Protein AF-A0A941UPC2-F1 (afdb_monomer_lite)

Radius of gyration: 38.54 Å; chains: 1; bounding box: 95×53×110 Å

Foldseek 3Di:
DEAQALPQFVQDCPLVCCLQPPLPLLVVLVLVVCVVVVNQEYEYEHEPVRVNSVVSNVVNLVVCVVVQCAAACRVVPRGHHHYDYHYAHNFSLCSFQQLVQCVVQVHHSDHDFDPVDLQDQQRHHPRDRDDYDYSVVSSVRVCCVVVHVVVQCVFADVVATHWAWAAEAAQFQDGGIDIHTFFDFLLCVGCVVRVHGHPPAAWAWKFAAGLLFATGGPVRRRFTRDQVRRVVLLGGHHNRYIHTDGPLDQLLVSLLVSLVVLQVSDPCPFCLQNVLSVVLNVLSVCLLQLNAEPCSLVSLVVSLVSQLVRDRGPSSNRSSSSSNSCCVPVVVQSCCSRPQVDHPSLPGLGADKWFQLVQDPPPCQLCVQDPQNQWDDDPRDITGNRVSDPSPCSSQVRGPSSRTDGDGPPPVVCCVVQVDDPVVVVVVVVLQQAFQLVLCVVDPADQAADEQAAFLLVQVVSCVVVVHQKHFHAYPVRFGDAMDGPVLVVVCVVVVPDRRDGNNVSGDPDDAEAERSHGLVNVLVCCVVVVHFWHQYDDPRHTPHIDGPVSSCVSCVVVVVSSVVSVD

Sequence (568 aa):
VIANGDEGDPGAFMDRSIMEGDPFSLLEGMLICAYAIQARYGIIYVRHEYPLAVKHLRTAIRLAEDMGLLGRNILGKGFDFSVLIREGAGAFVCGEATALVASIEGNRGFPHARPPRVSEAGGGPWGYPANLNNIETYACVPPIIEKGADWFLGIGTHGSPGTKVFSLAGKVKNTGLVEVPMGITLREIIFDIGGGILGNKKFKAVQTGGPSGGCIPEQYLDLPVDFDSLLKVGSIMGSGGMVVMDEDTCMVDIAKFFLSFTQAESCGKCPPCRIGTYQMLQILEKITSGKGEDGDIEELERLGHLVIAGSLCGLGKSAPNPILTTIRYFRDEYEEHVKEHYCRARVCNLGTFVINQDECILCGLCKQACAFGAVKETRSHYFIEQDICTKCKACYSACPVHAVKIIKKTYERLEEELRLPSEKLEIIERRRRMTLMDILESRPYEVVSISKDHTVADAVNMMREKNVSGLFIVDENNKLASIFTERDIVRCVYNSIPTTEKLENLMMRELITFDPSTGVSTAISIASRKKIRHLPVVEGKTIIGMVTFRDLVSYLLPEICYMADTMY

Structure (mmCIF, N/CA/C/O backbone):
data_AF-A0A941UPC2-F1
#
_entry.id   AF-A0A941UPC2-F1
#
loop_
_atom_site.group_PDB
_atom_site.id
_atom_site.type_symbol
_atom_site.label_atom_id
_atom_site.label_alt_id
_atom_site.label_comp_id
_atom_site.label_asym_id
_atom_site.label_entity_id
_atom_site.label_seq_id
_atom_site.pdbx_PDB_ins_code
_atom_site.Cartn_x
_atom_site.Cartn_y
_atom_site.Cartn_z
_atom_site.occupancy
_atom_site.B_iso_or_equiv
_atom_site.auth_seq_id
_atom_site.auth_comp_id
_atom_site.auth_asym_id
_atom_site.auth_atom_id
_atom_site.pdbx_PDB_model_num
ATOM 1 N N . VAL A 1 1 ? 21.841 -0.552 -24.210 1.00 97.31 1 VAL A N 1
ATOM 2 C CA . VAL A 1 1 ? 20.419 -0.275 -23.891 1.00 97.31 1 VAL A CA 1
ATOM 3 C C . VAL A 1 1 ? 19.949 -1.316 -22.895 1.00 97.31 1 VAL A C 1
ATOM 5 O O . VAL A 1 1 ? 20.288 -2.479 -23.065 1.00 97.31 1 VAL A O 1
ATOM 8 N N . ILE A 1 2 ? 19.249 -0.920 -21.839 1.00 98.00 2 ILE A N 1
ATOM 9 C CA . ILE A 1 2 ? 18.720 -1.823 -20.815 1.00 98.00 2 ILE A CA 1
ATOM 10 C C . ILE A 1 2 ? 17.222 -1.567 -20.693 1.00 98.00 2 ILE A C 1
ATOM 12 O O . ILE A 1 2 ? 16.811 -0.417 -20.522 1.00 98.00 2 ILE A O 1
ATOM 16 N N . ALA A 1 3 ? 16.439 -2.637 -20.771 1.00 97.69 3 ALA A N 1
ATOM 17 C CA . ALA A 1 3 ? 15.021 -2.653 -20.463 1.00 97.69 3 ALA A CA 1
ATOM 18 C C . ALA A 1 3 ? 14.800 -3.341 -19.116 1.00 97.69 3 ALA A C 1
ATOM 20 O O . ALA A 1 3 ? 15.170 -4.502 -18.931 1.00 97.69 3 ALA A O 1
ATOM 21 N N . ASN A 1 4 ? 14.253 -2.584 -18.169 1.00 95.75 4 ASN A N 1
ATOM 22 C CA . ASN A 1 4 ? 13.943 -3.050 -16.828 1.00 95.75 4 ASN A CA 1
ATOM 23 C C . ASN A 1 4 ? 12.518 -3.611 -16.786 1.00 95.75 4 ASN A C 1
ATOM 25 O O . ASN A 1 4 ? 11.573 -2.832 -16.697 1.00 95.75 4 ASN A O 1
ATOM 29 N N . GLY A 1 5 ? 12.394 -4.937 -16.849 1.00 93.38 5 GLY A N 1
ATOM 30 C CA . GLY A 1 5 ? 11.154 -5.687 -16.633 1.00 93.38 5 GLY A CA 1
ATOM 31 C C . GLY A 1 5 ? 11.088 -6.361 -15.259 1.00 93.38 5 GLY A C 1
ATOM 32 O O . GLY A 1 5 ? 10.385 -7.362 -15.104 1.00 93.38 5 GLY A O 1
ATOM 33 N N . ASP A 1 6 ? 11.844 -5.866 -14.271 1.00 90.88 6 ASP A N 1
ATOM 34 C CA . ASP A 1 6 ? 11.742 -6.297 -12.872 1.00 90.88 6 ASP A CA 1
ATOM 35 C C . ASP A 1 6 ? 10.602 -5.559 -12.162 1.00 90.88 6 ASP A C 1
ATOM 37 O O . ASP A 1 6 ? 10.796 -4.647 -11.358 1.00 90.88 6 ASP A O 1
ATOM 41 N N . GLU A 1 7 ? 9.379 -5.936 -12.517 1.00 86.75 7 GLU A N 1
ATOM 42 C CA . GLU A 1 7 ? 8.156 -5.407 -11.922 1.00 86.75 7 GLU A CA 1
ATOM 43 C C . GLU A 1 7 ? 7.796 -6.237 -10.685 1.00 86.75 7 GLU A C 1
ATOM 45 O O . GLU A 1 7 ? 7.151 -7.282 -10.794 1.00 86.75 7 GLU A O 1
ATOM 50 N N . GLY A 1 8 ? 8.262 -5.811 -9.508 1.00 76.00 8 GLY A N 1
ATOM 51 C CA . GLY A 1 8 ? 8.012 -6.509 -8.240 1.00 76.00 8 GLY A CA 1
ATOM 52 C C . GLY A 1 8 ? 6.960 -5.864 -7.330 1.00 76.00 8 GLY A C 1
ATOM 53 O O . GLY A 1 8 ? 6.727 -6.377 -6.238 1.00 76.00 8 GLY A O 1
ATOM 54 N N . ASP A 1 9 ? 6.315 -4.772 -7.752 1.00 76.06 9 ASP A N 1
ATOM 55 C CA . ASP A 1 9 ? 5.281 -4.111 -6.951 1.00 76.06 9 ASP A CA 1
ATOM 56 C C . ASP A 1 9 ? 4.052 -5.021 -6.759 1.00 76.06 9 ASP A C 1
ATOM 58 O O . ASP A 1 9 ? 3.521 -5.562 -7.735 1.00 76.06 9 ASP A O 1
ATOM 62 N N . PRO A 1 10 ? 3.530 -5.170 -5.526 1.00 69.12 10 PRO A N 1
ATOM 63 C CA . PRO A 1 10 ? 2.304 -5.915 -5.287 1.00 69.12 10 PRO A CA 1
ATOM 64 C C . PRO A 1 10 ? 1.139 -5.347 -6.102 1.00 69.12 10 PRO A C 1
ATOM 66 O O . PRO A 1 10 ? 0.746 -4.193 -5.938 1.00 69.12 10 PRO A O 1
ATOM 69 N N . GLY A 1 11 ? 0.569 -6.180 -6.971 1.00 69.12 11 GLY A N 1
ATOM 70 C CA . GLY A 1 11 ? -0.574 -5.811 -7.801 1.00 69.12 11 GLY A CA 1
ATOM 71 C C . GLY A 1 11 ? -0.228 -5.088 -9.104 1.00 69.12 11 GLY A C 1
ATOM 72 O O . GLY A 1 11 ? -1.157 -4.824 -9.856 1.00 69.12 11 GLY A O 1
ATOM 73 N N . ALA A 1 12 ? 1.041 -4.812 -9.423 1.00 80.69 12 ALA A N 1
ATOM 74 C CA . ALA A 1 12 ? 1.443 -4.320 -10.746 1.00 80.69 12 ALA A CA 1
ATOM 75 C C . ALA A 1 12 ? 1.812 -5.492 -11.675 1.00 80.69 12 ALA A C 1
ATOM 77 O O . ALA A 1 12 ? 2.516 -6.415 -11.267 1.00 80.69 12 ALA A O 1
ATOM 78 N N . PHE A 1 13 ? 1.283 -5.487 -12.900 1.00 86.19 13 PHE A N 1
ATOM 79 C CA . PHE A 1 13 ? 1.568 -6.501 -13.929 1.00 86.19 13 PHE A CA 1
ATOM 80 C C . PHE A 1 13 ? 1.493 -5.920 -15.357 1.00 86.19 13 PHE A C 1
ATOM 82 O O . PHE A 1 13 ? 1.137 -6.607 -16.321 1.00 86.19 13 PHE A O 1
ATOM 89 N N . MET A 1 14 ? 1.776 -4.627 -15.500 1.00 89.75 14 MET A N 1
ATOM 90 C CA . MET A 1 14 ? 1.700 -3.907 -16.773 1.00 89.75 14 MET A CA 1
ATOM 91 C C . MET A 1 14 ? 2.889 -4.224 -17.677 1.00 89.75 14 MET A C 1
ATOM 93 O O . MET A 1 14 ? 2.693 -4.566 -18.844 1.00 89.75 14 MET A O 1
ATOM 97 N N . ASP A 1 15 ? 4.101 -4.236 -17.121 1.00 92.19 15 ASP A N 1
ATOM 98 C CA . ASP A 1 15 ? 5.307 -4.600 -17.868 1.00 92.19 15 ASP A CA 1
ATOM 99 C C . ASP A 1 15 ? 5.240 -6.063 -18.289 1.00 92.19 15 ASP A C 1
ATOM 101 O O . ASP A 1 15 ? 5.568 -6.422 -19.425 1.00 92.19 15 ASP A O 1
ATOM 105 N N . ARG A 1 16 ? 4.733 -6.914 -17.388 1.00 92.69 16 ARG A N 1
ATOM 106 C CA . ARG A 1 16 ? 4.425 -8.310 -17.695 1.00 92.69 16 ARG A CA 1
ATOM 107 C C . ARG A 1 16 ? 3.508 -8.433 -18.911 1.00 92.69 16 ARG A C 1
ATOM 109 O O . ARG A 1 16 ? 3.778 -9.251 -19.787 1.00 92.69 16 ARG A O 1
ATOM 116 N N . SER A 1 17 ? 2.448 -7.632 -18.967 1.00 92.94 17 SER A N 1
ATOM 117 C CA . SER A 1 17 ? 1.453 -7.704 -20.041 1.00 92.94 17 SER A CA 1
ATOM 118 C C . SER A 1 17 ? 2.037 -7.310 -21.395 1.00 92.94 17 SER A C 1
ATOM 120 O O . SER A 1 17 ? 1.714 -7.949 -22.392 1.00 92.94 17 SER A O 1
ATOM 122 N N . ILE A 1 18 ? 2.958 -6.342 -21.435 1.00 95.12 18 ILE A N 1
ATOM 123 C CA . ILE A 1 18 ? 3.692 -5.995 -22.660 1.00 95.12 18 ILE A CA 1
ATOM 124 C C . ILE A 1 18 ? 4.623 -7.143 -23.063 1.00 95.12 18 ILE A C 1
ATOM 126 O O . ILE A 1 18 ? 4.574 -7.605 -24.197 1.00 95.12 18 ILE A O 1
ATOM 130 N N . MET A 1 19 ? 5.435 -7.666 -22.139 1.00 96.31 19 MET A N 1
ATOM 131 C CA . MET A 1 19 ? 6.382 -8.742 -22.463 1.00 96.31 19 MET A CA 1
ATOM 132 C C . MET A 1 19 ? 5.694 -10.052 -22.888 1.00 96.31 19 MET A C 1
ATOM 134 O O . MET A 1 19 ? 6.241 -10.800 -23.700 1.00 96.31 19 MET A O 1
ATOM 138 N N . GLU A 1 20 ? 4.515 -10.354 -22.336 1.00 95.81 20 GLU A N 1
ATOM 139 C CA . GLU A 1 20 ? 3.723 -11.534 -22.695 1.00 95.81 20 GLU A CA 1
ATOM 140 C C . GLU A 1 20 ? 2.851 -11.308 -23.939 1.00 95.81 20 GLU A C 1
ATOM 142 O O . GLU A 1 20 ? 2.724 -12.220 -24.755 1.00 95.81 20 GLU A O 1
ATOM 147 N N . GLY A 1 21 ? 2.241 -10.132 -24.092 1.00 95.19 21 GLY A N 1
ATOM 148 C CA . GLY A 1 21 ? 1.269 -9.847 -25.149 1.00 95.19 21 GLY A CA 1
ATOM 149 C C . GLY A 1 21 ? 1.883 -9.291 -26.432 1.00 95.19 21 GLY A C 1
ATOM 150 O O . GLY A 1 21 ? 1.558 -9.771 -27.516 1.00 95.19 21 GLY A O 1
ATOM 151 N N . ASP A 1 22 ? 2.783 -8.315 -26.310 1.00 95.56 22 ASP A N 1
ATOM 152 C CA . ASP A 1 22 ? 3.416 -7.624 -27.437 1.00 95.56 22 ASP A CA 1
ATOM 153 C C . ASP A 1 22 ? 4.914 -7.346 -27.184 1.00 95.56 22 ASP A C 1
ATOM 155 O O . ASP A 1 22 ? 5.347 -6.208 -26.965 1.00 95.56 22 ASP A O 1
ATOM 159 N N . PRO A 1 23 ? 5.754 -8.395 -27.224 1.00 96.75 23 PRO A N 1
ATOM 160 C CA . PRO A 1 23 ? 7.196 -8.244 -27.065 1.00 96.75 23 PRO A CA 1
ATOM 161 C C . PRO A 1 23 ? 7.858 -7.484 -28.227 1.00 96.75 23 PRO A C 1
ATOM 163 O O . PRO A 1 23 ? 8.995 -7.035 -28.076 1.00 96.75 23 PRO A O 1
ATOM 166 N N . PHE A 1 24 ? 7.200 -7.343 -29.385 1.00 97.12 24 PHE A N 1
ATOM 167 C CA . PHE A 1 24 ? 7.788 -6.675 -30.548 1.00 97.12 24 PHE A CA 1
ATOM 168 C C . PHE A 1 24 ? 7.834 -5.159 -30.369 1.00 97.12 24 PHE A C 1
ATOM 170 O O . PHE A 1 24 ? 8.880 -4.577 -30.653 1.00 97.12 24 PHE A O 1
ATOM 177 N N . SER A 1 25 ? 6.789 -4.548 -29.800 1.00 96.31 25 SER A N 1
ATOM 178 C CA . SER A 1 25 ? 6.800 -3.117 -29.453 1.00 96.31 25 SER A CA 1
ATOM 179 C C . SER A 1 25 ? 7.966 -2.752 -28.526 1.00 96.31 25 SER A C 1
ATOM 181 O O . SER A 1 25 ? 8.638 -1.737 -28.719 1.00 96.31 25 SER A O 1
ATOM 183 N N . LEU A 1 26 ? 8.286 -3.621 -27.558 1.00 97.69 26 LEU A N 1
ATOM 184 C CA . LEU A 1 26 ? 9.470 -3.459 -26.709 1.00 97.69 26 LEU A CA 1
ATOM 185 C C . LEU A 1 26 ? 10.775 -3.533 -27.520 1.00 97.69 26 LEU A C 1
ATOM 187 O O . LEU A 1 26 ? 11.642 -2.669 -27.375 1.00 97.69 26 LEU A O 1
ATOM 191 N N . LEU A 1 27 ? 10.941 -4.567 -28.353 1.00 97.81 27 LEU A N 1
ATOM 192 C CA . LEU A 1 27 ? 12.165 -4.761 -29.139 1.00 97.81 27 LEU A CA 1
ATOM 193 C C . LEU A 1 27 ? 12.400 -3.618 -30.131 1.00 97.81 27 LEU A C 1
ATOM 195 O O . LEU A 1 27 ? 13.533 -3.154 -30.264 1.00 97.81 27 LEU A O 1
ATOM 199 N N . GLU A 1 28 ? 11.344 -3.137 -30.784 1.00 97.50 28 GLU A N 1
ATOM 200 C CA . GLU A 1 28 ? 11.400 -1.995 -31.692 1.00 97.50 28 GLU A CA 1
ATOM 201 C C . GLU A 1 28 ? 11.799 -0.714 -30.950 1.00 97.50 28 GLU A C 1
ATOM 203 O O . GLU A 1 28 ? 12.736 -0.027 -31.364 1.00 97.50 28 GLU A O 1
ATOM 208 N N . GLY A 1 29 ? 11.183 -0.433 -29.797 1.00 97.94 29 GLY A N 1
ATOM 209 C CA . GLY A 1 29 ? 11.550 0.713 -28.963 1.00 97.94 29 GLY A CA 1
ATOM 210 C C . GLY A 1 29 ? 13.009 0.670 -28.498 1.00 97.94 29 GLY A C 1
ATOM 211 O O . GLY A 1 29 ? 13.726 1.676 -28.557 1.00 97.94 29 GLY A O 1
ATOM 212 N N . MET A 1 30 ? 13.494 -0.510 -28.096 1.00 98.31 30 MET A N 1
ATOM 213 C CA . MET A 1 30 ? 14.904 -0.713 -27.749 1.00 98.31 30 MET A CA 1
ATOM 214 C C . MET A 1 30 ? 15.833 -0.509 -28.950 1.00 98.31 30 MET A C 1
ATOM 216 O O . MET A 1 30 ? 16.899 0.088 -28.784 1.00 98.31 30 MET A O 1
ATOM 220 N N . LEU A 1 31 ? 15.450 -0.980 -30.141 1.00 97.31 31 LEU A N 1
ATOM 221 C CA . LEU A 1 31 ? 16.221 -0.825 -31.375 1.00 97.31 31 LEU A CA 1
ATOM 222 C C . LEU A 1 31 ? 16.326 0.648 -31.793 1.00 97.31 31 LEU A C 1
ATOM 224 O O . LEU A 1 31 ? 17.421 1.118 -32.105 1.00 97.31 31 LEU A O 1
ATOM 228 N N . ILE A 1 32 ? 15.220 1.396 -31.736 1.00 96.88 32 ILE A N 1
ATOM 229 C CA . ILE A 1 32 ? 15.190 2.841 -32.010 1.00 96.88 32 ILE A CA 1
ATOM 230 C C . ILE A 1 32 ? 16.117 3.582 -31.039 1.00 96.88 32 ILE A C 1
ATOM 232 O O . ILE A 1 32 ? 16.950 4.387 -31.461 1.00 96.88 32 ILE A O 1
ATOM 236 N N . CYS A 1 33 ? 16.027 3.275 -29.740 1.00 97.38 33 CYS A N 1
ATOM 237 C CA . CYS A 1 33 ? 16.923 3.844 -28.734 1.00 97.38 33 CYS A CA 1
ATOM 238 C C . CYS A 1 33 ? 18.390 3.506 -29.033 1.00 97.38 33 CYS A C 1
ATOM 240 O O . CYS A 1 33 ? 19.251 4.387 -28.999 1.00 97.38 33 CYS A O 1
ATOM 242 N N . ALA A 1 34 ? 18.676 2.244 -29.366 1.00 97.12 34 ALA A N 1
ATOM 243 C CA . ALA A 1 34 ? 20.020 1.782 -29.679 1.00 97.12 34 ALA A CA 1
ATOM 244 C C . ALA A 1 34 ? 20.613 2.521 -30.877 1.00 97.12 34 ALA A C 1
ATOM 246 O O . ALA A 1 34 ? 21.767 2.944 -30.816 1.00 97.12 34 ALA A O 1
ATOM 247 N N . TYR A 1 35 ? 19.817 2.733 -31.923 1.00 96.19 35 TYR A N 1
ATOM 248 C CA . TYR A 1 35 ? 20.216 3.518 -33.081 1.00 96.19 35 TYR A CA 1
ATOM 249 C C . TYR A 1 35 ? 20.495 4.980 -32.703 1.00 96.19 35 TYR A C 1
ATOM 251 O O . TYR A 1 35 ? 21.539 5.522 -33.066 1.00 96.19 35 TYR A O 1
ATOM 259 N N . ALA A 1 36 ? 19.629 5.607 -31.902 1.00 96.19 36 ALA A N 1
ATOM 260 C CA . ALA A 1 36 ? 19.799 6.999 -31.482 1.00 96.19 36 ALA A CA 1
ATOM 261 C C . ALA A 1 36 ? 21.094 7.234 -30.681 1.00 96.19 36 ALA A C 1
ATOM 263 O O . ALA A 1 36 ? 21.772 8.239 -30.887 1.00 96.19 36 ALA A O 1
ATOM 264 N N . ILE A 1 37 ? 21.466 6.300 -29.798 1.00 95.50 37 ILE A N 1
ATOM 265 C CA . ILE A 1 37 ? 22.660 6.425 -28.941 1.00 95.50 37 ILE A CA 1
ATOM 266 C C . ILE A 1 37 ? 23.874 5.631 -29.450 1.00 95.50 37 ILE A C 1
ATOM 268 O O . ILE A 1 37 ? 24.886 5.555 -28.755 1.00 95.50 37 ILE A O 1
ATOM 272 N N . GLN A 1 38 ? 23.775 5.021 -30.636 1.00 94.12 38 GLN A N 1
ATOM 273 C CA . GLN A 1 38 ? 24.816 4.180 -31.246 1.00 94.12 38 GLN A CA 1
ATOM 274 C C . GLN A 1 38 ? 25.249 2.986 -30.368 1.00 94.12 38 GLN A C 1
ATOM 276 O O . GLN A 1 38 ? 26.411 2.570 -30.361 1.00 94.12 38 GLN A O 1
ATOM 281 N N . ALA A 1 39 ? 24.310 2.413 -29.614 1.00 95.38 39 ALA A N 1
ATOM 282 C CA . ALA A 1 39 ? 24.555 1.232 -28.794 1.00 95.38 39 ALA A CA 1
ATOM 283 C C . ALA A 1 39 ? 24.460 -0.055 -29.621 1.00 95.38 39 ALA A C 1
ATOM 285 O O . ALA A 1 39 ? 23.554 -0.224 -30.426 1.00 95.38 39 ALA A O 1
ATOM 286 N N . ARG A 1 40 ? 25.361 -1.005 -29.345 1.00 95.38 40 ARG A N 1
ATOM 287 C CA . ARG A 1 40 ? 25.411 -2.313 -30.029 1.00 95.38 40 ARG A CA 1
ATOM 288 C C . ARG A 1 40 ? 24.768 -3.461 -29.251 1.00 95.38 40 ARG A C 1
ATOM 290 O O . ARG A 1 40 ? 24.497 -4.517 -29.813 1.00 95.38 40 ARG A O 1
ATOM 297 N N . TYR A 1 41 ? 24.534 -3.260 -27.955 1.00 96.38 41 TYR A N 1
ATOM 298 C CA . TYR A 1 41 ? 24.055 -4.303 -27.050 1.00 96.38 41 TYR A CA 1
ATOM 299 C C . TYR A 1 41 ? 22.820 -3.848 -26.272 1.00 96.38 41 TYR A C 1
ATOM 301 O O . TYR A 1 41 ? 22.771 -2.737 -25.721 1.00 96.38 41 TYR A O 1
ATOM 309 N N . GLY A 1 42 ? 21.830 -4.731 -26.231 1.00 97.50 42 GLY A N 1
ATOM 310 C CA . GLY A 1 42 ? 20.591 -4.632 -25.477 1.00 97.50 42 GLY A CA 1
ATOM 311 C C . GLY A 1 42 ? 20.532 -5.700 -24.388 1.00 97.50 42 GLY A C 1
ATOM 312 O O . GLY A 1 42 ? 20.915 -6.845 -24.624 1.00 97.50 42 GLY A O 1
ATOM 313 N N . ILE A 1 43 ? 20.039 -5.348 -23.203 1.00 98.00 43 ILE A N 1
ATOM 314 C CA . ILE A 1 43 ? 19.733 -6.310 -22.140 1.00 98.00 43 ILE A CA 1
ATOM 315 C C . ILE A 1 43 ? 18.289 -6.098 -21.702 1.00 98.00 43 ILE A C 1
ATOM 317 O O . ILE A 1 43 ? 17.925 -4.984 -21.336 1.00 98.00 43 ILE A O 1
ATOM 321 N N . ILE A 1 44 ? 17.485 -7.156 -21.721 1.00 97.94 44 ILE A N 1
ATOM 322 C CA . ILE A 1 44 ? 16.164 -7.180 -21.091 1.00 97.94 44 ILE A CA 1
ATOM 323 C C . ILE A 1 44 ? 16.323 -7.929 -19.776 1.00 97.94 44 ILE A C 1
ATOM 325 O O . ILE A 1 44 ? 16.625 -9.124 -19.773 1.00 97.94 44 ILE A O 1
ATOM 329 N N . TYR A 1 45 ? 16.181 -7.217 -18.665 1.00 96.81 45 TYR A N 1
ATOM 330 C CA . TYR A 1 45 ? 16.223 -7.814 -17.339 1.00 96.81 45 TYR A CA 1
ATOM 331 C C . TYR A 1 45 ? 14.797 -8.174 -16.923 1.00 96.81 45 TYR A C 1
ATOM 333 O O . TYR A 1 45 ? 13.946 -7.294 -16.836 1.00 96.81 45 TYR A O 1
ATOM 341 N N . VAL A 1 46 ? 14.529 -9.461 -16.722 1.00 94.69 46 VAL A N 1
ATOM 342 C CA . VAL A 1 46 ? 13.192 -10.002 -16.444 1.00 94.69 46 VAL A CA 1
ATOM 343 C C . VAL A 1 46 ? 13.235 -10.745 -15.123 1.00 94.69 46 VAL A C 1
ATOM 345 O O . VAL A 1 46 ? 14.155 -11.519 -14.869 1.00 94.69 46 VAL A O 1
ATOM 348 N N . ARG A 1 47 ? 12.232 -10.552 -14.277 1.00 89.88 47 ARG A N 1
ATOM 349 C CA . ARG A 1 47 ? 12.119 -11.314 -13.033 1.00 89.88 47 ARG A CA 1
ATOM 350 C C . ARG A 1 47 ? 11.862 -12.805 -13.272 1.00 89.88 47 ARG A C 1
ATOM 352 O O . ARG A 1 47 ? 11.203 -13.188 -14.238 1.00 89.88 47 ARG A O 1
ATOM 359 N N . HIS A 1 48 ? 12.358 -13.651 -12.369 1.00 87.94 48 HIS A N 1
ATOM 360 C CA . HIS A 1 48 ? 12.262 -15.110 -12.504 1.00 87.94 48 HIS A CA 1
ATOM 361 C C . HIS A 1 48 ? 10.815 -15.619 -12.505 1.00 87.94 48 HIS A C 1
ATOM 363 O O . HIS A 1 48 ? 10.502 -16.629 -13.132 1.00 87.94 48 HIS A O 1
ATOM 369 N N . GLU A 1 49 ? 9.911 -14.906 -11.833 1.00 88.94 49 GLU A N 1
ATOM 370 C CA . GLU A 1 49 ? 8.509 -15.300 -11.693 1.00 88.94 49 GLU A CA 1
ATOM 371 C C . GLU A 1 49 ? 7.697 -15.168 -12.992 1.00 88.94 49 GLU A C 1
ATOM 373 O O . GLU A 1 49 ? 6.530 -15.561 -13.009 1.00 88.94 49 GLU A O 1
ATOM 378 N N . TYR A 1 50 ? 8.281 -14.654 -14.087 1.00 91.88 50 TYR A N 1
ATOM 379 C CA . TYR A 1 50 ? 7.619 -14.473 -15.388 1.00 91.88 50 TYR A CA 1
ATOM 380 C C . TYR A 1 50 ? 8.155 -15.428 -16.478 1.00 91.88 50 TYR A C 1
ATOM 382 O O . TYR A 1 50 ? 8.669 -14.983 -17.511 1.00 91.88 50 TYR A O 1
ATOM 390 N N . PRO A 1 51 ? 8.006 -16.762 -16.330 1.00 93.19 51 PRO A N 1
ATOM 391 C CA . PRO A 1 51 ? 8.541 -17.723 -17.298 1.00 93.19 51 PRO A CA 1
ATOM 392 C C . PRO A 1 51 ? 7.879 -17.610 -18.680 1.00 93.19 51 PRO A C 1
ATOM 394 O O . PRO A 1 51 ? 8.515 -17.888 -19.700 1.00 93.19 51 PRO A O 1
ATOM 397 N N . LEU A 1 52 ? 6.609 -17.188 -18.735 1.00 95.62 52 LEU A N 1
ATOM 398 C CA . LEU A 1 52 ? 5.891 -16.988 -19.994 1.00 95.62 52 LEU A CA 1
ATOM 399 C C . LEU A 1 52 ? 6.440 -15.783 -20.767 1.00 95.62 52 LEU A C 1
ATOM 401 O O . LEU A 1 52 ? 6.737 -15.921 -21.954 1.00 95.62 52 LEU A O 1
ATOM 405 N N . ALA A 1 53 ? 6.667 -14.656 -20.085 1.00 95.69 53 ALA A N 1
ATOM 406 C CA . ALA A 1 53 ? 7.311 -13.477 -20.663 1.00 95.69 53 ALA A CA 1
ATOM 407 C C . ALA A 1 53 ? 8.680 -13.832 -21.259 1.00 95.69 53 ALA A C 1
ATOM 409 O O . ALA A 1 53 ? 8.949 -13.540 -22.421 1.00 95.69 53 ALA A O 1
ATOM 410 N N . VAL A 1 54 ? 9.522 -14.560 -20.514 1.00 96.44 54 VAL A N 1
ATOM 411 C CA . VAL A 1 54 ? 10.835 -15.013 -21.006 1.00 96.44 54 VAL A CA 1
ATOM 412 C C . VAL A 1 54 ? 10.696 -15.882 -22.260 1.00 96.44 54 VAL A C 1
ATOM 414 O O . VAL A 1 54 ? 11.443 -15.704 -23.225 1.00 96.44 54 VAL A O 1
ATOM 417 N N . LYS A 1 55 ? 9.735 -16.814 -22.288 1.00 97.06 55 LYS A N 1
ATOM 418 C CA . LYS A 1 55 ? 9.474 -17.661 -23.462 1.00 97.06 55 LYS A CA 1
ATOM 419 C C . LYS A 1 55 ? 9.068 -16.831 -24.686 1.00 97.06 55 LYS A C 1
ATOM 421 O O . LYS A 1 55 ? 9.568 -17.087 -25.785 1.00 97.06 55 LYS A O 1
ATOM 426 N N . HIS A 1 56 ? 8.174 -15.862 -24.510 1.00 97.56 56 HIS A N 1
ATOM 427 C CA . HIS A 1 56 ? 7.689 -15.008 -25.595 1.00 97.56 56 HIS A CA 1
ATOM 428 C C . HIS A 1 56 ? 8.787 -14.071 -26.098 1.00 97.56 56 HIS A C 1
ATOM 430 O O . HIS A 1 56 ? 9.036 -14.040 -27.301 1.00 97.56 56 HIS A O 1
ATOM 436 N N . LEU A 1 57 ? 9.542 -13.435 -25.200 1.00 97.62 57 LEU A N 1
ATOM 437 C CA . LEU A 1 57 ? 10.694 -12.603 -25.548 1.00 97.62 57 LEU A CA 1
ATOM 438 C C . LEU A 1 57 ? 11.769 -13.391 -26.307 1.00 97.62 57 LEU A C 1
ATOM 440 O O . LEU A 1 57 ? 12.235 -12.932 -27.345 1.00 97.62 57 LEU A O 1
ATOM 444 N N . ARG A 1 58 ? 12.129 -14.605 -25.860 1.00 97.44 58 ARG A N 1
ATOM 445 C CA . ARG A 1 58 ? 13.073 -15.474 -26.597 1.00 97.44 58 ARG A CA 1
ATOM 446 C C . ARG A 1 58 ? 12.577 -15.781 -28.008 1.00 97.44 58 ARG A C 1
ATOM 448 O O . ARG A 1 58 ? 13.363 -15.793 -28.951 1.00 97.44 58 ARG A O 1
ATOM 455 N N . THR A 1 59 ? 11.277 -16.033 -28.147 1.00 97.62 59 THR A N 1
ATOM 456 C CA . THR A 1 59 ? 10.658 -16.313 -29.446 1.00 97.62 59 THR A CA 1
ATOM 457 C C . THR A 1 59 ? 10.690 -15.076 -30.344 1.00 97.62 59 THR A C 1
ATOM 459 O O . THR A 1 59 ? 11.080 -15.193 -31.501 1.00 97.62 59 THR A O 1
ATOM 462 N N . ALA A 1 60 ? 10.341 -13.905 -29.809 1.00 97.81 60 ALA A N 1
ATOM 463 C CA . ALA A 1 60 ? 10.330 -12.639 -30.535 1.00 97.81 60 ALA A CA 1
ATOM 464 C C . ALA A 1 60 ? 11.735 -12.206 -30.977 1.00 97.81 60 ALA A C 1
ATOM 466 O O . ALA A 1 60 ? 11.909 -11.836 -32.134 1.00 97.81 60 ALA A O 1
ATOM 467 N N . ILE A 1 61 ? 12.745 -12.333 -30.104 1.00 97.88 61 ILE A N 1
ATOM 468 C CA . ILE A 1 61 ? 14.148 -12.046 -30.446 1.00 97.88 61 ILE A CA 1
ATOM 469 C C . ILE A 1 61 ? 14.595 -12.933 -31.608 1.00 97.88 61 ILE A C 1
ATOM 471 O O . ILE A 1 61 ? 15.072 -12.408 -32.608 1.00 97.88 61 ILE A O 1
ATOM 475 N N . ARG A 1 62 ? 14.370 -14.251 -31.523 1.00 97.62 62 ARG A N 1
ATOM 476 C CA . ARG A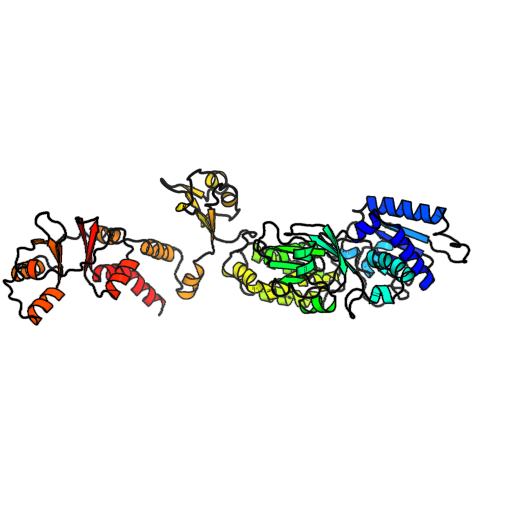 1 62 ? 14.736 -15.182 -32.600 1.00 97.62 62 ARG A CA 1
ATOM 477 C C . ARG A 1 62 ? 14.054 -14.824 -33.922 1.00 97.62 62 ARG A C 1
ATOM 479 O O . ARG A 1 62 ? 14.709 -14.790 -34.951 1.00 97.62 62 ARG A O 1
ATOM 486 N N . LEU A 1 63 ? 12.749 -14.540 -33.900 1.00 97.12 63 LEU A N 1
ATOM 487 C CA . LEU A 1 63 ? 12.017 -14.158 -35.113 1.00 97.12 63 LEU A CA 1
ATOM 488 C C . LEU A 1 63 ? 12.544 -12.845 -35.709 1.00 97.12 63 LEU A C 1
ATOM 490 O O . LEU A 1 63 ? 12.699 -12.742 -36.922 1.00 97.12 63 LEU A O 1
ATOM 494 N N . ALA A 1 64 ? 12.855 -11.855 -34.873 1.00 96.25 64 ALA A N 1
ATOM 495 C CA . ALA A 1 64 ? 13.435 -10.598 -35.329 1.00 96.25 64 ALA A CA 1
ATOM 496 C C . ALA A 1 64 ? 14.857 -10.782 -35.894 1.00 96.25 64 ALA A C 1
ATOM 498 O O . ALA A 1 64 ? 15.211 -10.119 -36.868 1.00 96.25 64 ALA A O 1
ATOM 499 N N . GLU A 1 65 ? 15.658 -11.695 -35.338 1.00 95.25 65 GLU A N 1
ATOM 500 C CA . GLU A 1 65 ? 16.955 -12.097 -35.901 1.00 95.25 65 GLU A CA 1
ATOM 501 C C . GLU A 1 65 ? 16.792 -12.804 -37.257 1.00 95.25 65 GLU A C 1
ATOM 503 O O . GLU A 1 65 ? 17.455 -12.424 -38.222 1.00 95.25 65 GLU A O 1
ATOM 508 N N . ASP A 1 66 ? 15.862 -13.761 -37.369 1.00 95.19 66 ASP A N 1
ATOM 509 C CA . ASP A 1 66 ? 15.566 -14.492 -38.613 1.00 95.19 66 ASP A CA 1
ATOM 510 C C . ASP A 1 66 ? 15.095 -13.549 -39.739 1.00 95.19 66 ASP A C 1
ATOM 512 O O . ASP A 1 66 ? 15.395 -13.762 -40.915 1.00 95.19 66 ASP A O 1
ATOM 516 N N . MET A 1 67 ? 14.383 -12.476 -39.381 1.00 94.31 67 MET A N 1
ATOM 517 C CA . MET A 1 67 ? 13.926 -11.432 -40.306 1.00 94.31 67 MET A CA 1
ATOM 518 C C . MET A 1 67 ? 14.994 -10.367 -40.615 1.00 94.31 67 MET A C 1
ATOM 520 O O . MET A 1 67 ? 14.742 -9.471 -41.421 1.00 94.31 67 MET A O 1
ATOM 524 N N . GLY A 1 68 ? 16.173 -10.426 -39.986 1.00 92.69 68 GLY A N 1
ATOM 525 C CA . GLY A 1 68 ? 17.235 -9.427 -40.155 1.00 92.69 68 GLY A CA 1
ATOM 526 C C . GLY A 1 68 ? 16.914 -8.052 -39.549 1.00 92.69 68 GLY A C 1
ATOM 527 O O . GLY A 1 68 ? 17.481 -7.040 -39.975 1.00 92.69 68 GLY A O 1
ATOM 528 N N . LEU A 1 69 ? 15.995 -8.009 -38.579 1.00 93.62 69 LEU A N 1
ATOM 529 C CA . LEU A 1 69 ? 15.606 -6.818 -37.812 1.00 93.62 69 LEU A CA 1
ATOM 530 C C . LEU A 1 69 ? 16.421 -6.659 -36.518 1.00 93.62 69 LEU A C 1
ATOM 532 O O . LEU A 1 69 ? 16.517 -5.558 -35.983 1.00 93.62 69 LEU A O 1
ATOM 536 N N . LEU A 1 70 ? 17.041 -7.740 -36.041 1.00 94.88 70 LEU A N 1
ATOM 537 C CA . LEU A 1 70 ? 18.045 -7.751 -34.978 1.00 94.88 70 LEU A CA 1
ATOM 538 C C . LEU A 1 70 ? 19.293 -8.511 -35.443 1.00 94.88 70 LEU A C 1
ATOM 540 O O . LEU A 1 70 ? 19.252 -9.295 -36.388 1.00 94.88 70 LEU A O 1
ATOM 544 N N . GLY A 1 71 ? 20.420 -8.280 -34.772 1.00 93.12 71 GLY A N 1
ATOM 545 C CA . GLY A 1 71 ? 21.696 -8.915 -35.083 1.00 93.12 71 GLY A CA 1
ATOM 546 C C . GLY A 1 71 ? 22.648 -7.977 -35.820 1.00 93.12 71 GLY A C 1
ATOM 547 O O . GLY A 1 71 ? 22.870 -6.845 -35.388 1.00 93.12 71 GLY A O 1
ATOM 548 N N . ARG A 1 72 ? 23.276 -8.472 -36.891 1.00 92.62 72 ARG A N 1
ATOM 549 C CA . ARG A 1 72 ? 24.291 -7.731 -37.655 1.00 92.62 72 ARG A CA 1
ATOM 550 C C . ARG A 1 72 ? 23.701 -7.105 -38.908 1.00 92.62 72 ARG A C 1
ATOM 552 O O . ARG A 1 72 ? 22.904 -7.739 -39.589 1.00 92.62 72 ARG A O 1
ATOM 559 N N . ASN A 1 73 ? 24.192 -5.920 -39.256 1.00 91.75 73 ASN A N 1
ATOM 560 C CA . ASN A 1 73 ? 23.858 -5.188 -40.471 1.00 91.75 73 ASN A CA 1
ATOM 561 C C . ASN A 1 73 ? 22.340 -5.098 -40.712 1.00 91.75 73 ASN A C 1
ATOM 563 O O . ASN A 1 73 ? 21.844 -5.449 -41.787 1.00 91.75 73 ASN A O 1
ATOM 567 N N . ILE A 1 74 ? 21.614 -4.634 -39.693 1.00 92.94 74 ILE A N 1
ATOM 568 C CA . ILE A 1 74 ? 20.152 -4.535 -39.682 1.00 92.94 74 ILE A CA 1
ATOM 569 C C . ILE A 1 74 ? 19.688 -3.741 -40.909 1.00 92.94 74 ILE A C 1
ATOM 571 O O . ILE A 1 74 ? 20.167 -2.631 -41.166 1.00 92.94 74 ILE A O 1
ATOM 575 N N . LEU A 1 75 ? 18.794 -4.343 -41.702 1.00 89.62 75 LEU A N 1
ATOM 576 C CA . LEU A 1 75 ? 18.262 -3.791 -42.960 1.00 89.62 75 LEU A CA 1
ATOM 577 C C . LEU A 1 75 ? 19.330 -3.317 -43.975 1.00 89.62 75 LEU A C 1
ATOM 579 O O . LEU A 1 75 ? 19.058 -2.457 -44.816 1.00 89.62 75 LEU A O 1
ATOM 583 N N . GLY A 1 76 ? 20.562 -3.834 -43.901 1.00 88.00 76 GLY A N 1
ATOM 584 C CA . GLY A 1 76 ? 21.664 -3.424 -44.777 1.00 88.00 76 GLY A CA 1
ATOM 585 C C . GLY A 1 76 ? 22.216 -2.020 -44.497 1.00 88.00 76 GLY A C 1
ATOM 586 O O . GLY A 1 76 ? 22.864 -1.435 -45.366 1.00 88.00 76 GLY A O 1
ATOM 587 N N . LYS A 1 77 ? 21.942 -1.447 -43.317 1.00 87.62 77 LYS A N 1
ATOM 588 C CA . LYS A 1 77 ? 22.304 -0.064 -42.952 1.00 87.62 77 LYS A CA 1
ATOM 589 C C . LYS A 1 77 ? 23.647 0.074 -42.224 1.00 87.62 77 LYS A C 1
ATOM 591 O O . LYS A 1 77 ? 23.996 1.177 -41.816 1.00 87.62 77 LYS A O 1
ATOM 596 N N . GLY A 1 78 ? 24.401 -1.012 -42.048 1.00 90.12 78 GLY A N 1
ATOM 597 C CA . GLY A 1 78 ? 25.687 -1.008 -41.340 1.00 90.12 78 GLY A CA 1
ATOM 598 C C . GLY A 1 78 ? 25.572 -0.819 -39.823 1.00 90.12 78 GLY A C 1
ATOM 599 O O . GLY A 1 78 ? 26.557 -0.459 -39.183 1.00 90.12 78 GLY A O 1
ATOM 600 N N . PHE A 1 79 ? 24.383 -1.039 -39.254 1.00 95.69 79 PHE A N 1
ATOM 601 C CA . PHE A 1 79 ? 24.119 -0.956 -37.819 1.00 95.69 79 PHE A CA 1
ATOM 602 C C . PHE A 1 79 ? 23.908 -2.354 -37.229 1.00 95.69 79 PHE A C 1
ATOM 604 O O . PHE A 1 79 ? 23.181 -3.167 -37.800 1.00 95.69 79 PHE A O 1
ATOM 611 N N . ASP A 1 80 ? 24.531 -2.610 -36.080 1.00 96.62 80 ASP A N 1
ATOM 612 C CA . ASP A 1 80 ? 24.459 -3.884 -35.368 1.00 96.62 80 ASP A CA 1
ATOM 613 C C . ASP A 1 80 ? 23.795 -3.666 -34.009 1.00 96.62 80 ASP A C 1
ATOM 615 O O . ASP A 1 80 ? 24.219 -2.790 -33.248 1.00 96.62 80 ASP A O 1
ATOM 619 N N . PHE A 1 81 ? 22.813 -4.497 -33.670 1.00 97.62 81 PHE A N 1
ATOM 620 C CA . PHE A 1 81 ? 22.194 -4.493 -32.350 1.00 97.62 81 PHE A CA 1
ATOM 621 C C . PHE A 1 81 ? 21.764 -5.899 -31.943 1.00 97.62 81 PHE A C 1
ATOM 623 O O . PHE A 1 81 ? 20.969 -6.542 -32.623 1.00 97.62 81 PHE A O 1
ATOM 630 N N . SER A 1 82 ? 22.297 -6.389 -30.825 1.00 96.44 82 SER A N 1
ATOM 631 C CA . SER A 1 82 ? 21.975 -7.715 -30.283 1.00 96.44 82 SER A CA 1
ATOM 632 C C . SER A 1 82 ? 21.358 -7.593 -28.898 1.00 96.44 82 SER A C 1
ATOM 634 O O . SER A 1 82 ? 21.837 -6.808 -28.079 1.00 96.44 82 SER A O 1
ATOM 636 N N . VAL A 1 83 ? 20.323 -8.387 -28.622 1.00 97.56 83 VAL A N 1
ATOM 637 C CA . VAL A 1 83 ? 19.559 -8.326 -27.370 1.00 97.56 83 VAL A CA 1
ATOM 638 C C . VAL A 1 83 ? 19.721 -9.626 -26.590 1.00 97.56 83 VAL A C 1
ATOM 640 O O . VAL A 1 83 ? 19.576 -10.715 -27.135 1.00 97.56 83 VAL A O 1
ATOM 643 N N . LEU A 1 84 ? 20.008 -9.511 -25.295 1.00 96.19 84 LEU A N 1
ATOM 644 C CA . LEU A 1 84 ? 20.125 -10.637 -24.373 1.00 96.19 84 LEU A CA 1
ATOM 645 C C . LEU A 1 84 ? 19.074 -10.526 -23.272 1.00 96.19 84 LEU A C 1
ATOM 647 O O . LEU A 1 84 ? 18.810 -9.437 -22.767 1.00 96.19 84 LEU A O 1
ATOM 651 N N . ILE A 1 85 ? 18.525 -11.662 -22.851 1.00 96.88 85 ILE A N 1
ATOM 652 C CA . ILE A 1 85 ? 17.629 -11.727 -21.692 1.00 96.88 85 ILE A CA 1
ATOM 653 C C . ILE A 1 85 ? 18.444 -12.142 -20.470 1.00 96.88 85 ILE A C 1
ATOM 655 O O . ILE A 1 85 ? 19.191 -13.123 -20.514 1.00 96.88 85 ILE A O 1
ATOM 659 N N . ARG A 1 86 ? 18.291 -11.399 -19.375 1.00 95.19 86 ARG A N 1
ATOM 660 C CA . ARG A 1 86 ? 18.827 -11.742 -18.058 1.00 95.19 86 ARG A CA 1
ATOM 661 C C . ARG A 1 86 ? 17.673 -11.974 -17.101 1.00 95.19 86 ARG A C 1
ATOM 663 O O . ARG A 1 86 ? 16.846 -11.093 -16.914 1.00 95.19 86 ARG A O 1
ATOM 670 N N . GLU A 1 87 ? 17.633 -13.165 -16.521 1.00 93.56 87 GLU A N 1
ATOM 671 C CA . GLU A 1 87 ? 16.635 -13.527 -15.521 1.00 93.56 87 GLU A CA 1
ATOM 672 C C . GLU A 1 87 ? 17.157 -13.142 -14.129 1.00 93.56 87 GLU A C 1
ATOM 674 O O . GLU A 1 87 ? 18.284 -13.494 -13.771 1.00 93.56 87 GLU A O 1
ATOM 679 N N . GLY A 1 88 ? 16.362 -12.384 -13.375 1.00 88.56 88 GLY A N 1
ATOM 680 C CA . GLY A 1 88 ? 16.624 -12.053 -11.976 1.00 88.56 88 GLY A CA 1
ATOM 681 C C . GLY A 1 88 ? 16.373 -13.237 -11.040 1.00 88.56 88 GLY A C 1
ATOM 682 O O . GLY A 1 88 ? 16.104 -14.345 -11.487 1.00 88.56 88 GLY A O 1
ATOM 683 N N . ALA A 1 89 ? 16.433 -12.998 -9.728 1.00 84.75 89 ALA A N 1
ATOM 684 C CA . ALA A 1 89 ? 16.214 -14.023 -8.696 1.00 84.75 89 ALA A CA 1
ATOM 685 C C . ALA A 1 89 ? 15.038 -13.708 -7.748 1.00 84.75 89 ALA A C 1
ATOM 687 O O . ALA A 1 89 ? 14.978 -14.264 -6.655 1.00 84.75 89 ALA A O 1
ATOM 688 N N . GLY A 1 90 ? 14.134 -12.805 -8.150 1.00 81.00 90 GLY A N 1
ATOM 689 C CA . GLY A 1 90 ? 12.920 -12.489 -7.388 1.00 81.00 90 GLY A CA 1
ATOM 690 C C . GLY A 1 90 ? 13.112 -11.495 -6.239 1.00 81.00 90 GLY A C 1
ATOM 691 O O . GLY A 1 90 ? 12.496 -11.661 -5.195 1.00 81.00 90 GLY A O 1
ATOM 692 N N . ALA A 1 91 ? 13.979 -10.489 -6.400 1.00 86.31 91 ALA A N 1
ATOM 693 C CA . ALA A 1 91 ? 14.223 -9.463 -5.382 1.00 86.31 91 ALA A CA 1
ATOM 694 C C . ALA A 1 91 ? 13.798 -8.082 -5.895 1.00 86.31 91 ALA A C 1
ATOM 696 O O . ALA A 1 91 ? 14.409 -7.569 -6.828 1.00 86.31 91 ALA A O 1
ATOM 697 N N . PHE A 1 92 ? 12.818 -7.446 -5.252 1.00 86.69 92 PHE A N 1
ATOM 698 C CA . PHE A 1 92 ? 12.232 -6.171 -5.692 1.00 86.69 92 PHE A CA 1
ATOM 699 C C . PHE A 1 92 ? 13.255 -5.031 -5.777 1.00 86.69 92 PHE A C 1
ATOM 701 O O . PHE A 1 92 ? 13.196 -4.183 -6.666 1.00 86.69 92 PHE A O 1
ATOM 708 N N . VAL A 1 93 ? 14.248 -5.016 -4.881 1.00 88.06 93 VAL A N 1
ATOM 709 C CA . VAL A 1 93 ? 15.323 -4.011 -4.907 1.00 88.06 93 VAL A CA 1
ATOM 710 C C . VAL A 1 93 ? 16.156 -4.051 -6.192 1.00 88.06 93 VAL A C 1
ATOM 712 O O . VAL A 1 93 ? 16.734 -3.025 -6.555 1.00 88.06 93 VAL A O 1
ATOM 715 N N . CYS A 1 94 ? 16.205 -5.188 -6.897 1.00 90.62 94 CYS A N 1
ATOM 716 C CA . CYS A 1 94 ? 16.909 -5.308 -8.173 1.00 90.62 94 CYS A CA 1
ATOM 717 C C . CYS A 1 94 ? 16.238 -4.521 -9.307 1.00 90.62 94 CYS A C 1
ATOM 719 O O . CYS A 1 94 ? 16.899 -4.286 -10.313 1.00 90.62 94 CYS A O 1
ATOM 721 N N . GLY A 1 95 ? 15.010 -4.027 -9.124 1.00 88.00 95 GLY A N 1
ATOM 722 C CA . GLY A 1 95 ? 14.383 -3.074 -10.036 1.00 88.00 95 GLY A CA 1
ATOM 723 C C . GLY A 1 95 ? 14.970 -1.660 -9.938 1.00 88.00 95 GLY A C 1
ATOM 724 O O . GLY A 1 95 ? 14.749 -0.835 -10.825 1.00 88.00 95 GLY A O 1
ATOM 725 N N . GLU A 1 96 ? 15.747 -1.342 -8.892 1.00 89.69 96 GLU A N 1
ATOM 726 C CA . GLU A 1 96 ? 16.432 -0.048 -8.786 1.00 89.69 96 GLU A CA 1
ATOM 727 C C . GLU A 1 96 ? 17.618 0.027 -9.751 1.00 89.69 96 GLU A C 1
ATOM 729 O O . GLU A 1 96 ? 18.426 -0.891 -9.829 1.00 89.69 96 GLU A O 1
ATOM 734 N N . ALA A 1 97 ? 17.770 1.156 -10.445 1.00 89.12 97 ALA A N 1
ATOM 735 C CA . ALA A 1 97 ? 18.706 1.310 -11.559 1.00 89.12 97 ALA A CA 1
ATOM 736 C C . ALA A 1 97 ? 20.140 0.797 -11.306 1.00 89.12 97 ALA A C 1
ATOM 738 O O . ALA A 1 97 ? 20.709 0.128 -12.164 1.00 89.12 97 ALA A O 1
ATOM 739 N N . THR A 1 98 ? 20.747 1.102 -10.155 1.00 92.06 98 THR A N 1
ATOM 740 C CA . THR A 1 98 ? 22.128 0.680 -9.850 1.00 92.06 98 THR A CA 1
ATOM 741 C C . THR A 1 98 ? 22.202 -0.736 -9.285 1.00 92.06 98 THR A C 1
ATOM 743 O O . THR A 1 98 ? 23.175 -1.444 -9.538 1.00 92.06 98 THR A O 1
ATOM 746 N N . ALA A 1 99 ? 21.172 -1.169 -8.553 1.00 93.50 99 ALA A N 1
ATOM 747 C CA . ALA A 1 99 ? 21.056 -2.548 -8.087 1.00 93.50 99 ALA A CA 1
ATOM 748 C C . ALA A 1 99 ? 20.846 -3.523 -9.259 1.00 93.50 99 ALA A C 1
ATOM 750 O O . ALA A 1 99 ? 21.444 -4.599 -9.274 1.00 93.50 99 ALA A O 1
ATOM 751 N N . LEU A 1 100 ? 20.072 -3.109 -10.265 1.00 94.44 100 LEU A N 1
ATOM 752 C CA . LEU A 1 100 ? 19.834 -3.837 -11.507 1.00 94.44 100 LEU A CA 1
ATOM 753 C C . LEU A 1 100 ? 21.142 -4.090 -12.253 1.00 94.44 100 LEU A C 1
ATOM 755 O O . LEU A 1 100 ? 21.422 -5.218 -12.650 1.00 94.44 100 LEU A O 1
ATOM 759 N N . VAL A 1 101 ? 21.974 -3.052 -12.406 1.00 94.62 101 VAL A N 1
ATOM 760 C CA . VAL A 1 101 ? 23.297 -3.170 -13.038 1.00 94.62 101 VAL A CA 1
ATOM 761 C C . VAL A 1 101 ? 24.164 -4.187 -12.294 1.00 94.62 101 VAL A C 1
ATOM 763 O O . VAL A 1 101 ? 24.686 -5.104 -12.924 1.00 94.62 101 VAL A O 1
ATOM 766 N N . ALA A 1 102 ? 24.244 -4.097 -10.962 1.00 93.44 102 ALA A N 1
ATOM 767 C CA . ALA A 1 102 ? 24.992 -5.062 -10.158 1.00 93.44 102 ALA A CA 1
ATOM 768 C C . ALA A 1 102 ? 24.466 -6.502 -10.339 1.00 93.44 102 ALA A C 1
ATOM 770 O O . ALA A 1 102 ? 25.255 -7.436 -10.483 1.00 93.44 102 ALA A O 1
ATOM 771 N N . SER A 1 103 ? 23.143 -6.686 -10.400 1.00 94.56 103 SER A N 1
ATOM 772 C CA . SER A 1 103 ? 22.531 -7.999 -10.632 1.00 94.56 103 SER A CA 1
ATOM 773 C C . SER A 1 103 ? 22.806 -8.540 -12.040 1.00 94.56 103 SER A C 1
ATOM 775 O O . SER A 1 103 ? 23.060 -9.734 -12.191 1.00 94.56 103 SER A O 1
ATOM 777 N N . ILE A 1 104 ? 22.812 -7.686 -13.074 1.00 94.56 104 ILE A N 1
ATOM 778 C CA . ILE A 1 104 ? 23.189 -8.071 -14.448 1.00 94.56 104 ILE A CA 1
ATOM 779 C C . ILE A 1 104 ? 24.623 -8.612 -14.487 1.00 94.56 104 ILE A C 1
ATOM 781 O O . ILE A 1 104 ? 24.905 -9.576 -15.200 1.00 94.56 104 ILE A O 1
ATOM 785 N N . GLU A 1 105 ? 25.524 -7.997 -13.724 1.00 94.12 105 GLU A N 1
ATOM 786 C CA . GLU A 1 105 ? 26.933 -8.389 -13.637 1.00 94.12 105 GLU A CA 1
ATOM 787 C C . GLU A 1 105 ? 27.162 -9.671 -12.818 1.00 94.12 105 GLU A C 1
ATOM 789 O O . GLU A 1 105 ? 28.279 -10.184 -12.792 1.00 94.12 105 GLU A O 1
ATOM 794 N N . GLY A 1 106 ? 26.121 -10.204 -12.167 1.00 91.75 106 GLY A N 1
ATOM 795 C CA . GLY A 1 106 ? 26.204 -11.376 -11.293 1.00 91.75 106 GLY A CA 1
ATOM 796 C C . GLY A 1 106 ? 26.633 -11.057 -9.857 1.00 91.75 106 GLY A C 1
ATOM 797 O O . GLY A 1 106 ? 26.880 -11.973 -9.072 1.00 91.75 106 GLY A O 1
ATOM 798 N N . ASN A 1 107 ? 26.712 -9.775 -9.493 1.00 92.00 107 ASN A N 1
ATOM 799 C CA . ASN A 1 107 ? 26.920 -9.344 -8.117 1.00 92.00 107 ASN A CA 1
ATOM 800 C C . ASN A 1 107 ? 25.598 -9.390 -7.333 1.00 92.00 107 ASN A C 1
ATOM 802 O O . ASN A 1 107 ? 24.508 -9.504 -7.893 1.00 92.00 107 ASN A O 1
ATOM 806 N N . ARG A 1 108 ? 25.673 -9.256 -6.003 1.00 90.69 108 ARG A N 1
ATOM 807 C CA . ARG A 1 108 ? 24.465 -8.995 -5.202 1.00 90.69 108 ARG A CA 1
ATOM 808 C C . ARG A 1 108 ? 23.833 -7.680 -5.668 1.00 90.69 108 ARG A C 1
ATOM 810 O O . ARG A 1 108 ? 24.564 -6.706 -5.831 1.00 90.69 108 ARG A O 1
ATOM 817 N N . GLY A 1 109 ? 22.503 -7.650 -5.805 1.00 90.44 109 GLY A N 1
ATOM 818 C CA . GLY A 1 109 ? 21.695 -6.488 -6.217 1.00 90.44 109 GLY A CA 1
ATOM 819 C C . GLY A 1 109 ? 21.693 -5.346 -5.197 1.00 90.44 109 GLY A C 1
ATOM 820 O O . GLY A 1 109 ? 20.670 -4.978 -4.626 1.00 90.44 109 GLY A O 1
ATOM 821 N N . PHE A 1 110 ? 22.873 -4.821 -4.895 1.00 92.06 110 PHE A N 1
ATOM 822 C CA . PHE A 1 110 ? 23.101 -3.767 -3.929 1.00 92.06 110 PHE A CA 1
ATOM 823 C C . PHE A 1 110 ? 23.256 -2.443 -4.669 1.00 92.06 110 PHE A C 1
ATOM 825 O O . PHE A 1 110 ? 24.182 -2.309 -5.465 1.00 92.06 110 PHE A O 1
ATOM 832 N N . PRO A 1 111 ? 22.425 -1.430 -4.377 1.00 90.69 111 PRO A N 1
ATOM 833 C CA . PRO A 1 111 ? 22.533 -0.149 -5.052 1.00 90.69 111 PRO A CA 1
ATOM 834 C C . PRO A 1 111 ? 23.866 0.527 -4.721 1.00 90.69 111 PRO A C 1
ATOM 836 O O . PRO A 1 111 ? 24.391 0.404 -3.604 1.00 90.69 111 PRO A O 1
ATOM 839 N N . HIS A 1 112 ? 24.416 1.261 -5.680 1.00 86.06 112 HIS A N 1
ATOM 840 C CA . HIS A 1 112 ? 25.667 2.002 -5.540 1.00 86.06 112 HIS A CA 1
ATOM 841 C C . HIS A 1 112 ? 25.395 3.505 -5.427 1.00 86.06 112 HIS A C 1
ATOM 843 O O . HIS A 1 112 ? 24.398 4.020 -5.933 1.00 86.06 112 HIS A O 1
ATOM 849 N N . ALA A 1 113 ? 26.268 4.214 -4.707 1.00 86.88 113 ALA A N 1
ATOM 850 C CA . ALA A 1 113 ? 26.176 5.665 -4.615 1.00 86.88 113 ALA A CA 1
ATOM 851 C C . ALA A 1 113 ? 26.469 6.285 -5.985 1.00 86.88 113 ALA A C 1
ATOM 853 O O . ALA A 1 113 ? 27.347 5.819 -6.705 1.00 86.88 113 ALA A O 1
ATOM 854 N N . ARG A 1 114 ? 25.731 7.339 -6.327 1.00 85.62 114 ARG A N 1
ATOM 855 C CA . ARG A 1 114 ? 25.975 8.149 -7.523 1.00 85.62 114 ARG A CA 1
ATOM 856 C C . ARG A 1 114 ? 26.791 9.376 -7.108 1.00 85.62 114 ARG A C 1
ATOM 858 O O . ARG A 1 114 ? 26.448 9.959 -6.074 1.00 85.62 114 ARG A O 1
ATOM 865 N N . PRO A 1 115 ? 27.788 9.820 -7.896 1.00 84.62 115 PRO A N 1
ATOM 866 C CA . PRO A 1 115 ? 28.253 9.287 -9.194 1.00 84.62 115 PRO A CA 1
ATOM 867 C C . PRO A 1 115 ? 29.153 8.026 -9.100 1.00 84.62 115 PRO A C 1
ATOM 869 O O . PRO A 1 115 ? 29.712 7.782 -8.029 1.00 84.62 115 PRO A O 1
ATOM 872 N N . PRO A 1 116 ? 29.337 7.259 -10.205 1.00 88.75 116 PRO A N 1
ATOM 873 C CA . PRO A 1 116 ? 28.812 7.509 -11.558 1.00 88.75 116 PRO A CA 1
ATOM 874 C C . PRO A 1 116 ? 27.334 7.121 -11.722 1.00 88.75 116 PRO A C 1
ATOM 876 O O . PRO A 1 116 ? 26.822 6.217 -11.062 1.00 88.75 116 PRO A O 1
ATOM 879 N N . ARG A 1 117 ? 26.615 7.834 -12.593 1.00 92.06 117 ARG A N 1
ATOM 880 C CA . ARG A 1 117 ? 25.259 7.470 -13.041 1.00 92.06 117 ARG A CA 1
ATOM 881 C C . ARG A 1 117 ? 25.332 6.358 -14.085 1.00 92.06 117 ARG A C 1
ATOM 883 O O . ARG A 1 117 ? 26.326 6.236 -14.784 1.00 92.06 117 ARG A O 1
ATOM 890 N N . VAL A 1 118 ? 24.243 5.608 -14.268 1.00 92.50 118 VAL A N 1
ATOM 891 C CA . VAL A 1 118 ? 24.178 4.503 -15.249 1.00 92.50 118 VAL A CA 1
ATOM 892 C C . VAL A 1 118 ? 24.516 4.962 -16.676 1.00 92.50 118 VAL A C 1
ATOM 894 O O . VAL A 1 118 ? 25.155 4.232 -17.426 1.00 92.50 118 VAL A O 1
ATOM 897 N N . SER A 1 119 ? 24.159 6.199 -17.029 1.00 93.88 119 SER A N 1
ATOM 898 C CA . SER A 1 119 ? 24.465 6.819 -18.324 1.00 93.88 119 SER A CA 1
ATOM 899 C C . SER A 1 119 ? 25.917 7.281 -18.486 1.00 93.88 119 SER A C 1
ATOM 901 O O . SER A 1 119 ? 26.301 7.696 -19.576 1.00 93.88 119 SER A O 1
ATOM 903 N N . GLU A 1 120 ? 26.712 7.269 -17.420 1.00 93.50 120 GLU A N 1
ATOM 904 C CA . GLU A 1 120 ? 28.100 7.730 -17.404 1.00 93.50 120 GLU A CA 1
ATOM 905 C C . GLU A 1 120 ? 29.064 6.541 -17.502 1.00 93.50 120 GLU A C 1
ATOM 907 O O . GLU A 1 120 ? 28.736 5.403 -17.154 1.00 93.50 120 GLU A O 1
ATOM 912 N N . ALA A 1 121 ? 30.284 6.806 -17.975 1.00 90.69 121 ALA A N 1
ATOM 913 C CA . ALA A 1 121 ? 31.341 5.801 -17.988 1.00 90.69 121 ALA A CA 1
ATOM 914 C C . ALA A 1 121 ? 31.604 5.287 -16.561 1.00 90.69 121 ALA A C 1
ATOM 916 O O . ALA A 1 121 ? 31.718 6.071 -15.619 1.00 90.69 121 ALA A O 1
ATOM 917 N N . GLY A 1 122 ? 31.686 3.967 -16.403 1.00 89.81 122 GLY A N 1
ATOM 918 C CA . GLY A 1 122 ? 31.837 3.307 -15.106 1.00 89.81 122 GLY A CA 1
ATOM 919 C C . GLY A 1 122 ? 30.531 3.048 -14.345 1.00 89.81 122 GLY A C 1
ATOM 920 O O . GLY A 1 122 ? 30.589 2.386 -13.314 1.00 89.81 122 GLY A O 1
ATOM 921 N N . GLY A 1 123 ? 29.378 3.552 -14.807 1.00 90.19 123 GLY A N 1
ATOM 922 C CA . GLY A 1 123 ? 28.109 3.418 -14.079 1.00 90.19 123 GLY A CA 1
ATOM 923 C C . GLY A 1 123 ? 27.136 2.360 -14.603 1.00 90.19 123 GLY A C 1
ATOM 924 O O . GLY A 1 123 ? 26.268 1.920 -13.850 1.00 90.19 123 GLY A O 1
ATOM 925 N N . GLY A 1 124 ? 27.233 1.964 -15.873 1.00 93.38 124 GLY A N 1
ATOM 926 C CA . GLY A 1 124 ? 26.459 0.851 -16.426 1.00 93.38 124 GLY A CA 1
ATOM 927 C C . GLY A 1 124 ? 27.226 -0.480 -16.396 1.00 93.38 124 GLY A C 1
ATOM 928 O O . GLY A 1 124 ? 28.348 -0.537 -15.886 1.00 93.38 124 GLY A O 1
ATOM 929 N N . PRO A 1 125 ? 26.632 -1.560 -16.942 1.00 94.38 125 PRO A N 1
ATOM 930 C CA . PRO A 1 125 ? 27.193 -2.906 -16.861 1.00 94.38 125 PRO A CA 1
ATOM 931 C C . PRO A 1 125 ? 28.607 -2.998 -17.435 1.00 94.38 125 PRO A C 1
ATOM 933 O O . PRO A 1 125 ? 28.877 -2.531 -18.545 1.00 94.38 125 PRO A O 1
ATOM 936 N N . TRP A 1 126 ? 29.501 -3.624 -16.674 1.00 93.88 126 TRP A N 1
ATOM 937 C CA . TRP A 1 126 ? 30.924 -3.801 -16.966 1.00 93.88 126 TRP A CA 1
ATOM 938 C C . TRP A 1 126 ? 31.658 -2.484 -17.252 1.00 93.88 126 TRP A C 1
ATOM 940 O O . TRP A 1 126 ? 32.616 -2.445 -18.022 1.00 93.88 126 TRP A O 1
ATOM 950 N N . GLY A 1 127 ? 31.198 -1.392 -16.636 1.00 92.31 127 GLY A N 1
ATOM 951 C CA . GLY A 1 127 ? 31.786 -0.061 -16.759 1.00 92.31 127 GLY A CA 1
ATOM 952 C C . GLY A 1 127 ? 31.418 0.694 -18.040 1.00 92.31 127 GLY A C 1
ATOM 953 O O . GLY A 1 127 ? 31.889 1.817 -18.236 1.00 92.31 127 GLY A O 1
ATOM 954 N N . TYR A 1 128 ? 30.565 0.136 -18.903 1.00 93.81 128 TYR A N 1
ATOM 955 C CA . TYR A 1 128 ? 30.054 0.846 -20.076 1.00 93.81 128 TYR A CA 1
ATOM 956 C C . TYR A 1 128 ? 28.923 1.809 -19.690 1.00 93.81 128 TYR A C 1
ATOM 958 O O . TYR A 1 128 ? 28.113 1.473 -18.829 1.00 93.81 128 TYR A O 1
ATOM 966 N N . PRO A 1 129 ? 28.799 2.981 -20.342 1.00 94.69 129 PRO A N 1
ATOM 967 C CA . PRO A 1 129 ? 27.609 3.807 -20.191 1.00 94.69 129 PRO A CA 1
ATOM 968 C C . PRO A 1 129 ? 26.391 3.067 -20.752 1.00 94.69 129 PRO A C 1
ATOM 970 O O . PRO A 1 129 ? 26.439 2.469 -21.831 1.00 94.69 129 PRO A O 1
ATOM 973 N N . ALA A 1 130 ? 25.279 3.120 -20.029 1.00 95.25 130 ALA A N 1
ATOM 974 C CA . ALA A 1 130 ? 24.043 2.466 -20.416 1.00 95.25 130 ALA A CA 1
ATOM 975 C C . ALA A 1 130 ? 22.839 3.399 -20.272 1.00 95.25 130 ALA A C 1
ATOM 977 O O . ALA A 1 130 ? 22.737 4.218 -19.364 1.00 95.25 130 ALA A O 1
ATOM 978 N N . ASN A 1 131 ? 21.890 3.240 -21.186 1.00 96.31 131 ASN A N 1
ATOM 979 C CA . ASN A 1 131 ? 20.574 3.844 -21.082 1.00 96.31 131 ASN A CA 1
ATOM 980 C C . ASN A 1 131 ? 19.616 2.781 -20.531 1.00 96.31 131 ASN A C 1
ATOM 982 O O . ASN A 1 131 ? 19.452 1.738 -21.166 1.00 96.31 131 ASN A O 1
ATOM 986 N N . LEU A 1 132 ? 19.086 3.011 -19.329 1.00 95.81 132 LEU A N 1
ATOM 987 C CA . LEU A 1 132 ? 18.170 2.116 -18.624 1.00 95.81 132 LEU A CA 1
ATOM 988 C C . LEU A 1 132 ? 16.805 2.788 -18.554 1.00 95.81 132 LEU A C 1
ATOM 990 O O . LEU A 1 132 ? 16.699 3.877 -17.995 1.00 95.81 132 LEU A O 1
ATOM 994 N N . ASN A 1 133 ? 15.785 2.122 -19.088 1.00 96.06 133 ASN A N 1
ATOM 995 C CA . ASN A 1 133 ? 14.390 2.546 -18.988 1.00 96.06 133 ASN A CA 1
ATOM 996 C C . ASN A 1 133 ? 13.482 1.352 -18.679 1.00 96.06 133 ASN A C 1
ATOM 998 O O . ASN A 1 133 ? 13.888 0.194 -18.810 1.00 96.06 133 ASN A O 1
ATOM 1002 N N . ASN A 1 134 ? 12.263 1.656 -18.248 1.00 94.31 134 ASN A N 1
ATOM 1003 C CA . ASN A 1 134 ? 11.200 0.684 -18.022 1.00 94.31 134 ASN A CA 1
ATOM 1004 C C . ASN A 1 134 ? 10.661 0.117 -19.361 1.00 94.31 134 ASN A C 1
ATOM 1006 O O . ASN A 1 134 ? 10.876 0.712 -20.421 1.00 94.31 134 ASN A O 1
ATOM 1010 N N . ILE A 1 135 ? 9.993 -1.041 -19.314 1.00 95.56 135 ILE A N 1
ATOM 1011 C CA . ILE A 1 135 ? 9.384 -1.704 -20.480 1.00 95.56 135 ILE A CA 1
ATOM 1012 C C . ILE A 1 135 ? 8.338 -0.809 -21.155 1.00 95.56 135 ILE A C 1
ATOM 1014 O O . ILE A 1 135 ? 8.425 -0.603 -22.366 1.00 95.56 135 ILE A O 1
ATOM 1018 N N . GLU A 1 136 ? 7.405 -0.233 -20.388 1.00 94.50 136 GLU A N 1
ATOM 1019 C CA . GLU A 1 136 ? 6.371 0.687 -20.886 1.00 94.50 136 GLU A CA 1
ATOM 1020 C C . GLU A 1 136 ? 6.994 1.865 -21.640 1.00 94.50 136 GLU A C 1
ATOM 1022 O O . GLU A 1 136 ? 6.563 2.209 -22.737 1.00 94.50 136 GLU A O 1
ATOM 1027 N N . THR A 1 137 ? 8.075 2.441 -21.102 1.00 95.06 137 THR A N 1
ATOM 1028 C CA . THR A 1 137 ? 8.758 3.572 -21.742 1.00 95.06 137 THR A CA 1
ATOM 1029 C C . THR A 1 137 ? 9.246 3.222 -23.145 1.00 95.06 137 THR A C 1
ATOM 1031 O O . THR A 1 137 ? 9.059 4.021 -24.057 1.00 95.06 137 THR A O 1
ATOM 1034 N N . TYR A 1 138 ? 9.848 2.043 -23.345 1.00 97.31 138 TYR A N 1
ATOM 1035 C CA . TYR A 1 138 ? 10.263 1.613 -24.684 1.00 97.31 138 TYR A CA 1
ATOM 1036 C C . TYR A 1 138 ? 9.070 1.290 -25.580 1.00 97.31 138 TYR A C 1
ATOM 1038 O O . TYR A 1 138 ? 9.110 1.645 -26.753 1.00 97.31 138 TYR A O 1
ATOM 1046 N N . ALA A 1 139 ? 8.013 0.677 -25.047 1.00 96.38 139 ALA A N 1
ATOM 1047 C CA . ALA A 1 139 ? 6.808 0.368 -25.817 1.00 96.38 139 ALA A CA 1
ATOM 1048 C C . ALA A 1 139 ? 6.086 1.629 -26.330 1.00 96.38 139 ALA A C 1
ATOM 1050 O O . ALA A 1 139 ? 5.466 1.592 -27.389 1.00 96.38 139 ALA A O 1
ATOM 1051 N N . CYS A 1 140 ? 6.221 2.767 -25.642 1.00 95.62 140 CYS A N 1
ATOM 1052 C CA . CYS A 1 140 ? 5.695 4.050 -26.112 1.00 95.62 140 CYS A CA 1
ATOM 1053 C C . CYS A 1 140 ? 6.511 4.673 -27.260 1.00 95.62 140 CYS A C 1
ATOM 1055 O O . CYS A 1 140 ? 5.996 5.539 -27.967 1.00 95.62 140 CYS A O 1
ATOM 1057 N N . VAL A 1 141 ? 7.771 4.270 -27.476 1.00 96.94 141 VAL A N 1
ATOM 1058 C CA . VAL A 1 141 ? 8.656 4.910 -28.471 1.00 96.94 141 VAL A CA 1
ATOM 1059 C C . VAL A 1 141 ? 8.194 4.695 -29.920 1.00 96.94 141 VAL A C 1
ATOM 1061 O O . VAL A 1 141 ? 8.132 5.694 -30.640 1.00 96.94 141 VAL A O 1
ATOM 1064 N N . PRO A 1 142 ? 7.858 3.474 -30.390 1.00 96.94 142 PRO A N 1
ATOM 1065 C CA . PRO A 1 142 ? 7.466 3.277 -31.786 1.00 96.94 142 PRO A CA 1
ATOM 1066 C C . PRO A 1 142 ? 6.253 4.124 -32.210 1.00 96.94 142 PRO A C 1
ATOM 1068 O O . PRO A 1 142 ? 6.379 4.857 -33.195 1.00 96.94 142 PRO A O 1
ATOM 1071 N N . PRO A 1 143 ? 5.137 4.175 -31.446 1.00 95.69 143 PRO A N 1
ATOM 1072 C CA . PRO A 1 143 ? 4.014 5.055 -31.777 1.00 95.69 143 PRO A CA 1
ATOM 1073 C C . PRO A 1 143 ? 4.382 6.545 -31.833 1.00 95.69 143 PRO A C 1
ATOM 1075 O O . PRO A 1 143 ? 3.832 7.274 -32.658 1.00 95.69 143 PRO A O 1
ATOM 1078 N N . ILE A 1 144 ? 5.313 7.010 -30.987 1.00 96.75 144 ILE A N 1
ATOM 1079 C CA . ILE A 1 144 ? 5.799 8.402 -31.008 1.00 96.75 144 ILE A CA 1
ATOM 1080 C C . ILE A 1 144 ? 6.553 8.696 -32.309 1.00 96.75 144 ILE A C 1
ATOM 1082 O O . ILE A 1 144 ? 6.372 9.762 -32.897 1.00 96.75 144 ILE A O 1
ATOM 1086 N N . ILE A 1 145 ? 7.395 7.768 -32.769 1.00 96.75 145 ILE A N 1
ATOM 1087 C CA . ILE A 1 145 ? 8.137 7.931 -34.025 1.00 96.75 145 ILE A CA 1
ATOM 1088 C C . ILE A 1 145 ? 7.198 7.873 -35.232 1.00 96.75 145 ILE A C 1
ATOM 1090 O O . ILE A 1 145 ? 7.357 8.662 -36.161 1.00 96.75 145 ILE A O 1
ATOM 1094 N N . GLU A 1 146 ? 6.209 6.982 -35.208 1.00 97.06 146 GLU A N 1
ATOM 1095 C CA . GLU A 1 146 ? 5.252 6.810 -36.302 1.00 97.06 146 GLU A CA 1
ATOM 1096 C C . GLU A 1 146 ? 4.299 8.008 -36.447 1.00 97.06 146 GLU A C 1
ATOM 1098 O O . GLU A 1 146 ? 4.087 8.506 -37.553 1.00 97.06 146 GLU A O 1
ATOM 1103 N N . LYS A 1 147 ? 3.725 8.487 -35.335 1.00 96.62 147 LYS A N 1
ATOM 1104 C CA . LYS A 1 147 ? 2.676 9.527 -35.332 1.00 96.62 147 LYS A CA 1
ATOM 1105 C C . LYS A 1 147 ? 3.208 10.941 -35.092 1.00 96.62 147 LYS A C 1
ATOM 1107 O O . LYS A 1 147 ? 2.472 11.909 -35.274 1.00 96.62 147 LYS A O 1
ATOM 1112 N N . GLY A 1 148 ? 4.475 11.064 -34.703 1.00 96.12 148 GLY A N 1
ATOM 1113 C CA . GLY A 1 148 ? 5.130 12.325 -34.373 1.00 96.12 148 GLY A CA 1
ATOM 1114 C C . GLY A 1 148 ? 4.980 12.729 -32.903 1.00 96.12 148 GLY A C 1
ATOM 1115 O O . GLY A 1 148 ? 4.040 12.346 -32.206 1.00 96.12 148 GLY A O 1
ATOM 1116 N N . ALA A 1 149 ? 5.917 13.556 -32.431 1.00 95.19 149 ALA A N 1
ATOM 1117 C CA . ALA A 1 149 ? 5.952 14.015 -31.041 1.00 95.19 149 ALA A CA 1
ATOM 1118 C C . ALA A 1 149 ? 4.724 14.859 -30.658 1.00 95.19 149 ALA A C 1
ATOM 1120 O O . ALA A 1 149 ? 4.212 14.708 -29.552 1.00 95.19 149 ALA A O 1
ATOM 1121 N N . ASP A 1 150 ? 4.214 15.687 -31.577 1.00 95.88 150 ASP A N 1
ATOM 1122 C CA . ASP A 1 150 ? 3.041 16.540 -31.335 1.00 95.88 150 ASP A CA 1
ATOM 1123 C C . ASP A 1 150 ? 1.786 15.722 -31.003 1.00 95.88 150 ASP A C 1
ATOM 1125 O O . ASP A 1 150 ? 0.971 16.148 -30.188 1.00 95.88 150 ASP A O 1
ATOM 1129 N N . TRP A 1 151 ? 1.647 14.522 -31.581 1.00 96.12 151 TRP A N 1
ATOM 1130 C CA . TRP A 1 151 ? 0.554 13.608 -31.246 1.00 96.12 151 TRP A CA 1
ATOM 1131 C C . TRP A 1 151 ? 0.626 13.163 -29.782 1.00 96.12 151 TRP A C 1
ATOM 1133 O O . TRP A 1 151 ? -0.379 13.217 -29.079 1.00 96.12 151 TRP A O 1
ATOM 1143 N N . PHE A 1 152 ? 1.810 12.770 -29.307 1.00 94.75 152 PHE A N 1
ATOM 1144 C CA . PHE A 1 152 ? 1.995 12.316 -27.928 1.00 94.75 152 PHE A CA 1
ATOM 1145 C C . PHE A 1 152 ? 1.880 13.470 -26.922 1.00 94.75 152 PHE A C 1
ATOM 1147 O O . PHE A 1 152 ? 1.266 13.315 -25.871 1.00 94.75 152 PHE A O 1
ATOM 1154 N N . LEU A 1 153 ? 2.414 14.648 -27.269 1.00 93.94 153 LEU A N 1
ATOM 1155 C CA . LEU A 1 153 ? 2.297 15.875 -26.471 1.00 93.94 153 LEU A CA 1
ATOM 1156 C C . LEU A 1 153 ? 0.866 16.429 -26.428 1.00 93.94 153 LEU A C 1
ATOM 1158 O O . LEU A 1 153 ? 0.514 17.132 -25.484 1.00 93.94 153 LEU A O 1
ATOM 1162 N N . GLY A 1 154 ? 0.042 16.117 -27.431 1.00 94.06 154 GLY A N 1
ATOM 1163 C CA . GLY A 1 154 ? -1.379 16.460 -27.459 1.00 94.06 154 GLY A CA 1
ATOM 1164 C C . GLY A 1 154 ? -2.245 15.624 -26.510 1.00 94.06 154 GLY A C 1
ATOM 1165 O O . GLY A 1 154 ? -3.425 15.932 -26.346 1.00 94.06 154 GLY A O 1
ATOM 1166 N N . ILE A 1 155 ? -1.685 14.579 -25.893 1.00 92.56 155 ILE A N 1
ATOM 1167 C CA . ILE A 1 155 ? -2.362 13.712 -24.926 1.00 92.56 155 ILE A CA 1
ATOM 1168 C C . ILE A 1 155 ? -1.839 14.040 -23.525 1.00 92.56 155 ILE A C 1
ATOM 1170 O O . ILE A 1 155 ? -0.636 14.163 -23.314 1.00 92.56 155 ILE A O 1
ATOM 1174 N N . GLY A 1 156 ? -2.740 14.139 -22.553 1.00 89.38 156 GLY A N 1
ATOM 1175 C CA . GLY A 1 156 ? -2.401 14.375 -21.153 1.00 89.38 156 GLY A CA 1
ATOM 1176 C C . GLY A 1 156 ? -2.194 15.849 -20.795 1.00 89.38 156 GLY A C 1
ATOM 1177 O O . GLY A 1 156 ? -2.802 16.733 -21.402 1.00 89.38 156 GLY A O 1
ATOM 1178 N N . THR A 1 157 ? -1.375 16.137 -19.779 1.00 86.00 157 THR A N 1
ATOM 1179 C CA . THR A 1 157 ? -1.130 17.517 -19.318 1.00 86.00 157 THR A CA 1
ATOM 1180 C C . THR A 1 157 ? 0.186 18.064 -19.859 1.00 86.00 157 THR A C 1
ATOM 1182 O O . THR A 1 157 ? 1.109 17.320 -20.177 1.00 86.00 157 THR A O 1
ATOM 1185 N N . HIS A 1 158 ? 0.325 19.392 -19.897 1.00 83.44 158 HIS A N 1
ATOM 1186 C CA . HIS A 1 158 ? 1.556 20.040 -20.369 1.00 83.44 158 HIS A CA 1
ATOM 1187 C C . HIS A 1 158 ? 2.811 19.599 -19.585 1.00 83.44 158 HIS A C 1
ATOM 1189 O O . HIS A 1 158 ? 3.896 19.505 -20.151 1.00 83.44 158 HIS A O 1
ATOM 1195 N N . GLY A 1 159 ? 2.685 19.349 -18.276 1.00 83.06 159 GLY A N 1
ATOM 1196 C CA . GLY A 1 159 ? 3.795 18.878 -17.437 1.00 83.06 159 GLY A CA 1
ATOM 1197 C C . GLY A 1 159 ? 4.008 17.363 -17.476 1.00 83.06 159 GLY A C 1
ATOM 1198 O O . GLY A 1 159 ? 5.021 16.869 -16.989 1.00 83.06 159 GLY A O 1
ATOM 1199 N N . SER A 1 160 ? 3.057 16.603 -18.014 1.00 87.31 160 SER A N 1
ATOM 1200 C CA . SER A 1 160 ? 3.071 15.140 -18.034 1.00 87.31 160 SER A CA 1
ATOM 1201 C C . SER A 1 160 ? 2.321 14.642 -19.273 1.00 87.31 160 SER A C 1
ATOM 1203 O O . SER A 1 160 ? 1.157 14.257 -19.165 1.00 87.31 160 SER A O 1
ATOM 1205 N N . PRO A 1 161 ? 2.952 14.701 -20.458 1.00 91.06 161 PRO A N 1
ATOM 1206 C CA . PRO A 1 161 ? 2.319 14.286 -21.702 1.00 91.06 161 PRO A CA 1
ATOM 1207 C C . PRO A 1 161 ? 2.250 12.760 -21.830 1.00 91.06 161 PRO A C 1
ATOM 1209 O O . PRO A 1 161 ? 3.055 12.034 -21.241 1.00 91.06 161 PRO A O 1
ATOM 1212 N N . GLY A 1 162 ? 1.330 12.294 -22.668 1.00 92.50 162 GLY A N 1
ATOM 1213 C CA . GLY A 1 162 ? 1.152 10.893 -23.019 1.00 92.50 162 GLY A CA 1
ATOM 1214 C C . GLY A 1 162 ? 0.111 10.144 -22.194 1.00 92.50 162 GLY A C 1
ATOM 1215 O O . GLY A 1 162 ? -0.702 10.716 -21.460 1.00 92.50 162 GLY A O 1
ATOM 1216 N N . THR A 1 163 ? 0.140 8.825 -22.353 1.00 92.75 163 THR A N 1
ATOM 1217 C CA . THR A 1 163 ? -0.681 7.872 -21.607 1.00 92.75 163 THR A CA 1
ATOM 1218 C C . THR A 1 163 ? 0.146 7.162 -20.542 1.00 92.75 163 THR A C 1
ATOM 1220 O O . THR A 1 163 ? 1.379 7.160 -20.571 1.00 92.75 163 THR A O 1
ATOM 1223 N N . LYS A 1 164 ? -0.553 6.571 -19.576 1.00 90.88 164 LYS A N 1
ATOM 1224 C CA . LYS A 1 164 ? 0.027 5.711 -18.551 1.00 90.88 164 LYS A CA 1
ATOM 1225 C C . LYS A 1 164 ? -0.895 4.525 -18.321 1.00 90.88 164 LYS A C 1
ATOM 1227 O O . LYS A 1 164 ? -2.115 4.685 -18.241 1.00 90.88 164 LYS A O 1
ATOM 1232 N N . VAL A 1 165 ? -0.312 3.341 -18.175 1.00 91.19 165 VAL A N 1
ATOM 1233 C CA . VAL A 1 165 ? -1.045 2.156 -17.731 1.00 91.19 165 VAL A CA 1
ATOM 1234 C C . VAL A 1 165 ? -1.061 2.117 -16.204 1.00 91.19 165 VAL A C 1
ATOM 1236 O O . VAL A 1 165 ? -0.011 2.226 -15.561 1.00 91.19 165 VAL A O 1
ATOM 1239 N N . PHE A 1 166 ? -2.252 1.956 -15.627 1.00 90.50 166 PHE A N 1
ATOM 1240 C CA . PHE A 1 166 ? -2.454 1.698 -14.204 1.00 90.50 166 PHE A CA 1
ATOM 1241 C C . PHE A 1 166 ? -2.983 0.289 -13.979 1.00 90.50 166 PHE A C 1
ATOM 1243 O O . PHE A 1 166 ? -3.820 -0.203 -14.733 1.00 90.50 166 PHE A O 1
ATOM 1250 N N . SER A 1 167 ? -2.528 -0.337 -12.897 1.00 91.69 167 SER A N 1
ATOM 1251 C CA . SER A 1 167 ? -3.107 -1.573 -12.387 1.00 91.69 167 SER A CA 1
ATOM 1252 C C . SER A 1 167 ? -4.039 -1.262 -11.230 1.00 91.69 167 SER A C 1
ATOM 1254 O O . SER A 1 167 ? -3.596 -0.839 -10.160 1.00 91.69 167 SER A O 1
ATOM 1256 N N . LEU A 1 168 ? -5.335 -1.453 -11.454 1.00 91.81 168 LEU A N 1
ATOM 1257 C CA . LEU A 1 168 ? -6.384 -1.161 -10.492 1.00 91.81 168 LEU A CA 1
ATOM 1258 C C . LEU A 1 168 ? -6.732 -2.426 -9.694 1.00 91.81 168 LEU A C 1
ATOM 1260 O O . LEU A 1 168 ? -7.216 -3.420 -10.242 1.00 91.81 168 LEU A O 1
ATOM 1264 N N . ALA A 1 169 ? -6.488 -2.381 -8.385 1.00 91.44 169 ALA A N 1
ATOM 1265 C CA . ALA A 1 169 ? -6.696 -3.484 -7.450 1.00 91.44 169 ALA A CA 1
ATOM 1266 C C . ALA A 1 169 ? -7.388 -3.017 -6.153 1.00 91.44 169 ALA A C 1
ATOM 1268 O O . ALA A 1 169 ? -7.608 -1.827 -5.924 1.00 91.44 169 ALA A O 1
ATOM 1269 N N . GLY A 1 170 ? -7.728 -3.961 -5.269 1.00 91.12 170 GLY A N 1
ATOM 1270 C CA . GLY A 1 170 ? -8.341 -3.674 -3.967 1.00 91.12 170 GLY A CA 1
ATOM 1271 C C . GLY A 1 170 ? -9.873 -3.735 -3.978 1.00 91.12 170 GLY A C 1
ATOM 1272 O O . GLY A 1 170 ? -10.463 -4.645 -4.557 1.00 91.12 170 GLY A O 1
ATOM 1273 N N . LYS A 1 171 ? -10.530 -2.802 -3.282 1.00 93.56 171 LYS A N 1
ATOM 1274 C CA . LYS A 1 171 ? -11.986 -2.766 -3.029 1.00 93.56 171 LYS A CA 1
ATOM 1275 C C . LYS A 1 171 ? -12.782 -2.094 -4.156 1.00 93.56 171 LYS A C 1
ATOM 1277 O O . LYS A 1 171 ? -13.655 -1.268 -3.910 1.00 93.56 171 LYS A O 1
ATOM 1282 N N . VAL A 1 172 ? -12.500 -2.471 -5.395 1.00 93.69 172 VAL A N 1
ATOM 1283 C CA . VAL A 1 172 ? -13.098 -1.919 -6.623 1.00 93.69 172 VAL A CA 1
ATOM 1284 C C . VAL A 1 172 ? -13.839 -3.015 -7.396 1.00 93.69 172 VAL A C 1
ATOM 1286 O O . VAL A 1 172 ? -13.511 -4.191 -7.242 1.00 93.69 172 VAL A O 1
ATOM 1289 N N . LYS A 1 173 ? -14.872 -2.669 -8.177 1.00 94.19 173 LYS A N 1
ATOM 1290 C CA . LYS A 1 173 ? -15.683 -3.673 -8.898 1.00 94.19 173 LYS A CA 1
ATOM 1291 C C . LYS A 1 173 ? -14.936 -4.300 -10.071 1.00 94.19 173 LYS A C 1
ATOM 1293 O O . LYS A 1 173 ? -14.951 -5.519 -10.209 1.00 94.19 173 LYS A O 1
ATOM 1298 N N . ASN A 1 174 ? -14.291 -3.471 -10.886 1.00 92.81 174 ASN A N 1
ATOM 1299 C CA . ASN A 1 174 ? -13.528 -3.903 -12.049 1.00 92.81 174 ASN A CA 1
ATOM 1300 C C . ASN A 1 174 ? -12.036 -3.767 -11.737 1.00 92.81 174 ASN A C 1
ATOM 1302 O O . ASN A 1 174 ? -11.503 -2.659 -11.709 1.00 92.81 174 ASN A O 1
ATOM 1306 N N . THR A 1 175 ? -11.369 -4.890 -11.483 1.00 92.19 175 THR A N 1
ATOM 1307 C CA . THR A 1 175 ? -9.910 -4.945 -11.335 1.00 92.19 175 THR A CA 1
ATOM 1308 C C . THR A 1 175 ? -9.253 -5.277 -12.673 1.00 92.19 175 THR A C 1
ATOM 1310 O O . THR A 1 175 ? -9.810 -6.025 -13.477 1.00 92.19 175 THR A O 1
ATOM 1313 N N . GLY A 1 176 ? -8.062 -4.736 -12.926 1.00 91.25 176 GLY A N 1
ATOM 1314 C CA . GLY A 1 176 ? -7.347 -4.971 -14.181 1.00 91.25 176 GLY A CA 1
ATOM 1315 C C . GLY A 1 176 ? -6.374 -3.857 -14.546 1.00 91.25 176 GLY A C 1
ATOM 1316 O O . GLY A 1 176 ? -6.095 -2.976 -13.735 1.00 91.25 176 GLY A O 1
ATOM 1317 N N . LEU A 1 177 ? -5.870 -3.909 -15.780 1.00 91.88 177 LEU A N 1
ATOM 1318 C CA . LEU A 1 177 ? -5.045 -2.850 -16.354 1.00 91.88 177 LEU A CA 1
ATOM 1319 C C . LEU A 1 177 ? -5.908 -1.871 -17.137 1.00 91.88 177 LEU A C 1
ATOM 1321 O O . LEU A 1 177 ? -6.772 -2.281 -17.913 1.00 91.88 177 LEU A O 1
ATOM 1325 N N . VAL A 1 178 ? -5.641 -0.585 -16.949 1.00 91.88 178 VAL A N 1
ATOM 1326 C CA . VAL A 1 178 ? -6.323 0.502 -17.648 1.00 91.88 178 VAL A CA 1
ATOM 1327 C C . VAL A 1 178 ? -5.277 1.471 -18.180 1.00 91.88 178 VAL A C 1
ATOM 1329 O O . VAL A 1 178 ? -4.467 1.998 -17.421 1.00 91.88 178 VAL A O 1
ATOM 1332 N N . GLU A 1 179 ? -5.264 1.679 -19.493 1.00 92.94 179 GLU A N 1
ATOM 1333 C CA . GLU A 1 179 ? -4.468 2.735 -20.115 1.00 92.94 179 GLU A CA 1
ATOM 1334 C C . GLU A 1 179 ? -5.304 4.010 -20.161 1.00 92.94 179 GLU A C 1
ATOM 1336 O O . GLU A 1 179 ? -6.416 4.020 -20.694 1.00 92.94 179 GLU A O 1
ATOM 1341 N N . VAL A 1 180 ? -4.778 5.083 -19.579 1.00 93.50 180 VAL A N 1
ATOM 1342 C CA . VAL A 1 180 ? -5.476 6.366 -19.470 1.00 93.50 180 VAL A CA 1
ATOM 1343 C C . VAL A 1 180 ? -4.537 7.515 -19.837 1.00 93.50 180 VAL A C 1
ATOM 1345 O O . VAL A 1 180 ? -3.319 7.394 -19.673 1.00 93.50 180 VAL A O 1
ATOM 1348 N N . PRO A 1 181 ? -5.065 8.646 -20.335 1.00 93.50 181 PRO A N 1
ATOM 1349 C CA . PRO A 1 181 ? -4.263 9.849 -20.510 1.00 93.50 181 PRO A CA 1
ATOM 1350 C C . PRO A 1 181 ? -3.796 10.382 -19.150 1.00 93.50 181 PRO A C 1
ATOM 1352 O O . PRO A 1 181 ? -4.544 10.363 -18.170 1.00 93.50 181 PRO A O 1
ATOM 1355 N N . MET A 1 182 ? -2.569 10.897 -19.094 1.00 91.31 182 MET A N 1
ATOM 1356 C CA . MET A 1 182 ? -2.060 11.572 -17.897 1.00 91.31 182 MET A CA 1
ATOM 1357 C C . MET A 1 182 ? -2.940 12.776 -17.520 1.00 91.31 182 MET A C 1
ATOM 1359 O O . MET A 1 182 ? -3.425 13.501 -18.384 1.00 91.31 182 MET A O 1
ATOM 1363 N N . GLY A 1 183 ? -3.151 13.014 -16.226 1.00 90.19 183 GLY A N 1
ATOM 1364 C CA . GLY A 1 183 ? -4.001 14.104 -15.726 1.00 90.19 183 GLY A CA 1
ATOM 1365 C C . GLY A 1 183 ? -5.495 13.800 -15.632 1.00 90.19 183 GLY A C 1
ATOM 1366 O O . GLY A 1 183 ? -6.233 14.644 -15.125 1.00 90.19 183 GLY A O 1
ATOM 1367 N N . ILE A 1 184 ? -5.940 12.608 -16.042 1.00 94.06 184 ILE A N 1
ATOM 1368 C CA . ILE A 1 184 ? -7.253 12.080 -15.644 1.00 94.06 184 ILE A CA 1
ATOM 1369 C C . ILE A 1 184 ? -7.379 12.092 -14.110 1.00 94.06 184 ILE A C 1
ATOM 1371 O O . ILE A 1 184 ? -6.381 11.944 -13.401 1.00 94.06 184 ILE A O 1
ATOM 1375 N N . THR A 1 185 ? -8.578 12.279 -13.567 1.00 95.31 185 THR A N 1
ATOM 1376 C CA . THR A 1 185 ? -8.773 12.317 -12.109 1.00 95.31 185 THR A CA 1
ATOM 1377 C C . THR A 1 185 ? -8.835 10.918 -11.491 1.00 95.31 185 THR A C 1
ATOM 1379 O O . THR A 1 185 ? -9.219 9.940 -12.139 1.00 95.31 185 THR A O 1
ATOM 1382 N N . LEU A 1 186 ? -8.516 10.806 -10.194 1.00 93.62 186 LEU A N 1
ATOM 1383 C CA . LEU A 1 186 ? -8.704 9.549 -9.450 1.00 93.62 186 LEU A CA 1
ATOM 1384 C C . LEU A 1 186 ? -10.171 9.097 -9.466 1.00 93.62 186 LEU A C 1
ATOM 1386 O O . LEU A 1 186 ? -10.444 7.896 -9.514 1.00 93.62 186 LEU A O 1
ATOM 1390 N N . ARG A 1 187 ? -11.116 10.045 -9.447 1.00 95.38 187 ARG A N 1
ATOM 1391 C CA . ARG A 1 187 ? -12.550 9.767 -9.538 1.00 95.38 187 ARG A CA 1
ATOM 1392 C C . ARG A 1 187 ? -12.893 9.036 -10.829 1.00 95.38 187 ARG A C 1
ATOM 1394 O O . ARG A 1 187 ? -13.537 7.996 -10.752 1.00 95.38 187 ARG A O 1
ATOM 1401 N N . GLU A 1 188 ? -12.453 9.549 -11.971 1.00 95.69 188 GLU A N 1
ATOM 1402 C CA . GLU A 1 188 ? -12.735 8.940 -13.275 1.00 95.69 188 GLU A CA 1
ATOM 1403 C C . GLU A 1 188 ? -12.132 7.529 -13.365 1.00 95.69 188 GLU A C 1
ATOM 1405 O O . GLU A 1 188 ? -12.821 6.577 -13.734 1.00 95.69 188 GLU A O 1
ATOM 1410 N N . ILE A 1 189 ? -10.881 7.344 -12.921 1.00 94.38 189 ILE A N 1
ATOM 1411 C CA . ILE A 1 189 ? -10.252 6.012 -12.909 1.00 94.38 189 ILE A CA 1
ATOM 1412 C C . ILE A 1 189 ? -11.050 5.031 -12.032 1.00 94.38 189 ILE A C 1
ATOM 1414 O O . ILE A 1 189 ? -11.346 3.912 -12.453 1.00 94.38 189 ILE A O 1
ATOM 1418 N N . ILE A 1 190 ? -11.402 5.418 -10.803 1.00 94.69 190 ILE A N 1
ATOM 1419 C CA . ILE A 1 190 ? -11.982 4.495 -9.814 1.00 94.69 190 ILE A CA 1
ATOM 1420 C C . ILE A 1 190 ? -13.475 4.248 -10.064 1.00 94.69 190 ILE A C 1
ATOM 1422 O O . ILE A 1 190 ? -13.942 3.111 -9.948 1.00 94.69 190 ILE A O 1
ATOM 1426 N N . PHE A 1 191 ? -14.245 5.293 -10.367 1.00 95.44 191 PHE A N 1
ATOM 1427 C CA . PHE A 1 191 ? -15.701 5.207 -10.479 1.00 95.44 191 PHE A CA 1
ATOM 1428 C C . PHE A 1 191 ? -16.171 4.929 -11.902 1.00 95.44 191 PHE A C 1
ATOM 1430 O O . PHE A 1 191 ? -17.030 4.060 -12.065 1.00 95.44 191 PHE A O 1
ATOM 1437 N N . ASP A 1 192 ? -15.593 5.585 -12.909 1.00 95.00 192 ASP A N 1
ATOM 1438 C CA . ASP A 1 192 ? -16.062 5.434 -14.290 1.00 95.00 192 ASP A CA 1
ATOM 1439 C C . ASP A 1 192 ? -15.471 4.173 -14.927 1.00 95.00 192 ASP A C 1
ATOM 1441 O O . ASP A 1 192 ? -16.210 3.343 -15.457 1.00 95.00 192 ASP A O 1
ATOM 1445 N N . ILE A 1 193 ? -14.154 3.969 -14.804 1.00 94.38 193 ILE A N 1
ATOM 1446 C CA . ILE A 1 193 ? -13.477 2.787 -15.365 1.00 94.38 193 ILE A CA 1
ATOM 1447 C C . ILE A 1 193 ? -13.568 1.593 -14.399 1.00 94.38 193 ILE A C 1
ATOM 1449 O O . ILE A 1 193 ? -14.002 0.496 -14.768 1.00 94.38 193 ILE A O 1
ATOM 1453 N N . GLY A 1 194 ? -13.218 1.809 -13.127 1.00 93.88 194 GLY A N 1
ATOM 1454 C CA . GLY A 1 194 ? -13.263 0.787 -12.076 1.00 93.88 194 GLY A CA 1
ATOM 1455 C C . GLY A 1 194 ? -14.675 0.353 -11.655 1.00 93.88 194 GLY A C 1
ATOM 1456 O O . GLY A 1 194 ? -14.830 -0.641 -10.943 1.00 93.88 194 GLY A O 1
ATOM 1457 N N . GLY A 1 195 ? -15.725 1.066 -12.080 1.00 94.12 195 GLY A N 1
ATOM 1458 C CA . GLY A 1 195 ? -17.121 0.774 -11.725 1.00 94.12 195 GLY A CA 1
ATOM 1459 C C . GLY A 1 195 ? -17.497 1.121 -10.274 1.00 94.12 195 GLY A C 1
ATOM 1460 O O . GLY A 1 195 ? -18.583 0.757 -9.796 1.00 94.12 195 GLY A O 1
ATOM 1461 N N . GLY A 1 196 ? -16.609 1.813 -9.557 1.00 94.19 196 GLY A N 1
ATOM 1462 C CA . GLY A 1 196 ? -16.771 2.216 -8.166 1.00 94.19 196 GLY A CA 1
ATOM 1463 C C . GLY A 1 196 ? -16.424 1.122 -7.154 1.00 94.19 196 GLY A C 1
ATOM 1464 O O . GLY A 1 196 ? -15.817 0.097 -7.467 1.00 94.19 196 GLY A O 1
ATOM 1465 N N . ILE A 1 197 ? -16.813 1.356 -5.901 1.00 96.50 197 ILE A N 1
ATOM 1466 C CA . ILE A 1 197 ? -16.419 0.523 -4.759 1.00 96.50 197 ILE A CA 1
ATOM 1467 C C . ILE A 1 197 ? -17.252 -0.754 -4.685 1.00 96.50 197 ILE A C 1
ATOM 1469 O O . ILE A 1 197 ? -18.469 -0.756 -4.913 1.00 96.50 197 ILE A O 1
ATOM 1473 N N . LEU A 1 198 ? -16.586 -1.860 -4.353 1.00 92.75 198 LEU A N 1
ATOM 1474 C CA . LEU A 1 198 ? -17.222 -3.162 -4.188 1.00 92.75 198 LEU A CA 1
ATOM 1475 C C . LEU A 1 198 ? -18.335 -3.089 -3.127 1.00 92.75 198 LEU A C 1
ATOM 1477 O O . LEU A 1 198 ? -18.138 -2.579 -2.027 1.00 92.75 198 LEU A O 1
ATOM 1481 N N . GLY A 1 199 ? -19.525 -3.592 -3.463 1.00 91.19 199 GLY A N 1
ATOM 1482 C CA . GLY A 1 199 ? -20.687 -3.537 -2.569 1.00 91.19 199 GLY A CA 1
ATOM 1483 C C . GLY A 1 199 ? -21.295 -2.141 -2.383 1.00 91.19 199 GLY A C 1
ATOM 1484 O O . GLY A 1 199 ? -22.102 -1.971 -1.477 1.00 91.19 199 GLY A O 1
ATOM 1485 N N . ASN A 1 200 ? -20.931 -1.158 -3.222 1.00 92.25 200 ASN A N 1
ATOM 1486 C CA . ASN A 1 200 ? -21.376 0.243 -3.128 1.00 92.25 200 ASN A CA 1
ATOM 1487 C C . ASN A 1 200 ? -21.082 0.890 -1.762 1.00 92.25 200 ASN A C 1
ATOM 1489 O O . ASN A 1 200 ? -21.814 1.771 -1.313 1.00 92.25 200 ASN A O 1
ATOM 1493 N N . LYS A 1 201 ? -20.013 0.433 -1.106 1.00 94.12 201 LYS A N 1
ATOM 1494 C CA . LYS A 1 201 ? -19.508 1.020 0.134 1.00 94.12 201 LYS A CA 1
ATOM 1495 C C . LYS A 1 201 ? -18.881 2.385 -0.104 1.00 94.12 201 LYS A C 1
ATOM 1497 O O . LYS A 1 201 ? -18.611 2.776 -1.245 1.00 94.12 201 LYS A O 1
ATOM 1502 N N . LYS A 1 202 ? -18.598 3.095 0.985 1.00 94.94 202 LYS A N 1
ATOM 1503 C CA . LYS A 1 202 ? -17.912 4.380 0.902 1.00 94.94 202 LYS A CA 1
ATOM 1504 C C . LYS A 1 202 ? -16.427 4.203 0.551 1.00 94.94 202 LYS A C 1
ATOM 1506 O O . LYS A 1 202 ? -15.734 3.363 1.128 1.00 94.94 202 LYS A O 1
ATOM 1511 N N . PHE A 1 203 ? -15.938 5.019 -0.386 1.00 96.62 203 PHE A N 1
ATOM 1512 C CA . PHE A 1 203 ? -14.506 5.145 -0.666 1.00 96.62 203 PHE A CA 1
ATOM 1513 C C . PHE A 1 203 ? -13.797 5.789 0.525 1.00 96.62 203 PHE A C 1
ATOM 1515 O O . PHE A 1 203 ? -14.269 6.790 1.063 1.00 96.62 203 PHE A O 1
ATOM 1522 N N . LYS A 1 204 ? -12.646 5.238 0.908 1.00 96.06 204 LYS A N 1
ATOM 1523 C CA . LYS A 1 204 ? -11.840 5.770 2.008 1.00 96.06 204 LYS A CA 1
ATOM 1524 C C . LYS A 1 204 ? -10.540 6.386 1.517 1.00 96.06 204 LYS A C 1
ATOM 1526 O O . LYS A 1 204 ? -10.247 7.543 1.820 1.00 96.06 204 LYS A O 1
ATOM 1531 N N . ALA A 1 205 ? -9.765 5.600 0.776 1.00 95.88 205 ALA A N 1
ATOM 1532 C CA . ALA A 1 205 ? -8.466 6.002 0.267 1.00 95.88 205 ALA A CA 1
ATOM 1533 C C . ALA A 1 205 ? -8.064 5.173 -0.955 1.00 95.88 205 ALA A C 1
ATOM 1535 O O . ALA A 1 205 ? -8.581 4.080 -1.191 1.00 95.88 205 ALA A O 1
ATOM 1536 N N . VAL A 1 206 ? -7.089 5.675 -1.702 1.00 94.62 206 VAL A N 1
ATOM 1537 C CA . VAL A 1 206 ? -6.353 4.912 -2.711 1.00 94.62 206 VAL A CA 1
ATOM 1538 C C . VAL A 1 206 ? -4.867 5.072 -2.447 1.00 94.62 206 VAL A C 1
ATOM 1540 O O . VAL A 1 206 ? -4.393 6.179 -2.201 1.00 94.62 206 VAL A O 1
ATOM 1543 N N . GLN A 1 207 ? -4.120 3.976 -2.474 1.00 93.00 207 GLN A N 1
ATOM 1544 C CA . GLN A 1 207 ? -2.665 4.049 -2.492 1.00 93.00 207 GLN A CA 1
ATOM 1545 C C . GLN A 1 207 ? -2.191 4.057 -3.938 1.00 93.00 207 GLN A C 1
ATOM 1547 O O . GLN A 1 207 ? -2.612 3.208 -4.724 1.00 93.00 207 GLN A O 1
ATOM 1552 N N . THR A 1 208 ? -1.300 4.986 -4.275 1.00 90.56 208 THR A N 1
ATOM 1553 C CA . THR A 1 208 ? -0.669 5.046 -5.597 1.00 90.56 208 THR A CA 1
ATOM 1554 C C . THR A 1 208 ? 0.845 4.988 -5.461 1.00 90.56 208 THR A C 1
ATOM 1556 O O . THR A 1 208 ? 1.401 5.494 -4.490 1.00 90.56 208 THR A O 1
ATOM 1559 N N . GLY A 1 209 ? 1.519 4.414 -6.457 1.00 81.62 209 GLY A N 1
ATOM 1560 C CA . GLY A 1 209 ? 2.983 4.379 -6.497 1.00 81.62 209 GLY A CA 1
ATOM 1561 C C . GLY A 1 209 ? 3.614 3.123 -5.901 1.00 81.62 209 GLY A C 1
ATOM 1562 O O . GLY A 1 209 ? 4.758 3.170 -5.457 1.00 81.62 209 GLY A O 1
ATOM 1563 N N . GLY A 1 210 ? 2.875 2.011 -5.910 1.00 85.25 210 GLY A N 1
ATOM 1564 C CA . GLY A 1 210 ? 3.343 0.732 -5.382 1.00 85.25 210 GLY A CA 1
ATOM 1565 C C . GLY A 1 210 ? 3.384 0.706 -3.847 1.00 85.25 210 GLY A C 1
ATOM 1566 O O . GLY A 1 210 ? 2.790 1.564 -3.193 1.00 85.25 210 GLY A O 1
ATOM 1567 N N . PRO A 1 211 ? 4.095 -0.259 -3.243 1.00 86.88 211 PRO A N 1
ATOM 1568 C CA . PRO A 1 211 ? 4.106 -0.490 -1.805 1.00 86.88 211 PRO A CA 1
ATOM 1569 C C . PRO A 1 211 ? 4.847 0.608 -1.032 1.00 86.88 211 PRO A C 1
ATOM 1571 O O . PRO A 1 211 ? 4.600 0.785 0.153 1.00 86.88 211 PRO A O 1
ATOM 1574 N N . SER A 1 212 ? 5.723 1.380 -1.678 1.00 88.44 212 SER A N 1
ATOM 1575 C CA . SER A 1 212 ? 6.366 2.563 -1.090 1.00 88.44 212 SER A CA 1
ATOM 1576 C C . SER A 1 212 ? 5.668 3.881 -1.470 1.00 88.44 212 SER A C 1
ATOM 1578 O O . SER A 1 212 ? 6.207 4.974 -1.278 1.00 88.44 212 SER A O 1
ATOM 1580 N N . GLY A 1 213 ? 4.461 3.778 -2.027 1.00 89.75 213 GLY A N 1
ATOM 1581 C CA . GLY A 1 213 ? 3.595 4.888 -2.392 1.00 89.75 213 GLY A CA 1
ATOM 1582 C C . GLY A 1 213 ? 2.878 5.551 -1.213 1.00 89.75 213 GLY A C 1
ATOM 1583 O O . GLY A 1 213 ? 2.963 5.098 -0.074 1.00 89.75 213 GLY A O 1
ATOM 1584 N N . GLY A 1 214 ? 2.146 6.632 -1.482 1.00 92.25 214 GLY A N 1
ATOM 1585 C CA . GLY A 1 214 ? 1.346 7.339 -0.477 1.00 92.25 214 GLY A CA 1
ATOM 1586 C C . GLY A 1 214 ? -0.130 6.944 -0.522 1.00 92.25 214 GLY A C 1
ATOM 1587 O O . GLY A 1 214 ? -0.638 6.533 -1.565 1.00 92.25 214 GLY A O 1
ATOM 1588 N N . CYS A 1 215 ? -0.833 7.092 0.604 1.00 94.69 215 CYS A N 1
ATOM 1589 C CA . CYS A 1 215 ? -2.287 6.935 0.676 1.00 94.69 215 CYS A CA 1
ATOM 1590 C C . CYS A 1 215 ? -2.991 8.282 0.466 1.00 94.69 215 CYS A C 1
ATOM 1592 O O . CYS A 1 215 ? -2.725 9.249 1.179 1.00 94.69 215 CYS A O 1
ATOM 1594 N N . ILE A 1 216 ? -3.924 8.323 -0.483 1.00 95.06 216 ILE A N 1
ATOM 1595 C CA . ILE A 1 216 ? -4.661 9.518 -0.890 1.00 95.06 216 ILE A CA 1
ATOM 1596 C C . ILE A 1 216 ? -6.123 9.391 -0.422 1.00 95.06 216 ILE A C 1
ATOM 1598 O O . ILE A 1 216 ? -6.816 8.477 -0.877 1.00 95.06 216 ILE A O 1
ATOM 1602 N N . PRO A 1 217 ? -6.606 10.262 0.486 1.00 96.00 217 PRO A N 1
ATOM 1603 C CA . PRO A 1 217 ? -7.975 10.213 1.013 1.00 96.00 217 PRO A CA 1
ATOM 1604 C C . PRO A 1 217 ? -9.043 10.736 0.035 1.00 96.00 217 PRO A C 1
ATOM 1606 O O . PRO A 1 217 ? -8.742 11.433 -0.932 1.00 96.00 217 PRO A O 1
ATOM 1609 N N . GLU A 1 218 ? -10.316 10.473 0.361 1.00 94.81 218 GLU A N 1
ATOM 1610 C CA . GLU A 1 218 ? -11.522 10.896 -0.385 1.00 94.81 218 GLU A CA 1
ATOM 1611 C C . GLU A 1 218 ? -11.526 12.368 -0.830 1.00 94.81 218 GLU A C 1
ATOM 1613 O O . GLU A 1 218 ? -11.934 12.671 -1.950 1.00 94.81 218 GLU A O 1
ATOM 1618 N N . GLN A 1 219 ? -11.023 13.283 0.002 1.00 94.19 219 GLN A N 1
ATOM 1619 C CA . GLN A 1 219 ? -10.981 14.722 -0.299 1.00 94.19 219 GLN A CA 1
ATOM 1620 C C . GLN A 1 219 ? -10.138 15.093 -1.535 1.00 94.19 219 GLN A C 1
ATOM 1622 O O . GLN A 1 219 ? -10.260 16.207 -2.036 1.00 94.19 219 GLN A O 1
ATOM 1627 N N . TYR A 1 220 ? -9.287 14.185 -2.025 1.00 94.81 220 TYR A N 1
ATOM 1628 C CA . TYR A 1 220 ? -8.463 14.380 -3.221 1.00 94.81 220 TYR A CA 1
ATOM 1629 C C . TYR A 1 220 ? -8.894 13.486 -4.393 1.00 94.81 220 TYR A C 1
ATOM 1631 O O . TYR A 1 220 ? -8.114 13.280 -5.315 1.00 94.81 220 TYR A O 1
ATOM 1639 N N . LEU A 1 221 ? -10.121 12.954 -4.399 1.00 92.69 221 LEU A N 1
ATOM 1640 C CA . LEU A 1 221 ? -10.628 12.159 -5.528 1.00 92.69 221 LEU A CA 1
ATOM 1641 C C . LEU A 1 221 ? -10.616 12.921 -6.862 1.00 92.69 221 LEU A C 1
ATOM 1643 O O . LEU A 1 221 ? -10.394 12.325 -7.910 1.00 92.69 221 LEU A O 1
ATOM 1647 N N . ASP A 1 222 ? -10.825 14.233 -6.825 1.00 93.56 222 ASP A N 1
ATOM 1648 C CA . ASP A 1 222 ? -10.823 15.090 -8.015 1.00 93.56 222 ASP A CA 1
ATOM 1649 C C . ASP A 1 222 ? -9.416 15.610 -8.372 1.00 93.56 222 ASP A C 1
ATOM 1651 O O . ASP A 1 222 ? -9.264 16.497 -9.209 1.00 93.56 222 ASP A O 1
ATOM 1655 N N . LEU A 1 223 ? -8.369 15.082 -7.724 1.00 89.31 223 LEU A N 1
ATOM 1656 C CA . LEU A 1 223 ? -6.983 15.421 -8.029 1.00 89.31 223 LEU A CA 1
ATOM 1657 C C . LEU A 1 223 ? -6.583 14.821 -9.391 1.00 89.31 223 LEU A C 1
ATOM 1659 O O . LEU A 1 223 ? -6.763 13.613 -9.589 1.00 89.31 223 LEU A O 1
ATOM 1663 N N . PRO A 1 224 ? -5.994 15.621 -10.298 1.00 90.69 224 PRO A N 1
ATOM 1664 C CA . PRO A 1 224 ? -5.377 15.108 -11.515 1.00 90.69 224 PRO A CA 1
ATOM 1665 C C . PRO A 1 224 ? -4.248 14.123 -11.200 1.00 90.69 224 PRO A C 1
ATOM 1667 O O . PRO A 1 224 ? -3.401 14.369 -10.336 1.00 90.69 224 PRO A O 1
ATOM 1670 N N . VAL A 1 225 ? -4.220 13.004 -11.918 1.00 88.81 225 VAL A N 1
ATOM 1671 C CA . VAL A 1 225 ? -3.185 11.976 -11.795 1.00 88.81 225 VAL A CA 1
ATOM 1672 C C . VAL A 1 225 ? -2.019 12.333 -12.716 1.00 88.81 225 VAL A C 1
ATOM 1674 O O . VAL A 1 225 ? -1.923 11.878 -13.854 1.00 88.81 225 VAL A O 1
ATOM 1677 N N . ASP A 1 226 ? -1.128 13.180 -12.208 1.00 86.94 226 ASP A N 1
ATOM 1678 C CA . ASP A 1 226 ? 0.150 13.546 -12.824 1.00 86.94 226 ASP A CA 1
ATOM 1679 C C . ASP A 1 226 ? 1.279 13.565 -11.774 1.00 86.94 226 ASP A C 1
ATOM 1681 O O . ASP A 1 226 ? 1.034 13.456 -10.566 1.00 86.94 226 ASP A O 1
ATOM 1685 N N . PHE A 1 227 ? 2.538 13.641 -12.223 1.00 80.62 227 PHE A N 1
ATOM 1686 C CA . PHE A 1 227 ? 3.699 13.549 -11.329 1.00 80.62 227 PHE A CA 1
ATOM 1687 C C . PHE A 1 227 ? 3.691 14.638 -10.242 1.00 80.62 227 PHE A C 1
ATOM 1689 O O . PHE A 1 227 ? 3.928 14.343 -9.067 1.00 80.62 227 PHE A O 1
ATOM 1696 N N . ASP A 1 228 ? 3.390 15.882 -10.615 1.00 82.81 228 ASP A N 1
ATOM 1697 C CA . ASP A 1 228 ? 3.469 17.041 -9.721 1.00 82.81 228 ASP A CA 1
ATOM 1698 C C . ASP A 1 228 ? 2.334 17.065 -8.691 1.00 82.81 228 ASP A C 1
ATOM 1700 O O . ASP A 1 228 ? 2.535 17.432 -7.528 1.00 82.81 228 ASP A O 1
ATOM 1704 N N . SER A 1 229 ? 1.127 16.688 -9.105 1.00 87.12 229 SER A N 1
ATOM 1705 C CA . SER A 1 229 ? -0.071 16.687 -8.268 1.00 87.12 229 SER A CA 1
ATOM 1706 C C . SER A 1 229 ? -0.003 15.598 -7.201 1.00 87.12 229 SER A C 1
ATOM 1708 O O . SER A 1 229 ? -0.278 15.875 -6.030 1.00 87.12 229 SER A O 1
ATOM 1710 N N . LEU A 1 230 ? 0.451 14.391 -7.561 1.00 87.75 230 LEU A N 1
ATOM 1711 C CA . LEU A 1 230 ? 0.610 13.283 -6.612 1.00 87.75 230 LEU A CA 1
ATOM 1712 C C . LEU A 1 230 ? 1.671 13.580 -5.542 1.00 87.75 230 LEU A C 1
ATOM 1714 O O . LEU A 1 230 ? 1.441 13.319 -4.358 1.00 87.75 230 LEU A O 1
ATOM 1718 N N . LEU A 1 231 ? 2.793 14.198 -5.930 1.00 87.38 231 LEU A N 1
ATOM 1719 C CA . LEU A 1 231 ? 3.858 14.578 -4.994 1.00 87.38 231 LEU A CA 1
ATOM 1720 C C . LEU A 1 231 ? 3.366 15.534 -3.898 1.00 87.38 231 LEU A C 1
ATOM 1722 O O . LEU A 1 231 ? 3.744 15.391 -2.734 1.00 87.38 231 LEU A O 1
ATOM 1726 N N . LYS A 1 232 ? 2.472 16.476 -4.226 1.00 88.50 232 LYS A N 1
ATOM 1727 C CA . LYS A 1 232 ? 1.919 17.448 -3.258 1.00 88.50 232 LYS A CA 1
ATOM 1728 C C . LYS A 1 232 ? 1.096 16.790 -2.147 1.00 88.50 232 LYS A C 1
ATOM 1730 O O . LYS A 1 232 ? 1.055 17.299 -1.022 1.00 88.50 232 LYS A O 1
ATOM 1735 N N . VAL A 1 233 ? 0.458 15.658 -2.441 1.00 89.81 233 VAL A N 1
ATOM 1736 C CA . VAL A 1 233 ? -0.325 14.883 -1.464 1.00 89.81 233 VAL A CA 1
ATOM 1737 C C . VAL A 1 233 ? 0.501 13.792 -0.773 1.00 89.81 233 VAL A C 1
ATOM 1739 O O . VAL A 1 233 ? -0.040 12.978 -0.033 1.00 89.81 233 VAL A O 1
ATOM 1742 N N . GLY A 1 234 ? 1.827 13.796 -0.952 1.00 84.31 234 GLY A N 1
ATOM 1743 C CA . GLY A 1 234 ? 2.731 12.825 -0.329 1.00 84.31 234 GLY A CA 1
ATOM 1744 C C . GLY A 1 234 ? 2.697 11.443 -0.981 1.00 84.31 234 GLY A C 1
ATOM 1745 O O . GLY A 1 234 ? 3.195 10.484 -0.397 1.00 84.31 234 GLY A O 1
ATOM 1746 N N . SER A 1 235 ? 2.118 11.337 -2.177 1.00 88.38 235 SER A N 1
ATOM 1747 C CA . SER A 1 235 ? 2.171 10.131 -2.994 1.00 88.38 235 SER A CA 1
ATOM 1748 C C . SER A 1 235 ? 3.162 10.293 -4.145 1.00 88.38 235 SER A C 1
ATOM 1750 O O . SER A 1 235 ? 3.748 11.355 -4.339 1.00 88.38 235 SER A O 1
ATOM 1752 N N . ILE A 1 236 ? 3.384 9.229 -4.909 1.00 85.69 236 ILE A N 1
ATOM 1753 C CA . ILE A 1 236 ? 4.280 9.239 -6.064 1.00 85.69 236 ILE A CA 1
ATOM 1754 C C . ILE A 1 236 ? 3.644 8.514 -7.243 1.00 85.69 236 ILE A C 1
ATOM 1756 O O . ILE A 1 236 ? 2.833 7.598 -7.080 1.00 85.69 236 ILE A O 1
ATOM 1760 N N . MET A 1 237 ? 4.063 8.911 -8.440 1.00 81.31 237 MET A N 1
ATOM 1761 C CA . MET A 1 237 ? 3.870 8.112 -9.640 1.00 81.31 237 MET A CA 1
ATOM 1762 C C . MET A 1 237 ? 4.961 7.033 -9.657 1.00 81.31 237 MET A C 1
ATOM 1764 O O . MET A 1 237 ? 6.116 7.307 -9.979 1.00 81.31 237 MET A O 1
ATOM 1768 N N . GLY A 1 238 ? 4.612 5.840 -9.179 1.00 78.25 238 GLY A N 1
ATOM 1769 C CA . GLY A 1 238 ? 5.480 4.657 -9.201 1.00 78.25 238 GLY A CA 1
ATOM 1770 C C . GLY A 1 238 ? 5.281 3.851 -10.483 1.00 78.25 238 GLY A C 1
ATOM 1771 O O . GLY A 1 238 ? 5.117 4.428 -11.555 1.00 78.25 238 GLY A O 1
ATOM 1772 N N . SER A 1 239 ? 5.227 2.522 -10.368 1.00 75.56 239 SER A N 1
ATOM 1773 C CA . SER A 1 239 ? 4.916 1.631 -11.499 1.00 75.56 239 SER A CA 1
ATOM 1774 C C . SER A 1 239 ? 3.557 1.907 -12.132 1.00 75.56 239 SER A C 1
ATOM 1776 O O . SER A 1 239 ? 3.417 1.762 -13.333 1.00 75.56 239 SER A O 1
ATOM 1778 N N . GLY A 1 240 ? 2.570 2.367 -11.362 1.00 79.75 240 GLY A N 1
ATOM 1779 C CA . GLY A 1 240 ? 1.180 2.492 -11.816 1.00 79.75 240 GLY A CA 1
ATOM 1780 C C . GLY A 1 240 ? 0.219 1.578 -11.054 1.00 79.75 240 GLY A C 1
ATOM 1781 O O . GLY A 1 240 ? -0.957 1.504 -11.391 1.00 79.75 240 GLY A O 1
ATOM 1782 N N . GLY A 1 241 ? 0.674 0.893 -10.001 1.00 87.81 241 GLY A N 1
ATOM 1783 C CA . GLY A 1 241 ? -0.223 0.198 -9.075 1.00 87.81 241 GLY A CA 1
ATOM 1784 C C . GLY A 1 241 ? -1.113 1.167 -8.285 1.00 87.81 241 GLY A C 1
ATOM 1785 O O . GLY A 1 241 ? -0.609 2.117 -7.673 1.00 87.81 241 GLY A O 1
ATOM 1786 N N . MET A 1 242 ? -2.422 0.899 -8.285 1.00 90.06 242 MET A N 1
ATOM 1787 C CA . MET A 1 242 ? -3.447 1.584 -7.498 1.00 90.06 242 MET A CA 1
ATOM 1788 C C . MET A 1 242 ? -4.224 0.585 -6.640 1.00 90.06 242 MET A C 1
ATOM 1790 O O . MET A 1 242 ? -4.940 -0.272 -7.160 1.00 90.06 242 MET A O 1
ATOM 1794 N N . VAL A 1 243 ? -4.123 0.718 -5.317 1.00 92.69 243 VAL A N 1
ATOM 1795 C CA . VAL A 1 243 ? -4.857 -0.130 -4.366 1.00 92.69 243 VAL A CA 1
ATOM 1796 C C . VAL A 1 243 ? -5.979 0.681 -3.728 1.00 92.69 243 VAL A C 1
ATOM 1798 O O . VAL A 1 243 ? -5.735 1.554 -2.895 1.00 92.69 243 VAL A O 1
ATOM 1801 N N . VAL A 1 244 ? -7.217 0.396 -4.133 1.00 94.62 244 VAL A N 1
ATOM 1802 C CA . VAL A 1 244 ? -8.433 1.076 -3.663 1.00 94.62 244 VAL A CA 1
ATOM 1803 C C . VAL A 1 244 ? -8.900 0.488 -2.329 1.00 94.62 244 VAL A C 1
ATOM 1805 O O . VAL A 1 244 ? -8.955 -0.734 -2.166 1.00 94.62 244 VAL A O 1
ATOM 1808 N N . MET A 1 245 ? -9.275 1.350 -1.383 1.00 95.50 245 MET A N 1
ATOM 1809 C CA . MET A 1 245 ? -9.677 0.992 -0.019 1.00 95.50 245 MET A CA 1
ATOM 1810 C C . MET A 1 245 ? -11.063 1.554 0.322 1.00 95.50 245 MET A C 1
ATOM 1812 O O . MET A 1 245 ? -11.409 2.681 -0.049 1.00 95.50 245 MET A O 1
ATOM 1816 N N . ASP A 1 246 ? -11.848 0.764 1.054 1.00 95.94 246 ASP A N 1
ATOM 1817 C CA . ASP A 1 246 ? -13.194 1.106 1.524 1.00 95.94 246 ASP A CA 1
ATOM 1818 C C . ASP A 1 246 ? -13.208 1.485 3.017 1.00 95.94 246 ASP A C 1
ATOM 1820 O O . ASP A 1 246 ? -12.188 1.450 3.709 1.00 95.94 246 ASP A O 1
ATOM 1824 N N . GLU A 1 247 ? -14.381 1.863 3.523 1.00 94.19 247 GLU A N 1
ATOM 1825 C CA . GLU A 1 247 ? -14.595 2.262 4.923 1.00 94.19 247 GLU A CA 1
ATOM 1826 C C . GLU A 1 247 ? -14.245 1.186 5.970 1.00 94.19 247 GLU A C 1
ATOM 1828 O O . GLU A 1 247 ? -13.866 1.528 7.091 1.00 94.19 247 GLU A O 1
ATOM 1833 N N . ASP A 1 248 ? -14.272 -0.095 5.591 1.00 94.00 248 ASP A N 1
ATOM 1834 C CA . ASP A 1 248 ? -13.926 -1.234 6.455 1.00 94.00 248 ASP A CA 1
ATOM 1835 C C . ASP A 1 248 ? -12.421 -1.556 6.466 1.00 94.00 248 ASP A C 1
ATOM 1837 O O . ASP A 1 248 ? -11.981 -2.512 7.107 1.00 94.00 248 ASP A O 1
ATOM 1841 N N . THR A 1 249 ? -11.604 -0.782 5.754 1.00 95.62 249 THR A N 1
ATOM 1842 C CA . THR A 1 249 ? -10.153 -0.984 5.698 1.00 95.62 249 THR A CA 1
ATOM 1843 C C . THR A 1 249 ? -9.451 -0.205 6.814 1.00 95.62 249 THR A C 1
ATOM 1845 O O . THR A 1 249 ? -9.685 0.986 6.976 1.00 95.62 249 THR A O 1
ATOM 1848 N N . CYS A 1 250 ? -8.568 -0.832 7.597 1.00 96.31 250 CYS A N 1
ATOM 1849 C CA . CYS A 1 250 ? -7.792 -0.145 8.643 1.00 96.31 250 CYS A CA 1
ATOM 1850 C C . CYS A 1 250 ? -6.526 0.508 8.070 1.00 96.31 250 CYS A C 1
ATOM 1852 O O . CYS A 1 250 ? -5.661 -0.203 7.561 1.00 96.31 250 CYS A O 1
ATOM 1854 N N . MET A 1 251 ? -6.360 1.829 8.213 1.00 96.81 251 MET A N 1
ATOM 1855 C CA . MET A 1 251 ? -5.197 2.517 7.625 1.00 96.81 251 MET A CA 1
ATOM 1856 C C . MET A 1 251 ? -3.878 2.198 8.341 1.00 96.81 251 MET A C 1
ATOM 1858 O O . MET A 1 251 ? -2.831 2.142 7.699 1.00 96.81 251 MET A O 1
ATOM 1862 N N . VAL A 1 252 ? -3.922 1.918 9.648 1.00 96.81 252 VAL A N 1
ATOM 1863 C CA . VAL A 1 252 ? -2.743 1.502 10.430 1.00 96.81 252 VAL A CA 1
ATOM 1864 C C . VAL A 1 252 ? -2.243 0.124 9.977 1.00 96.81 252 VAL A C 1
ATOM 1866 O O . VAL A 1 252 ? -1.042 -0.086 9.808 1.00 96.81 252 VAL A O 1
ATOM 1869 N N . ASP A 1 253 ? -3.165 -0.813 9.737 1.00 95.81 253 ASP A N 1
ATOM 1870 C CA . ASP A 1 253 ? -2.833 -2.159 9.258 1.00 95.81 253 ASP A CA 1
ATOM 1871 C C . ASP A 1 253 ? -2.325 -2.138 7.810 1.00 95.81 253 ASP A C 1
ATOM 1873 O O . ASP A 1 253 ? -1.360 -2.825 7.486 1.00 95.81 253 ASP A O 1
ATOM 1877 N N . ILE A 1 254 ? -2.898 -1.274 6.966 1.00 95.00 254 ILE A N 1
ATOM 1878 C CA . ILE A 1 254 ? -2.406 -1.018 5.608 1.00 95.00 254 ILE A CA 1
ATOM 1879 C C . ILE A 1 254 ? -0.966 -0.493 5.622 1.00 95.00 254 ILE A C 1
ATOM 1881 O O . ILE A 1 254 ? -0.114 -1.012 4.899 1.00 95.00 254 ILE A O 1
ATOM 1885 N N . ALA A 1 255 ? -0.664 0.494 6.469 1.00 96.06 255 ALA A N 1
ATOM 1886 C CA . ALA A 1 255 ? 0.693 1.013 6.606 1.00 96.06 255 ALA A CA 1
ATOM 1887 C C . ALA A 1 255 ? 1.676 -0.085 7.053 1.00 96.06 255 ALA A C 1
ATOM 1889 O O . ALA A 1 255 ? 2.775 -0.193 6.507 1.00 96.06 255 ALA A O 1
ATOM 1890 N N . LYS A 1 256 ? 1.259 -0.946 7.991 1.00 96.25 256 LYS A N 1
ATOM 1891 C CA . LYS A 1 256 ? 2.040 -2.108 8.440 1.00 96.25 256 LYS A CA 1
ATOM 1892 C C . LYS A 1 256 ? 2.277 -3.113 7.312 1.00 96.25 256 LYS A C 1
ATOM 1894 O O . LYS A 1 256 ? 3.404 -3.572 7.151 1.00 96.25 256 LYS A O 1
ATOM 1899 N N . PHE A 1 257 ? 1.251 -3.442 6.526 1.00 94.50 257 PHE A N 1
ATOM 1900 C CA . PHE A 1 257 ? 1.352 -4.374 5.400 1.00 94.50 257 PHE A CA 1
ATOM 1901 C C . PHE A 1 257 ? 2.390 -3.905 4.372 1.00 94.50 257 PHE A C 1
ATOM 1903 O O . PHE A 1 257 ? 3.303 -4.652 4.018 1.00 94.50 257 PHE A O 1
ATOM 1910 N N . PHE A 1 258 ? 2.302 -2.644 3.949 1.00 93.62 258 PHE A N 1
ATOM 1911 C CA . PHE A 1 258 ? 3.232 -2.084 2.971 1.00 93.62 258 PHE A CA 1
ATOM 1912 C C . PHE A 1 258 ? 4.653 -1.917 3.511 1.00 93.62 258 PHE A C 1
ATOM 1914 O O . PHE A 1 258 ? 5.626 -2.203 2.806 1.00 93.62 258 PHE A O 1
ATOM 1921 N N . LEU A 1 259 ? 4.800 -1.526 4.779 1.00 95.31 259 LEU A N 1
ATOM 1922 C CA . LEU A 1 259 ? 6.116 -1.463 5.405 1.00 95.31 259 LEU A CA 1
ATOM 1923 C C . LEU A 1 259 ? 6.742 -2.853 5.565 1.00 95.31 259 LEU A C 1
ATOM 1925 O O . LEU A 1 259 ? 7.934 -3.009 5.328 1.00 95.31 259 LEU A O 1
ATOM 1929 N N . SER A 1 260 ? 5.951 -3.867 5.923 1.00 95.06 260 SER A N 1
ATOM 1930 C CA . SER A 1 260 ? 6.419 -5.252 6.024 1.00 95.06 260 SER A CA 1
ATOM 1931 C C . SER A 1 260 ? 6.958 -5.753 4.684 1.00 95.06 260 SER A C 1
ATOM 1933 O O . SER A 1 260 ? 8.057 -6.303 4.643 1.00 95.06 260 SER A O 1
ATOM 1935 N N . PHE A 1 261 ? 6.251 -5.472 3.584 1.00 92.25 261 PHE A N 1
ATOM 1936 C CA . PHE A 1 261 ? 6.736 -5.782 2.239 1.00 92.25 261 PHE A CA 1
ATOM 1937 C C . PHE A 1 261 ? 8.050 -5.052 1.924 1.00 92.25 261 PHE A C 1
ATOM 1939 O O . PHE A 1 261 ? 9.054 -5.680 1.601 1.00 92.25 261 PHE A O 1
ATOM 1946 N N . THR A 1 262 ? 8.082 -3.724 2.064 1.00 92.00 262 THR A N 1
ATOM 1947 C CA . THR A 1 262 ? 9.281 -2.934 1.719 1.00 92.00 262 THR A CA 1
ATOM 1948 C C . THR A 1 262 ? 10.491 -3.254 2.604 1.00 92.00 262 THR A C 1
ATOM 1950 O O . THR A 1 262 ? 11.628 -3.176 2.135 1.00 92.00 262 THR A O 1
ATOM 1953 N N . GLN A 1 263 ? 10.273 -3.643 3.863 1.00 94.38 263 GLN A N 1
ATOM 1954 C CA . GLN A 1 263 ? 11.323 -4.094 4.775 1.00 94.38 263 GLN A CA 1
ATOM 1955 C C . GLN A 1 263 ? 11.871 -5.466 4.366 1.00 94.38 263 GLN A C 1
ATOM 1957 O O . GLN A 1 263 ? 13.094 -5.631 4.353 1.00 94.38 263 GLN A O 1
ATOM 1962 N N . ALA A 1 264 ? 11.003 -6.415 3.995 1.00 92.25 264 ALA A N 1
ATOM 1963 C CA . ALA A 1 264 ? 11.407 -7.736 3.511 1.00 92.25 264 ALA A CA 1
ATOM 1964 C C . ALA A 1 264 ? 12.207 -7.647 2.201 1.00 92.25 264 ALA A C 1
ATOM 1966 O O . ALA A 1 264 ? 13.192 -8.357 2.019 1.00 92.25 264 ALA A O 1
ATOM 1967 N N . GLU A 1 265 ? 11.833 -6.703 1.338 1.00 91.38 265 GLU A N 1
ATOM 1968 C CA . GLU A 1 265 ? 12.492 -6.430 0.060 1.00 91.38 265 GLU A CA 1
ATOM 1969 C C . GLU A 1 265 ? 13.724 -5.513 0.169 1.00 91.38 265 GLU A C 1
ATOM 1971 O O . GLU A 1 265 ? 14.365 -5.165 -0.829 1.00 91.38 265 GLU A O 1
ATOM 1976 N N . SER A 1 266 ? 14.095 -5.089 1.378 1.00 93.00 266 SER A N 1
ATOM 1977 C CA . SER A 1 266 ? 15.283 -4.266 1.577 1.00 93.00 266 SER A CA 1
ATOM 1978 C C . SER A 1 266 ? 16.559 -5.069 1.321 1.00 93.00 266 SER A C 1
ATOM 1980 O O . SER A 1 266 ? 16.817 -6.090 1.952 1.00 93.00 266 SER A O 1
ATOM 1982 N N . CYS A 1 267 ? 17.465 -4.532 0.498 1.00 92.31 267 CYS A N 1
ATOM 1983 C CA . CYS A 1 267 ? 18.800 -5.120 0.323 1.00 92.31 267 CYS A CA 1
ATOM 1984 C C . CYS A 1 267 ? 19.656 -5.128 1.610 1.00 92.31 267 CYS A C 1
ATOM 1986 O O . CYS A 1 267 ? 20.717 -5.749 1.648 1.00 92.31 267 CYS A O 1
ATOM 1988 N N . GLY A 1 268 ? 19.267 -4.375 2.647 1.00 92.81 268 GLY A N 1
ATOM 1989 C CA . GLY A 1 268 ? 19.979 -4.332 3.926 1.00 92.81 268 GLY A CA 1
ATOM 1990 C C . GLY A 1 268 ? 21.327 -3.591 3.915 1.00 92.81 268 GLY A C 1
ATOM 1991 O O . GLY A 1 268 ? 22.059 -3.641 4.907 1.00 92.81 268 GLY A O 1
ATOM 1992 N N . LYS A 1 269 ? 21.684 -2.891 2.828 1.00 93.25 269 LYS A N 1
ATOM 1993 C CA . LYS A 1 269 ? 22.984 -2.205 2.700 1.00 93.25 269 LYS A CA 1
ATOM 1994 C C . LYS A 1 269 ? 23.122 -0.978 3.603 1.00 93.25 269 LYS A C 1
ATOM 1996 O O . LYS A 1 269 ? 24.128 -0.839 4.292 1.00 93.25 269 LYS A O 1
ATOM 2001 N N . CYS A 1 270 ? 22.151 -0.062 3.574 1.00 94.00 270 CYS A N 1
ATOM 2002 C CA . CYS A 1 270 ? 22.236 1.190 4.329 1.00 94.00 270 CYS A CA 1
ATOM 2003 C C . CYS A 1 270 ? 21.565 1.046 5.710 1.00 94.00 270 CYS A C 1
ATOM 2005 O O . CYS A 1 270 ? 20.411 0.613 5.771 1.00 94.00 270 CYS A O 1
ATOM 2007 N N . PRO A 1 271 ? 22.249 1.405 6.819 1.00 95.50 271 PRO A N 1
ATOM 2008 C CA . PRO A 1 271 ? 21.675 1.309 8.161 1.00 95.50 271 PRO A CA 1
ATOM 2009 C C . PRO A 1 271 ? 20.339 2.048 8.344 1.00 95.50 271 PRO A C 1
ATOM 2011 O O . PRO A 1 271 ? 19.455 1.439 8.944 1.00 95.50 271 PRO A O 1
ATOM 2014 N N . PRO A 1 272 ? 20.128 3.271 7.802 1.00 96.06 272 PRO A N 1
ATOM 2015 C CA . PRO A 1 272 ? 18.850 3.970 7.943 1.00 96.06 272 PRO A CA 1
ATOM 2016 C C . PRO A 1 272 ? 17.674 3.156 7.400 1.00 96.06 272 PRO A C 1
ATOM 2018 O O . PRO A 1 272 ? 16.716 2.931 8.123 1.00 96.06 272 PRO A O 1
ATOM 2021 N N . CYS A 1 273 ? 17.773 2.610 6.185 1.00 95.75 273 CYS A N 1
ATOM 2022 C CA . CYS A 1 273 ? 16.725 1.743 5.648 1.00 95.75 273 CYS A CA 1
ATOM 2023 C C . CYS A 1 273 ? 16.634 0.422 6.424 1.00 95.75 273 CYS A C 1
ATOM 2025 O O . CYS A 1 273 ? 15.557 0.080 6.898 1.00 95.75 273 CYS A O 1
ATOM 2027 N N . ARG A 1 274 ? 17.751 -0.303 6.603 1.00 95.75 274 ARG A N 1
ATOM 2028 C CA . ARG A 1 274 ? 17.750 -1.650 7.206 1.00 95.75 274 ARG A CA 1
ATOM 2029 C C . ARG A 1 274 ? 17.182 -1.664 8.625 1.00 95.75 274 ARG A C 1
ATOM 2031 O O . ARG A 1 274 ? 16.407 -2.547 8.965 1.00 95.75 274 ARG A O 1
ATOM 2038 N N . ILE A 1 275 ? 17.637 -0.736 9.463 1.00 96.94 275 ILE A N 1
ATOM 2039 C CA . ILE A 1 275 ? 17.303 -0.703 10.891 1.00 96.94 275 ILE A CA 1
ATOM 2040 C C . ILE A 1 275 ? 16.076 0.179 11.120 1.00 96.94 275 ILE A C 1
ATOM 2042 O O . ILE A 1 275 ? 15.197 -0.204 11.883 1.00 96.94 275 ILE A O 1
ATOM 2046 N N . GLY A 1 276 ? 15.979 1.321 10.436 1.00 97.00 276 GLY A N 1
ATOM 2047 C CA . GLY A 1 276 ? 14.872 2.256 10.627 1.00 97.00 276 GLY A CA 1
ATOM 2048 C C . GLY A 1 276 ? 13.527 1.674 10.196 1.00 97.00 276 GLY A C 1
ATOM 2049 O O . GLY A 1 276 ? 12.571 1.755 10.959 1.00 97.00 276 GLY A O 1
ATOM 2050 N N . THR A 1 277 ? 13.449 1.002 9.039 1.00 96.50 277 THR A N 1
ATOM 2051 C CA . THR A 1 277 ? 12.191 0.346 8.616 1.00 96.50 277 THR A CA 1
ATOM 2052 C C . THR A 1 277 ? 11.796 -0.798 9.550 1.00 96.50 277 THR A C 1
ATOM 2054 O O . THR A 1 277 ? 10.617 -0.952 9.853 1.00 96.50 277 THR A O 1
ATOM 2057 N N . TYR A 1 278 ? 12.772 -1.546 10.079 1.00 97.25 278 TYR A N 1
ATOM 2058 C CA . TYR A 1 278 ? 12.530 -2.573 11.093 1.00 97.25 278 TYR A CA 1
ATOM 2059 C C . TYR A 1 278 ? 11.948 -1.970 12.380 1.00 97.25 278 TYR A C 1
ATOM 2061 O O . TYR A 1 278 ? 10.936 -2.455 12.877 1.00 97.25 278 TYR A O 1
ATOM 2069 N N . GLN A 1 279 ? 12.532 -0.884 12.896 1.00 97.62 279 GLN A N 1
ATOM 2070 C CA . GLN A 1 279 ? 12.020 -0.193 14.087 1.00 97.62 279 GLN A CA 1
ATOM 2071 C C . GLN A 1 279 ? 10.606 0.353 13.870 1.00 97.62 279 GLN A C 1
ATOM 2073 O O . GLN A 1 279 ? 9.735 0.146 14.711 1.00 97.62 279 GLN A O 1
ATOM 2078 N N . MET A 1 280 ? 10.355 0.989 12.724 1.00 97.94 280 MET A N 1
ATOM 2079 C CA . MET A 1 280 ? 9.021 1.471 12.364 1.00 97.94 280 MET A CA 1
ATOM 2080 C C . MET A 1 280 ? 7.999 0.325 12.305 1.00 97.94 280 MET A C 1
ATOM 2082 O O . MET A 1 280 ? 6.887 0.468 12.812 1.00 97.94 280 MET A O 1
ATOM 2086 N N . LEU A 1 281 ? 8.373 -0.830 11.742 1.00 97.56 281 LEU A N 1
ATOM 2087 C CA . LEU A 1 281 ? 7.498 -2.001 11.681 1.00 97.56 281 LEU A CA 1
ATOM 2088 C C . LEU A 1 281 ? 7.178 -2.539 13.080 1.00 97.56 281 LEU A C 1
ATOM 2090 O O . LEU A 1 281 ? 6.019 -2.832 13.356 1.00 97.56 281 LEU A O 1
ATOM 2094 N N . GLN A 1 282 ? 8.164 -2.594 13.979 1.00 97.75 282 GLN A N 1
ATOM 2095 C CA . GLN A 1 282 ? 7.942 -3.001 15.371 1.00 97.75 282 GLN A CA 1
ATOM 2096 C C . GLN A 1 282 ? 6.963 -2.073 16.100 1.00 97.75 282 GLN A C 1
ATOM 2098 O O . GLN A 1 282 ? 6.103 -2.551 16.839 1.00 97.75 282 GLN A O 1
ATOM 2103 N N . ILE A 1 283 ? 7.036 -0.759 15.865 1.00 97.69 283 ILE A N 1
ATOM 2104 C CA . ILE A 1 283 ? 6.075 0.191 16.442 1.00 97.69 283 ILE A CA 1
ATOM 2105 C C . ILE A 1 283 ? 4.671 -0.044 15.862 1.00 97.69 283 ILE A C 1
ATOM 2107 O O . ILE A 1 283 ? 3.701 -0.118 16.610 1.00 97.69 283 ILE A O 1
ATOM 2111 N N . LEU A 1 284 ? 4.532 -0.251 14.549 1.00 97.31 284 LEU A N 1
ATOM 2112 C CA . LEU A 1 284 ? 3.229 -0.569 13.945 1.00 97.31 284 LEU A CA 1
ATOM 2113 C C . LEU A 1 284 ? 2.658 -1.910 14.439 1.00 97.31 284 LEU A C 1
ATOM 2115 O O . LEU A 1 284 ? 1.451 -2.032 14.656 1.00 97.31 284 LEU A O 1
ATOM 2119 N N . GLU A 1 285 ? 3.492 -2.927 14.649 1.00 96.50 285 GLU A N 1
ATOM 2120 C CA . GLU A 1 285 ? 3.090 -4.197 15.266 1.00 96.50 285 GLU A CA 1
ATOM 2121 C C . GLU A 1 285 ? 2.641 -4.001 16.719 1.00 96.50 285 GLU A C 1
ATOM 2123 O O . GLU A 1 285 ? 1.603 -4.532 17.123 1.00 96.50 285 GLU A O 1
ATOM 2128 N N . LYS A 1 286 ? 3.359 -3.182 17.494 1.00 95.81 286 LYS A N 1
ATOM 2129 C CA . LYS A 1 286 ? 2.984 -2.785 18.859 1.00 95.81 286 LYS A CA 1
ATOM 2130 C C . LYS A 1 286 ? 1.616 -2.085 18.877 1.00 95.81 286 LYS A C 1
ATOM 2132 O O . LYS A 1 286 ? 0.725 -2.523 19.605 1.00 95.81 286 LYS A O 1
ATOM 2137 N N . ILE A 1 287 ? 1.399 -1.093 18.010 1.00 95.56 287 ILE A N 1
ATOM 2138 C CA . ILE A 1 287 ? 0.122 -0.370 17.882 1.00 95.56 287 ILE A CA 1
ATOM 2139 C C . ILE A 1 287 ? -1.011 -1.322 17.459 1.00 95.56 287 ILE A C 1
ATOM 2141 O O . ILE A 1 287 ? -2.054 -1.386 18.108 1.00 95.56 287 ILE A O 1
ATOM 2145 N N . THR A 1 288 ? -0.818 -2.119 16.401 1.00 94.44 288 THR A N 1
ATOM 2146 C CA . THR A 1 288 ? -1.874 -3.011 15.874 1.00 94.44 288 THR A CA 1
ATOM 2147 C C . THR A 1 288 ? -2.177 -4.219 16.767 1.00 94.44 288 THR A C 1
ATOM 2149 O O . THR A 1 288 ? -3.256 -4.805 16.651 1.00 94.44 288 THR A O 1
ATOM 2152 N N . SER A 1 289 ? -1.271 -4.577 17.683 1.00 91.19 289 SER A N 1
ATOM 2153 C CA . SER A 1 289 ? -1.485 -5.608 18.712 1.00 91.19 289 SER A CA 1
ATOM 2154 C C . SER A 1 289 ? -2.064 -5.070 20.025 1.00 91.19 289 SER A C 1
ATOM 2156 O O . SER A 1 289 ? -2.341 -5.858 20.929 1.00 91.19 289 SER A O 1
ATOM 2158 N N . GLY A 1 290 ? -2.297 -3.757 20.125 1.00 88.75 290 GLY A N 1
ATOM 2159 C CA . GLY A 1 290 ? -2.971 -3.138 21.271 1.00 88.75 290 GLY A CA 1
ATOM 2160 C C . GLY A 1 290 ? -2.038 -2.866 22.437 1.00 88.75 290 GLY A C 1
ATOM 2161 O O . GLY A 1 290 ? -2.486 -2.797 23.573 1.00 88.75 290 GLY A O 1
ATOM 2162 N N . LYS A 1 291 ? -0.741 -2.760 22.147 1.00 89.88 291 LYS A N 1
ATOM 2163 C CA . LYS A 1 291 ? 0.308 -2.380 23.093 1.00 89.88 291 LYS A CA 1
ATOM 2164 C C . LYS A 1 291 ? 0.871 -0.995 22.780 1.00 89.88 291 LYS A C 1
ATOM 2166 O O . LYS A 1 291 ? 1.966 -0.695 23.234 1.00 89.88 291 LYS A O 1
ATOM 2171 N N . GLY A 1 292 ? 0.195 -0.217 21.930 1.00 91.06 292 GLY A N 1
ATOM 2172 C CA . GLY A 1 292 ? 0.615 1.138 21.577 1.00 91.06 292 GLY A CA 1
ATOM 2173 C C . GLY A 1 292 ? 0.653 2.037 22.810 1.00 91.06 292 GLY A C 1
ATOM 2174 O O . GLY A 1 292 ? -0.166 1.880 23.708 1.00 91.06 292 GLY A O 1
ATOM 2175 N N . GLU A 1 293 ? 1.609 2.953 22.844 1.00 92.19 293 GLU A N 1
ATOM 2176 C CA . GLU A 1 293 ? 1.819 3.910 23.930 1.00 92.19 293 GLU A CA 1
ATOM 2177 C C . GLU A 1 293 ? 1.869 5.336 23.369 1.00 92.19 293 GLU A C 1
ATOM 2179 O O . GLU A 1 293 ? 2.184 5.553 22.193 1.00 92.19 293 GLU A O 1
ATOM 2184 N N . ASP A 1 294 ? 1.580 6.323 24.218 1.00 92.19 294 ASP A N 1
ATOM 2185 C CA . ASP A 1 294 ? 1.755 7.730 23.859 1.00 92.19 294 ASP A CA 1
ATOM 2186 C C . ASP A 1 294 ? 3.209 8.001 23.433 1.00 92.19 294 ASP A C 1
ATOM 2188 O O . ASP A 1 294 ? 4.163 7.564 24.080 1.00 92.19 294 ASP A O 1
ATOM 2192 N N . GLY A 1 295 ? 3.387 8.729 22.329 1.00 95.19 295 GLY A N 1
ATOM 2193 C CA . GLY A 1 295 ? 4.693 8.985 21.716 1.00 95.19 295 GLY A CA 1
ATOM 2194 C C . GLY A 1 295 ? 5.069 8.029 20.578 1.00 95.19 295 GLY A C 1
ATOM 2195 O O . GLY A 1 295 ? 5.953 8.362 19.788 1.00 95.19 295 GLY A O 1
ATOM 2196 N N . ASP A 1 296 ? 4.399 6.876 20.430 1.00 96.75 296 ASP A N 1
ATOM 2197 C CA . ASP A 1 296 ? 4.690 5.931 19.338 1.00 96.75 296 ASP A CA 1
ATOM 2198 C C . ASP A 1 296 ? 4.427 6.555 17.947 1.00 96.75 296 ASP A C 1
ATOM 2200 O O . ASP A 1 296 ? 5.146 6.270 16.986 1.00 96.75 296 ASP A O 1
ATOM 2204 N N . ILE A 1 297 ? 3.417 7.428 17.824 1.00 97.50 297 ILE A N 1
ATOM 2205 C CA . ILE A 1 297 ? 3.065 8.108 16.562 1.00 97.50 297 ILE A CA 1
ATOM 2206 C C . ILE A 1 297 ? 4.153 9.120 16.184 1.00 97.50 297 ILE A C 1
ATOM 2208 O O . ILE A 1 297 ? 4.633 9.131 15.050 1.00 97.50 297 ILE A O 1
ATOM 2212 N N . GLU A 1 298 ? 4.577 9.946 17.138 1.00 97.75 298 GLU A N 1
ATOM 2213 C CA . GLU A 1 298 ? 5.618 10.955 16.949 1.00 97.75 298 GLU A CA 1
ATOM 2214 C C . GLU A 1 298 ? 6.971 10.300 16.632 1.00 97.75 298 GLU A C 1
ATOM 2216 O O . GLU A 1 298 ? 7.737 10.796 15.800 1.00 97.75 298 GLU A O 1
ATOM 2221 N N . GLU A 1 299 ? 7.256 9.149 17.244 1.00 97.69 299 GLU A N 1
ATOM 2222 C CA . GLU A 1 299 ? 8.450 8.363 16.945 1.00 97.69 299 GLU A CA 1
ATOM 2223 C C . GLU A 1 299 ? 8.410 7.775 15.527 1.00 97.69 299 GLU A C 1
ATOM 2225 O O . GLU A 1 299 ? 9.423 7.821 14.824 1.00 97.69 299 GLU A O 1
ATOM 2230 N N . LEU A 1 300 ? 7.251 7.297 15.052 1.00 98.06 300 LEU A N 1
ATOM 2231 C CA . LEU A 1 300 ? 7.075 6.881 13.654 1.00 98.06 300 LEU A CA 1
ATOM 2232 C C . LEU A 1 300 ? 7.339 8.032 12.675 1.00 98.06 300 LEU A C 1
ATOM 2234 O O . LEU A 1 300 ? 8.036 7.830 11.678 1.00 98.06 300 LEU A O 1
ATOM 2238 N N . GLU A 1 301 ? 6.828 9.235 12.954 1.00 98.06 301 GLU A N 1
ATOM 2239 C CA . GLU A 1 301 ? 7.080 10.429 12.133 1.00 98.06 301 GLU A CA 1
ATOM 2240 C C . GLU A 1 301 ? 8.575 10.788 12.120 1.00 98.06 301 GLU A C 1
ATOM 2242 O O . GLU A 1 301 ? 9.161 11.045 11.061 1.00 98.06 301 GLU A O 1
ATOM 2247 N N . ARG A 1 302 ? 9.226 10.764 13.289 1.00 98.00 302 ARG A N 1
ATOM 2248 C CA . ARG A 1 302 ? 10.656 11.065 13.432 1.00 98.00 302 ARG A CA 1
ATOM 2249 C C . ARG A 1 302 ? 11.526 10.054 12.687 1.00 98.00 302 ARG A C 1
ATOM 2251 O O . ARG A 1 302 ? 12.405 10.452 11.917 1.00 98.00 302 ARG A O 1
ATOM 2258 N N . LEU A 1 303 ? 11.290 8.757 12.896 1.00 97.44 303 LEU A N 1
ATOM 2259 C CA . LEU A 1 303 ? 12.008 7.683 12.210 1.00 97.44 303 LEU A CA 1
ATOM 2260 C C . LEU A 1 303 ? 11.769 7.742 10.703 1.00 97.44 303 LEU A C 1
ATOM 2262 O O . LEU A 1 303 ? 12.731 7.647 9.942 1.00 97.44 303 LEU A O 1
ATOM 2266 N N . GLY A 1 304 ? 10.529 7.977 10.269 1.00 97.19 304 GLY A N 1
ATOM 2267 C CA . GLY A 1 304 ? 10.184 8.107 8.858 1.00 97.19 304 GLY A CA 1
ATOM 2268 C C . GLY A 1 304 ? 11.032 9.166 8.155 1.00 97.19 304 GLY A C 1
ATOM 2269 O O . GLY A 1 304 ? 11.702 8.864 7.168 1.00 97.19 304 GLY A O 1
ATOM 2270 N N . HIS A 1 305 ? 11.113 10.380 8.706 1.00 97.25 305 HIS A N 1
ATOM 2271 C CA . HIS A 1 305 ? 11.941 11.442 8.126 1.00 97.25 305 HIS A CA 1
ATOM 2272 C C . HIS A 1 305 ? 13.446 11.119 8.129 1.00 97.25 305 HIS A C 1
ATOM 2274 O O . HIS A 1 305 ? 14.144 11.432 7.160 1.00 97.25 305 HIS A O 1
ATOM 2280 N N . LEU A 1 306 ? 13.960 10.452 9.170 1.00 96.81 306 LEU A N 1
ATOM 2281 C CA . LEU A 1 306 ? 15.362 10.018 9.221 1.00 96.81 306 LEU A CA 1
ATOM 2282 C C . LEU A 1 306 ? 15.681 8.956 8.164 1.00 96.81 306 LEU A C 1
ATOM 2284 O O . LEU A 1 306 ? 16.740 9.007 7.534 1.00 96.81 306 LEU A O 1
ATOM 2288 N N . VAL A 1 307 ? 14.767 8.011 7.946 1.00 97.38 307 VAL A N 1
ATOM 2289 C CA . VAL A 1 307 ? 14.901 6.978 6.915 1.00 97.38 307 VAL A CA 1
ATOM 2290 C C . VAL A 1 307 ? 14.901 7.615 5.526 1.00 97.38 307 VAL A C 1
ATOM 2292 O O . VAL A 1 307 ? 15.772 7.279 4.720 1.00 97.38 307 VAL A O 1
ATOM 2295 N N . ILE A 1 308 ? 14.006 8.576 5.265 1.00 95.69 308 ILE A N 1
ATOM 2296 C CA . ILE A 1 308 ? 13.970 9.322 3.997 1.00 95.69 308 ILE A CA 1
ATOM 2297 C C . ILE A 1 308 ? 15.298 10.050 3.759 1.00 95.69 308 I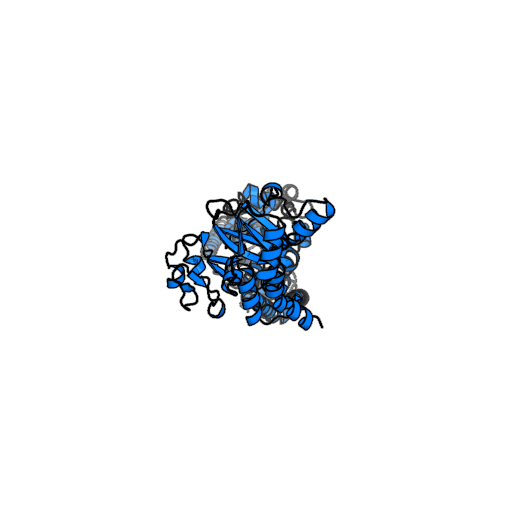LE A C 1
ATOM 2299 O O . ILE A 1 308 ? 15.893 9.927 2.688 1.00 95.69 308 ILE A O 1
ATOM 2303 N N . ALA A 1 309 ? 15.792 10.782 4.759 1.00 95.69 309 ALA A N 1
ATOM 2304 C CA . ALA A 1 309 ? 17.007 11.580 4.625 1.00 95.69 309 ALA A CA 1
ATOM 2305 C C . ALA A 1 309 ? 18.285 10.726 4.511 1.00 95.69 309 ALA A C 1
ATOM 2307 O O . ALA A 1 309 ? 19.210 11.092 3.785 1.00 95.69 309 ALA A O 1
ATOM 2308 N N . GLY A 1 310 ? 18.351 9.594 5.219 1.00 94.00 310 GLY A N 1
ATOM 2309 C CA . GLY A 1 310 ? 19.560 8.773 5.339 1.00 94.00 310 GLY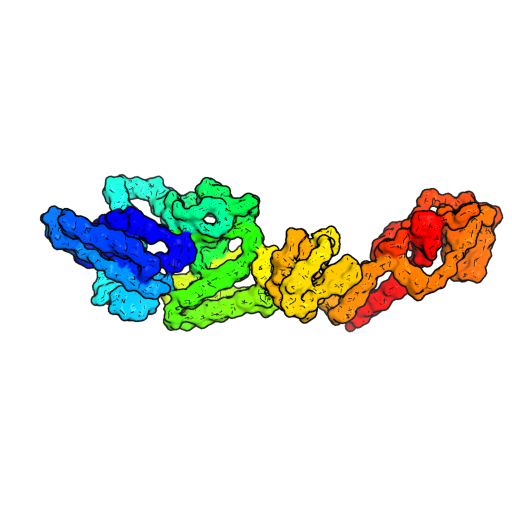 A CA 1
ATOM 2310 C C . GLY A 1 310 ? 19.685 7.618 4.338 1.00 94.00 310 GLY A C 1
ATOM 2311 O O . GLY A 1 310 ? 20.746 6.996 4.254 1.00 94.00 310 GLY A O 1
ATOM 2312 N N . SER A 1 311 ? 18.626 7.278 3.601 1.00 94.94 311 SER A N 1
ATOM 2313 C CA . SER A 1 311 ? 18.634 6.112 2.709 1.00 94.94 311 SER A CA 1
ATOM 2314 C C . SER A 1 311 ? 19.364 6.355 1.387 1.00 94.94 311 SER A C 1
ATOM 2316 O O . SER A 1 311 ? 19.257 7.412 0.766 1.00 94.94 311 SER A O 1
ATOM 2318 N N . LEU A 1 312 ? 20.074 5.323 0.918 1.00 92.56 312 LEU A N 1
ATOM 2319 C CA . LEU A 1 312 ? 20.898 5.392 -0.293 1.00 92.56 312 LEU A CA 1
ATOM 2320 C C . LEU A 1 312 ? 20.064 5.451 -1.585 1.00 92.56 312 LEU A C 1
ATOM 2322 O O . LEU A 1 312 ? 20.350 6.260 -2.466 1.00 92.56 312 LEU A O 1
ATOM 2326 N N . CYS A 1 313 ? 19.052 4.589 -1.708 1.00 91.56 313 CYS A N 1
ATOM 2327 C CA . CYS A 1 313 ? 18.284 4.391 -2.939 1.00 91.56 313 CYS A CA 1
ATOM 2328 C C . CYS A 1 313 ? 16.812 4.812 -2.800 1.00 91.56 313 CYS A C 1
ATOM 2330 O O . CYS A 1 313 ? 16.343 5.117 -1.703 1.00 91.56 313 CYS A O 1
ATOM 2332 N N . GLY A 1 314 ? 16.079 4.810 -3.920 1.00 89.00 314 GLY A N 1
ATOM 2333 C CA . GLY A 1 314 ? 14.671 5.221 -3.977 1.00 89.00 314 GLY A CA 1
ATOM 2334 C C . GLY A 1 314 ? 13.744 4.416 -3.062 1.00 89.00 314 GLY A C 1
ATOM 2335 O O . GLY A 1 314 ? 12.867 5.007 -2.439 1.00 89.00 314 GLY A O 1
ATOM 2336 N N . LEU A 1 315 ? 13.986 3.108 -2.901 1.00 90.00 315 LEU A N 1
ATOM 2337 C CA . LEU A 1 315 ? 13.200 2.247 -2.008 1.00 90.00 315 LEU A CA 1
ATOM 2338 C C . LEU A 1 315 ? 13.264 2.751 -0.566 1.00 90.00 315 LEU A C 1
ATOM 2340 O O . LEU A 1 315 ? 12.237 3.066 0.019 1.00 90.00 315 LEU A O 1
ATOM 2344 N N . GLY A 1 316 ? 14.466 2.918 -0.006 1.00 92.25 316 GLY A N 1
ATOM 2345 C CA . GLY A 1 316 ? 14.602 3.408 1.368 1.00 92.25 316 GLY A CA 1
ATOM 2346 C C . GLY A 1 316 ? 14.064 4.831 1.546 1.00 92.25 316 GLY A C 1
ATOM 2347 O O . GLY A 1 316 ? 13.509 5.146 2.590 1.00 92.25 316 GLY A O 1
ATOM 2348 N N . LYS A 1 317 ? 14.164 5.676 0.512 1.00 92.75 317 LYS A N 1
ATOM 2349 C CA . LYS A 1 317 ? 13.630 7.047 0.537 1.00 92.75 317 LYS A CA 1
ATOM 2350 C C . LYS A 1 317 ? 12.107 7.134 0.453 1.00 92.75 317 LYS A C 1
ATOM 2352 O O . LYS A 1 317 ? 11.566 8.172 0.799 1.00 92.75 317 LYS A O 1
ATOM 2357 N N . SER A 1 318 ? 11.436 6.096 -0.036 1.00 92.88 318 SER A N 1
ATOM 2358 C CA . SER A 1 318 ? 9.978 6.077 -0.209 1.00 92.88 318 SER A CA 1
ATOM 2359 C C . SER A 1 318 ? 9.274 5.111 0.743 1.00 92.88 318 SER A C 1
ATOM 2361 O O . SER A 1 318 ? 8.092 5.283 1.005 1.00 92.88 318 SER A O 1
ATOM 2363 N N . ALA A 1 319 ? 9.979 4.136 1.326 1.00 94.12 319 ALA A N 1
ATOM 2364 C CA . ALA A 1 319 ? 9.406 3.162 2.259 1.00 94.12 319 ALA A CA 1
ATOM 2365 C C . ALA A 1 319 ? 8.605 3.788 3.425 1.00 94.12 319 ALA A C 1
ATOM 2367 O O . ALA A 1 319 ? 7.606 3.194 3.824 1.00 94.12 319 ALA A O 1
ATOM 2368 N N . PRO A 1 320 ? 8.959 4.978 3.956 1.00 95.94 320 PRO A N 1
ATOM 2369 C CA . PRO A 1 320 ? 8.148 5.646 4.977 1.00 95.94 320 PRO A CA 1
ATOM 2370 C C . PRO A 1 320 ? 6.855 6.312 4.478 1.00 95.94 320 PRO A C 1
ATOM 2372 O O . PRO A 1 320 ? 6.009 6.654 5.302 1.00 95.94 320 PRO A O 1
ATOM 2375 N N . ASN A 1 321 ? 6.674 6.521 3.169 1.00 95.19 321 ASN A N 1
ATOM 2376 C CA . ASN A 1 321 ? 5.549 7.291 2.623 1.00 95.19 321 ASN A CA 1
ATOM 2377 C C . ASN A 1 321 ? 4.165 6.742 3.007 1.00 95.19 321 ASN A C 1
ATOM 2379 O O . ASN A 1 321 ? 3.326 7.561 3.399 1.00 95.19 321 ASN A O 1
ATOM 2383 N N . PRO A 1 322 ? 3.895 5.416 2.965 1.00 94.69 322 PRO A N 1
ATOM 2384 C CA . PRO A 1 322 ? 2.601 4.897 3.390 1.00 94.69 322 PRO A CA 1
ATOM 2385 C C . PRO A 1 322 ? 2.295 5.291 4.835 1.00 94.69 322 PRO A C 1
ATOM 2387 O O . PRO A 1 322 ? 1.182 5.701 5.115 1.00 94.69 322 PRO A O 1
ATOM 2390 N N . ILE A 1 323 ? 3.295 5.264 5.722 1.00 96.75 323 ILE A N 1
ATOM 2391 C CA . ILE A 1 323 ? 3.155 5.586 7.147 1.00 96.75 323 ILE A CA 1
ATOM 2392 C C . ILE A 1 323 ? 2.934 7.087 7.344 1.00 96.75 323 ILE A C 1
ATOM 2394 O O . ILE A 1 323 ? 2.013 7.498 8.041 1.00 96.75 323 ILE A O 1
ATOM 2398 N N . LEU A 1 324 ? 3.775 7.926 6.734 1.00 97.19 324 LEU A N 1
ATOM 2399 C CA . LEU A 1 324 ? 3.684 9.377 6.912 1.00 97.19 324 LEU A CA 1
ATOM 2400 C C . LEU A 1 324 ? 2.373 9.932 6.344 1.00 97.19 324 LEU A C 1
ATOM 2402 O O . LEU A 1 324 ? 1.771 10.829 6.930 1.00 97.19 324 LEU A O 1
ATOM 2406 N N . THR A 1 325 ? 1.897 9.386 5.223 1.00 96.56 325 THR A N 1
ATOM 2407 C CA . THR A 1 325 ? 0.622 9.801 4.622 1.00 96.56 325 THR A CA 1
ATOM 2408 C C . THR A 1 325 ? -0.578 9.305 5.420 1.00 96.56 325 THR A C 1
ATOM 2410 O O . THR A 1 325 ? -1.514 10.077 5.632 1.00 96.56 325 THR A O 1
ATOM 2413 N N . THR A 1 326 ? -0.562 8.070 5.932 1.00 96.75 326 THR A N 1
ATOM 2414 C CA . THR A 1 326 ? -1.653 7.584 6.785 1.00 96.75 326 THR A CA 1
ATOM 2415 C C . THR A 1 326 ? -1.696 8.302 8.126 1.00 96.75 326 THR A C 1
ATOM 2417 O O . THR A 1 326 ? -2.789 8.627 8.575 1.00 96.75 326 THR A O 1
ATOM 2420 N N . ILE A 1 327 ? -0.555 8.643 8.733 1.00 97.25 327 ILE A N 1
ATOM 2421 C CA . ILE A 1 327 ? -0.529 9.502 9.927 1.00 97.25 327 ILE A CA 1
ATOM 2422 C C . ILE A 1 327 ? -1.068 10.896 9.587 1.00 97.25 327 ILE A C 1
ATOM 2424 O O . ILE A 1 327 ? -1.897 11.424 10.319 1.00 97.25 327 ILE A O 1
ATOM 2428 N N . ARG A 1 328 ? -0.667 11.488 8.455 1.00 96.75 328 ARG A N 1
ATOM 2429 C CA . ARG A 1 328 ? -1.126 12.825 8.046 1.00 96.75 328 ARG A CA 1
ATOM 2430 C C . ARG A 1 328 ? -2.642 12.906 7.850 1.00 96.75 328 ARG A C 1
ATOM 2432 O O . ARG A 1 328 ? -3.241 13.909 8.229 1.00 96.75 328 ARG A O 1
ATOM 2439 N N . TYR A 1 329 ? -3.244 11.906 7.210 1.00 96.75 329 TYR A N 1
ATOM 2440 C CA . TYR A 1 329 ? -4.649 11.960 6.785 1.00 96.75 329 TYR A CA 1
ATOM 2441 C C . TYR A 1 329 ? -5.614 11.180 7.681 1.00 96.75 329 TYR A C 1
ATOM 2443 O O . TYR A 1 329 ? -6.803 11.481 7.677 1.00 96.75 329 TYR A O 1
ATOM 2451 N N . PHE A 1 330 ? -5.114 10.207 8.442 1.00 96.94 330 PHE A N 1
ATOM 2452 C CA . PHE A 1 330 ? -5.904 9.294 9.273 1.00 96.94 330 PHE A CA 1
ATOM 2453 C C . PHE A 1 330 ? -5.307 9.168 10.685 1.00 96.94 330 PHE A C 1
ATOM 2455 O O . PHE A 1 330 ? -5.328 8.088 11.279 1.00 96.94 330 PHE A O 1
ATOM 2462 N N . ARG A 1 331 ? -4.734 10.261 11.225 1.00 96.44 331 ARG A N 1
ATOM 2463 C CA . ARG A 1 331 ? -4.141 10.298 12.580 1.00 96.44 331 ARG A CA 1
ATOM 2464 C C . ARG A 1 331 ? -5.119 9.806 13.641 1.00 96.44 331 ARG A C 1
ATOM 2466 O O . ARG A 1 331 ? -4.712 9.119 14.569 1.00 96.44 331 ARG A O 1
ATOM 2473 N N . ASP A 1 332 ? -6.400 10.110 13.468 1.00 95.50 332 ASP A N 1
ATOM 2474 C CA . ASP A 1 332 ? -7.476 9.684 14.357 1.00 95.50 332 ASP A CA 1
ATOM 2475 C C . ASP A 1 332 ? -7.546 8.156 14.490 1.00 95.50 332 ASP A C 1
ATOM 2477 O O . ASP A 1 332 ? -7.768 7.648 15.584 1.00 95.50 332 ASP A O 1
ATOM 2481 N N . GLU A 1 333 ? -7.279 7.397 13.423 1.00 95.62 333 GLU A N 1
ATOM 2482 C CA . GLU A 1 333 ? -7.213 5.936 13.518 1.00 95.62 333 GLU A CA 1
ATOM 2483 C C . GLU A 1 333 ? -5.998 5.460 14.307 1.00 95.62 333 GLU A C 1
ATOM 2485 O O . GLU A 1 333 ? -6.117 4.491 15.052 1.00 95.62 333 GLU A O 1
ATOM 2490 N N . TYR A 1 334 ? -4.849 6.129 14.191 1.00 96.06 334 TYR A N 1
ATOM 2491 C CA . TYR A 1 334 ? -3.681 5.816 15.019 1.00 96.06 334 TYR A CA 1
ATOM 2492 C C . TYR A 1 334 ? -3.964 6.104 16.494 1.00 96.06 334 TYR A C 1
ATOM 2494 O O . TYR A 1 334 ? -3.689 5.260 17.344 1.00 96.06 334 TYR A O 1
ATOM 2502 N N . GLU A 1 335 ? -4.569 7.252 16.792 1.00 93.56 335 GLU A N 1
ATOM 2503 C CA . GLU A 1 335 ? -4.952 7.634 18.152 1.00 93.56 335 GLU A CA 1
ATOM 2504 C C . GLU A 1 335 ? -5.975 6.660 18.752 1.00 93.56 335 GLU A C 1
ATOM 2506 O O . GLU A 1 335 ? -5.827 6.276 19.908 1.00 93.56 335 GLU A O 1
ATOM 2511 N N . GLU A 1 336 ? -6.949 6.170 17.977 1.00 92.31 336 GLU A N 1
ATOM 2512 C CA . GLU A 1 336 ? -7.869 5.113 18.430 1.00 92.31 336 GLU A CA 1
ATOM 2513 C C . GLU A 1 336 ? -7.151 3.793 18.761 1.00 92.31 336 GLU A C 1
ATOM 2515 O O . GLU A 1 336 ? -7.535 3.096 19.702 1.00 92.31 336 GLU A O 1
ATOM 2520 N N . HIS A 1 337 ? -6.101 3.430 18.016 1.00 93.56 337 HIS A N 1
ATOM 2521 C CA . HIS A 1 337 ? -5.337 2.208 18.296 1.00 93.56 337 HIS A CA 1
ATOM 2522 C C . HIS A 1 337 ? -4.442 2.356 19.532 1.00 93.56 337 HIS A C 1
ATOM 2524 O O . HIS A 1 337 ? -4.293 1.398 20.297 1.00 93.56 337 HIS A O 1
ATOM 2530 N N . VAL A 1 338 ? -3.838 3.534 19.704 1.00 92.06 338 VAL A N 1
ATOM 2531 C CA . VAL A 1 338 ? -2.917 3.832 20.806 1.00 92.06 338 VAL A CA 1
ATOM 2532 C C . VAL A 1 338 ? -3.680 4.071 22.103 1.00 92.06 338 VAL A C 1
ATOM 2534 O O . VAL A 1 338 ? -3.418 3.379 23.076 1.00 92.06 338 VAL A O 1
ATOM 2537 N N . LYS A 1 339 ? -4.646 4.994 22.103 1.00 87.19 339 LYS A N 1
ATOM 2538 C CA . LYS A 1 339 ? -5.340 5.441 23.317 1.00 87.19 339 LYS A CA 1
ATOM 2539 C C . LYS A 1 339 ? -6.522 4.557 23.665 1.00 87.19 339 LYS A C 1
ATOM 2541 O O . LYS A 1 339 ? -6.646 4.119 24.788 1.00 87.19 339 LYS A O 1
ATOM 2546 N N . GLU A 1 340 ? -7.393 4.268 22.699 1.00 85.00 340 GLU A N 1
ATOM 2547 C CA . GLU A 1 340 ? -8.634 3.525 22.977 1.00 85.00 340 GLU A CA 1
ATOM 2548 C C . GLU A 1 340 ? -8.475 2.003 22.821 1.00 85.00 340 GLU A C 1
ATOM 2550 O O . GLU A 1 340 ? -9.432 1.244 23.031 1.00 85.00 340 GLU A O 1
ATOM 2555 N N . HIS A 1 341 ? -7.297 1.548 22.377 1.00 88.62 341 HIS A N 1
ATOM 2556 C CA . HIS A 1 341 ? -7.010 0.164 21.998 1.00 88.62 341 HIS A CA 1
ATOM 2557 C C . HIS A 1 341 ? -8.134 -0.467 21.166 1.00 88.62 341 HIS A C 1
ATOM 2559 O O . HIS A 1 341 ? -8.544 -1.614 21.396 1.00 88.62 341 HIS A O 1
ATOM 2565 N N . TYR A 1 342 ? -8.645 0.297 20.197 1.00 89.69 342 TYR A N 1
ATOM 2566 C CA . TYR A 1 342 ? -9.798 -0.040 19.373 1.00 89.69 342 TYR A CA 1
ATOM 2567 C C . TYR A 1 342 ? -9.496 0.160 17.885 1.00 89.69 342 TYR A C 1
ATOM 2569 O O . TYR A 1 342 ? -8.805 1.086 17.479 1.00 89.69 342 TYR A O 1
ATOM 2577 N N . CYS A 1 343 ? -10.055 -0.717 17.049 1.00 91.75 343 CYS A N 1
ATOM 2578 C CA . CYS A 1 343 ? -9.956 -0.619 15.597 1.00 91.75 343 CYS A CA 1
ATOM 2579 C C . CYS A 1 343 ? -11.362 -0.516 15.004 1.00 91.75 343 CYS A C 1
ATOM 2581 O O . CYS A 1 343 ? -12.091 -1.511 14.966 1.00 91.75 343 CYS A O 1
ATOM 2583 N N . ARG A 1 344 ? -11.734 0.665 14.489 1.00 89.69 344 ARG A N 1
ATOM 2584 C CA . ARG A 1 344 ? -13.050 0.901 13.860 1.00 89.69 344 ARG A CA 1
ATOM 2585 C C . ARG A 1 344 ? -13.362 -0.043 12.699 1.00 89.69 344 ARG A C 1
ATOM 2587 O O . ARG A 1 344 ? -14.490 -0.504 12.573 1.00 89.69 344 ARG A O 1
ATOM 2594 N N . ALA A 1 345 ? -12.337 -0.378 11.920 1.00 89.81 345 ALA A N 1
ATOM 2595 C CA . ALA A 1 345 ? -12.394 -1.295 10.787 1.00 89.81 345 ALA A CA 1
ATOM 2596 C C . ALA A 1 345 ? -12.440 -2.774 11.215 1.00 89.81 345 ALA A C 1
ATOM 2598 O O . ALA A 1 345 ? -12.654 -3.660 10.395 1.00 89.81 345 ALA A O 1
ATOM 2599 N N . ARG A 1 346 ? -12.225 -3.070 12.508 1.00 89.12 346 ARG A N 1
ATOM 2600 C CA . ARG A 1 346 ? -12.260 -4.425 13.088 1.00 89.12 346 ARG A CA 1
ATOM 2601 C C . ARG A 1 346 ? -11.292 -5.410 12.424 1.00 89.12 346 ARG A C 1
ATOM 2603 O O . ARG A 1 346 ? -11.466 -6.620 12.562 1.00 89.12 346 ARG A O 1
ATOM 2610 N N . VAL A 1 347 ? -10.249 -4.918 11.755 1.00 89.00 347 VAL A N 1
ATOM 2611 C CA . VAL A 1 347 ? -9.189 -5.732 11.132 1.00 89.00 347 VAL A CA 1
ATOM 2612 C C . VAL A 1 347 ? -8.160 -6.155 12.179 1.00 89.00 347 VAL A C 1
ATOM 2614 O O . VAL A 1 347 ? -7.890 -7.345 12.335 1.00 89.00 347 VAL A O 1
ATOM 2617 N N . CYS A 1 348 ? -7.689 -5.215 13.000 1.00 88.31 348 CYS A N 1
ATOM 2618 C CA . CYS A 1 348 ? -6.791 -5.494 14.123 1.00 88.31 348 CYS A CA 1
ATOM 2619 C C . CYS A 1 348 ? -7.531 -6.223 15.260 1.00 88.31 348 CYS A C 1
ATOM 2621 O O . CYS A 1 348 ? -8.751 -6.092 15.400 1.00 88.31 348 CYS A O 1
ATOM 2623 N N . ASN A 1 349 ? -6.820 -6.998 16.083 1.00 85.06 349 ASN A N 1
ATOM 2624 C CA . ASN A 1 349 ? -7.390 -7.730 17.230 1.00 85.06 349 ASN A CA 1
ATOM 2625 C C . ASN A 1 349 ? -7.587 -6.814 18.451 1.00 85.06 349 ASN A C 1
ATOM 2627 O O . ASN A 1 349 ? -7.113 -7.089 19.550 1.00 85.06 349 ASN A O 1
ATOM 2631 N N . LEU A 1 350 ? -8.281 -5.701 18.222 1.00 86.69 350 LEU A N 1
ATOM 2632 C CA . LEU A 1 350 ? -8.480 -4.598 19.157 1.00 86.69 350 LEU A CA 1
ATOM 2633 C C . LEU A 1 350 ? -9.958 -4.426 19.506 1.00 86.69 350 LEU A C 1
ATOM 2635 O O . LEU A 1 350 ? -10.834 -4.885 18.773 1.00 86.69 350 LEU A O 1
ATOM 2639 N N . GLY A 1 351 ? -10.223 -3.733 20.611 1.00 84.44 351 GLY A N 1
ATOM 2640 C CA . GLY A 1 351 ? -11.555 -3.501 21.158 1.00 84.44 351 GLY A CA 1
ATOM 2641 C C . GLY A 1 351 ? -12.017 -4.547 22.174 1.00 84.44 351 GLY A C 1
ATOM 2642 O O . GLY A 1 351 ? -11.340 -5.542 22.456 1.00 84.44 351 GLY A O 1
ATOM 2643 N N . THR A 1 352 ? -13.193 -4.282 22.736 1.00 83.75 352 THR A N 1
ATOM 2644 C CA . THR A 1 352 ? -13.851 -5.116 23.745 1.00 83.75 352 THR A CA 1
ATOM 2645 C C . THR A 1 352 ? -14.933 -5.946 23.074 1.00 83.75 352 THR A C 1
ATOM 2647 O O . THR A 1 352 ? -15.815 -5.405 22.403 1.00 83.75 352 THR A O 1
ATOM 2650 N N . PHE A 1 353 ? -14.873 -7.265 23.244 1.00 86.94 353 PHE A N 1
ATOM 2651 C CA . PHE A 1 353 ? -15.844 -8.182 22.652 1.00 86.94 353 PHE A CA 1
ATOM 2652 C C . PHE A 1 353 ? -17.030 -8.337 23.595 1.00 86.94 353 PHE A C 1
ATOM 2654 O O . PHE A 1 353 ? -16.865 -8.779 24.728 1.00 86.94 353 PHE A O 1
ATOM 2661 N N . VAL A 1 354 ? -18.228 -8.026 23.121 1.00 85.75 354 VAL A N 1
ATOM 2662 C CA . VAL A 1 354 ? -19.477 -8.115 23.889 1.00 85.75 354 VAL A CA 1
ATOM 2663 C C . VAL A 1 354 ? -20.544 -8.820 23.073 1.00 85.75 354 VAL A C 1
ATOM 2665 O O . VAL A 1 354 ? -20.562 -8.739 21.850 1.00 85.75 354 VAL A O 1
ATOM 2668 N N . ILE A 1 355 ? -21.443 -9.528 23.749 1.00 85.81 355 ILE A N 1
ATOM 2669 C CA . ILE A 1 355 ? -22.598 -10.171 23.120 1.00 85.81 355 ILE A CA 1
ATOM 2670 C C . ILE A 1 355 ? -23.797 -9.251 23.335 1.00 85.81 355 ILE A C 1
ATOM 2672 O O . ILE A 1 355 ? -24.166 -8.986 24.480 1.00 85.81 355 ILE A O 1
ATOM 2676 N N . ASN A 1 356 ? -24.382 -8.752 22.244 1.00 83.81 356 ASN A N 1
ATOM 2677 C CA . ASN A 1 356 ? -25.649 -8.036 22.292 1.00 83.81 356 ASN A CA 1
ATOM 2678 C C . ASN A 1 356 ? -26.759 -9.039 22.625 1.00 83.81 356 ASN A C 1
ATOM 2680 O O . ASN A 1 356 ? -27.010 -9.961 21.850 1.00 83.81 356 ASN A O 1
ATOM 2684 N N . GLN A 1 357 ? -27.398 -8.865 23.780 1.00 86.00 357 GLN A N 1
ATOM 2685 C CA . GLN A 1 357 ? -28.406 -9.803 24.270 1.00 86.00 357 GLN A CA 1
ATOM 2686 C C . GLN A 1 357 ? -29.718 -9.717 23.498 1.00 86.00 357 GLN A C 1
ATOM 2688 O O . GLN A 1 357 ? -30.377 -10.738 23.336 1.00 86.00 357 GLN A O 1
ATOM 2693 N N . ASP A 1 358 ? -30.041 -8.551 22.943 1.00 84.19 358 ASP A N 1
ATOM 2694 C CA . ASP A 1 358 ? -31.275 -8.351 22.180 1.00 84.19 358 ASP A CA 1
ATOM 2695 C C . ASP A 1 358 ? -31.222 -9.058 20.815 1.00 84.19 358 ASP A C 1
ATOM 2697 O O . ASP A 1 358 ? -32.243 -9.466 20.268 1.00 84.19 358 ASP A O 1
ATOM 2701 N N . GLU A 1 359 ? -30.016 -9.237 20.266 1.00 87.88 359 GLU A N 1
ATOM 2702 C CA . GLU A 1 359 ? -29.779 -9.923 18.987 1.00 87.88 359 GLU A CA 1
ATOM 2703 C C . GLU A 1 359 ? -29.408 -11.409 19.165 1.00 87.88 359 GLU A C 1
ATOM 2705 O O . GLU A 1 359 ? -29.379 -12.175 18.199 1.00 87.88 359 GLU A O 1
ATOM 2710 N N . CYS A 1 360 ? -29.063 -11.837 20.382 1.00 86.69 360 CYS A N 1
ATOM 2711 C CA . CYS A 1 360 ? -28.526 -13.170 20.632 1.00 86.69 360 CYS A CA 1
ATOM 2712 C C . CYS A 1 360 ? -29.625 -14.241 20.624 1.00 86.69 360 CYS A C 1
ATOM 2714 O O . CYS A 1 360 ? -30.495 -14.273 21.486 1.00 86.69 360 CYS A O 1
ATOM 2716 N N . ILE A 1 361 ? -29.513 -15.210 19.712 1.00 90.25 361 ILE A N 1
ATOM 2717 C CA . ILE A 1 361 ? -30.445 -16.350 19.603 1.00 90.25 361 ILE A CA 1
ATOM 2718 C C . ILE A 1 361 ? -30.079 -17.557 20.490 1.00 90.25 361 ILE A C 1
ATOM 2720 O O . ILE A 1 361 ? -30.594 -18.650 20.283 1.00 90.25 361 ILE A O 1
ATOM 2724 N N . LEU A 1 362 ? -29.134 -17.400 21.424 1.00 89.12 362 LEU A N 1
ATOM 2725 C CA . LEU A 1 362 ? -28.699 -18.440 22.374 1.00 89.12 362 LEU A CA 1
ATOM 2726 C C . LEU A 1 362 ? -28.249 -19.782 21.746 1.00 89.12 362 LEU A C 1
ATOM 2728 O O . LEU A 1 362 ? -28.358 -20.835 22.363 1.00 89.12 362 LEU A O 1
ATOM 2732 N N . CYS A 1 363 ? -27.682 -19.762 20.536 1.00 91.75 363 CYS A N 1
ATOM 2733 C CA . CYS A 1 363 ? -27.241 -20.981 19.836 1.00 91.75 363 CYS A CA 1
ATOM 2734 C C . CYS A 1 363 ? -25.981 -21.664 20.416 1.00 91.75 363 CYS A C 1
ATOM 2736 O O . CYS A 1 363 ? -25.652 -22.776 20.012 1.00 91.75 363 CYS A O 1
ATOM 2738 N N . GLY A 1 364 ? -25.223 -20.997 21.297 1.00 90.38 364 GLY A N 1
ATOM 2739 C CA . GLY A 1 364 ? -24.018 -21.547 21.940 1.00 90.38 364 GLY A CA 1
ATOM 2740 C C . GLY A 1 364 ? -22.759 -21.672 21.061 1.00 90.38 364 GLY A C 1
ATOM 2741 O O . GLY A 1 364 ? -21.690 -22.002 21.578 1.00 90.38 364 GLY A O 1
ATOM 2742 N N . LEU A 1 365 ? -22.822 -21.359 19.760 1.00 93.62 365 LEU A N 1
ATOM 2743 C CA . LEU A 1 365 ? -21.681 -21.488 18.833 1.00 93.62 365 LEU A CA 1
ATOM 2744 C C . LEU A 1 365 ? -20.463 -20.646 19.242 1.00 93.62 365 LEU A C 1
ATOM 2746 O O . LEU A 1 365 ? -19.326 -21.104 19.145 1.00 93.62 365 LEU A O 1
ATOM 2750 N N . CYS A 1 366 ? -20.685 -19.435 19.762 1.00 91.69 366 CYS A N 1
ATOM 2751 C CA . CYS A 1 366 ? -19.607 -18.572 20.248 1.00 91.69 366 CYS A CA 1
ATOM 2752 C C . CYS A 1 366 ? -18.821 -19.209 21.407 1.00 91.69 366 CYS A C 1
ATOM 2754 O O . CYS A 1 366 ? -17.605 -19.034 21.483 1.00 91.69 366 CYS A O 1
ATOM 2756 N N . LYS A 1 367 ? -19.496 -19.980 22.271 1.00 92.56 367 LYS A N 1
ATOM 2757 C CA . LYS A 1 367 ? -18.882 -20.721 23.378 1.00 92.56 367 LYS A CA 1
ATOM 2758 C C . LYS A 1 367 ? -18.067 -21.903 22.875 1.00 92.56 367 LYS A C 1
ATOM 2760 O O . LYS A 1 367 ? -16.930 -22.065 23.303 1.00 92.56 367 LYS A O 1
ATOM 2765 N N . GLN A 1 368 ? -18.608 -22.671 21.931 1.00 92.25 368 GLN A N 1
ATOM 2766 C CA . GLN A 1 368 ? -17.893 -23.792 21.311 1.00 92.25 368 GLN A CA 1
ATOM 2767 C C . GLN A 1 368 ? -16.633 -23.334 20.563 1.00 92.25 368 GLN A C 1
ATOM 2769 O O . GLN A 1 368 ? -15.601 -23.992 20.634 1.00 92.25 368 GLN A O 1
ATOM 2774 N N . ALA A 1 369 ? -16.694 -22.180 19.896 1.00 93.38 369 ALA A N 1
ATOM 2775 C CA . ALA A 1 369 ? -15.552 -21.604 19.190 1.00 93.38 369 ALA A CA 1
ATOM 2776 C C . ALA A 1 369 ? -14.464 -21.038 20.126 1.00 93.38 369 ALA A C 1
ATOM 2778 O O . ALA A 1 369 ? -13.343 -20.773 19.688 1.00 93.38 369 ALA A O 1
ATOM 2779 N N . CYS A 1 370 ? -14.764 -20.810 21.408 1.00 92.62 370 CYS A N 1
ATOM 2780 C CA . CYS A 1 370 ? -13.836 -20.176 22.336 1.00 92.62 370 CYS A CA 1
ATOM 2781 C C . CYS A 1 370 ? -12.865 -21.190 22.961 1.00 92.62 370 CYS A C 1
ATOM 2783 O O . CYS A 1 370 ? -13.140 -21.759 24.016 1.00 92.62 370 CYS A O 1
ATOM 2785 N N . ALA A 1 371 ? -11.680 -21.340 22.363 1.00 91.12 371 ALA A N 1
ATOM 2786 C CA . ALA A 1 371 ? -10.628 -22.237 22.865 1.00 91.12 371 ALA A CA 1
ATOM 2787 C C . ALA A 1 371 ? -10.143 -21.909 24.294 1.00 91.12 371 ALA A C 1
ATOM 2789 O O . ALA A 1 371 ? -9.682 -22.792 25.009 1.00 91.12 371 ALA A O 1
ATOM 2790 N N . PHE A 1 372 ? -10.263 -20.647 24.715 1.00 90.81 372 PHE A N 1
ATOM 2791 C CA . PHE A 1 372 ? -9.797 -20.163 26.020 1.00 90.81 372 PHE A CA 1
ATOM 2792 C C . PHE A 1 372 ? -10.887 -20.189 27.101 1.00 90.81 372 PHE A C 1
ATOM 2794 O O . PHE A 1 372 ? -10.622 -19.860 28.251 1.00 90.81 372 PHE A O 1
ATOM 2801 N N . GLY A 1 373 ? -12.128 -20.549 26.751 1.00 88.62 373 GLY A N 1
ATOM 2802 C CA . GLY A 1 373 ? -13.239 -20.582 27.706 1.00 88.62 373 GLY A CA 1
ATOM 2803 C C . GLY A 1 373 ? -13.656 -19.209 28.252 1.00 88.62 373 GLY A C 1
ATOM 2804 O O . GLY A 1 373 ? -14.241 -19.147 29.334 1.00 88.62 373 GLY A O 1
ATOM 2805 N N . ALA A 1 374 ? -13.367 -18.125 27.521 1.00 89.88 374 ALA A N 1
ATOM 2806 C CA . ALA A 1 374 ? -13.749 -16.752 27.868 1.00 89.88 374 ALA A CA 1
ATOM 2807 C C . ALA A 1 374 ? -15.250 -16.474 27.677 1.00 89.88 374 ALA A C 1
ATOM 2809 O O . ALA A 1 374 ? -15.811 -15.596 28.323 1.00 89.88 374 ALA A O 1
ATOM 2810 N N . VAL A 1 375 ? -15.922 -17.216 26.790 1.00 88.56 375 VAL A N 1
ATOM 2811 C CA . VAL A 1 375 ? -17.377 -17.116 26.622 1.00 88.56 375 VAL A CA 1
ATOM 2812 C C . VAL A 1 375 ? -18.051 -17.957 27.703 1.00 88.56 375 VAL A C 1
ATOM 2814 O O . VAL A 1 375 ? -18.007 -19.190 27.671 1.00 88.56 375 VAL A O 1
ATOM 2817 N N . LYS A 1 376 ? -18.677 -17.284 28.663 1.00 83.44 376 LYS A N 1
ATOM 2818 C CA . LYS A 1 376 ? -19.405 -17.900 29.770 1.00 83.44 376 LYS A CA 1
ATOM 2819 C C . LYS A 1 376 ? -20.900 -17.918 29.483 1.00 83.44 376 LYS A C 1
ATOM 2821 O O . LYS A 1 376 ? -21.423 -17.162 28.667 1.00 83.44 376 LYS A O 1
ATOM 2826 N N . GLU A 1 377 ? -21.582 -18.826 30.162 1.00 85.88 377 GLU A N 1
ATOM 2827 C CA . GLU A 1 377 ? -23.017 -19.050 30.037 1.00 85.88 377 GLU A CA 1
ATOM 2828 C C . GLU A 1 377 ? -23.664 -18.889 31.406 1.00 85.88 377 GLU A C 1
ATOM 2830 O O . GLU A 1 377 ? -23.154 -19.395 32.405 1.00 85.88 377 GLU A O 1
ATOM 2835 N N . THR A 1 378 ? -24.794 -18.196 31.436 1.00 81.50 378 THR A N 1
ATOM 2836 C CA . THR A 1 378 ? -25.695 -18.139 32.588 1.00 81.50 378 THR A CA 1
ATOM 2837 C C . THR A 1 378 ? -26.995 -18.874 32.256 1.00 81.50 378 THR A C 1
ATOM 2839 O O . THR A 1 378 ? -27.141 -19.444 31.180 1.00 81.50 378 THR A O 1
ATOM 2842 N N . ARG A 1 379 ? -27.985 -18.833 33.157 1.00 75.62 379 ARG A N 1
ATOM 2843 C CA . ARG A 1 379 ? -29.303 -19.444 32.909 1.00 75.62 379 ARG A CA 1
ATOM 2844 C C . ARG A 1 379 ? -30.063 -18.843 31.719 1.00 75.62 379 ARG A C 1
ATOM 2846 O O . ARG A 1 379 ? -30.963 -19.505 31.218 1.00 75.62 379 ARG A O 1
ATOM 2853 N N . SER A 1 380 ? -29.755 -17.612 31.306 1.00 77.69 380 SER A N 1
ATOM 2854 C CA . SER A 1 380 ? -30.552 -16.878 30.310 1.00 77.69 380 SER A CA 1
ATOM 2855 C C . SER A 1 380 ? -29.750 -16.214 29.192 1.00 77.69 380 SER A C 1
ATOM 2857 O O . SER A 1 380 ? -30.351 -15.751 28.230 1.00 77.69 380 SER A O 1
ATOM 2859 N N . HIS A 1 381 ? -28.420 -16.135 29.297 1.00 85.75 381 HIS A N 1
ATOM 2860 C CA . HIS A 1 381 ? -27.595 -15.442 28.308 1.00 85.75 381 HIS A CA 1
ATOM 2861 C C . HIS A 1 381 ? -26.122 -15.872 28.320 1.00 85.75 381 HIS A C 1
ATOM 2863 O O . HIS A 1 381 ? -25.618 -16.406 29.313 1.00 85.75 381 HIS A O 1
ATOM 2869 N N . TYR A 1 382 ? -25.426 -15.578 27.216 1.00 80.62 382 TYR A N 1
ATOM 2870 C CA . TYR A 1 382 ? -23.976 -15.730 27.072 1.00 80.62 382 TYR A CA 1
ATOM 2871 C C . TYR A 1 382 ? -23.275 -14.380 27.232 1.00 80.62 382 TYR A C 1
ATOM 2873 O O . TYR A 1 382 ? -23.745 -13.372 26.706 1.00 80.62 382 TYR A O 1
ATOM 2881 N N . PHE A 1 383 ? -22.121 -14.359 27.893 1.00 84.38 383 PHE A N 1
ATOM 2882 C CA . PHE A 1 383 ? -21.279 -13.165 28.012 1.00 84.38 383 PHE A CA 1
ATOM 2883 C C . PHE A 1 383 ? -19.802 -13.510 27.810 1.00 84.38 383 PHE A C 1
ATOM 2885 O O . PHE A 1 383 ? -19.417 -14.678 27.840 1.00 84.38 383 PHE A O 1
ATOM 2892 N N . ILE A 1 384 ? -18.978 -12.494 27.555 1.00 83.62 384 ILE A N 1
ATOM 2893 C CA . ILE A 1 384 ? -17.538 -12.655 27.335 1.00 83.62 384 ILE A CA 1
ATOM 2894 C C . ILE A 1 384 ? -16.810 -12.046 28.524 1.00 83.62 384 ILE A C 1
ATOM 2896 O O . ILE A 1 384 ? -16.892 -10.841 28.758 1.00 83.62 384 ILE A O 1
ATOM 2900 N N . GLU A 1 385 ? -16.103 -12.890 29.260 1.00 82.75 385 GLU A N 1
ATOM 2901 C CA . GLU A 1 385 ? -15.242 -12.492 30.365 1.00 82.75 385 GLU A CA 1
ATOM 2902 C C . GLU A 1 385 ? -13.941 -11.912 29.796 1.00 82.75 385 GLU A C 1
ATOM 2904 O O . GLU A 1 385 ? -13.193 -12.605 29.099 1.00 82.75 385 GLU A O 1
ATOM 2909 N N . GLN A 1 386 ? -13.708 -10.615 30.018 1.00 81.50 386 GLN A N 1
ATOM 2910 C CA . GLN A 1 386 ? -12.629 -9.891 29.337 1.00 81.50 386 GLN A CA 1
ATOM 2911 C C . GLN A 1 386 ? -11.241 -10.309 29.825 1.00 81.50 386 GLN A C 1
ATOM 2913 O O . GLN A 1 386 ? -10.328 -10.370 29.006 1.00 81.50 386 GLN A O 1
ATOM 2918 N N . ASP A 1 387 ? -11.104 -10.691 31.095 1.00 81.88 387 ASP A N 1
ATOM 2919 C CA . ASP A 1 387 ? -9.819 -11.095 31.687 1.00 81.88 387 ASP A CA 1
ATOM 2920 C C . ASP A 1 387 ? -9.266 -12.397 31.090 1.00 81.88 387 ASP A C 1
ATOM 2922 O O . ASP A 1 387 ? -8.057 -12.612 31.050 1.00 81.88 387 ASP A O 1
ATOM 2926 N N . ILE A 1 388 ? -10.148 -13.264 30.583 1.00 85.75 388 ILE A N 1
ATOM 2927 C CA . ILE A 1 388 ? -9.770 -14.516 29.907 1.00 85.75 388 ILE A CA 1
ATOM 2928 C C . ILE A 1 388 ? -9.676 -14.315 28.385 1.00 85.75 388 ILE A C 1
ATOM 2930 O O . ILE A 1 388 ? -9.018 -15.076 27.672 1.00 85.75 388 ILE A O 1
ATOM 2934 N N . CYS A 1 389 ? -10.360 -13.306 27.847 1.00 85.56 389 CYS A N 1
ATOM 2935 C CA . CYS A 1 389 ? -10.473 -13.100 26.412 1.00 85.56 389 CYS A CA 1
ATOM 2936 C C . CYS A 1 389 ? -9.136 -12.677 25.788 1.00 85.56 389 CYS A C 1
ATOM 2938 O O . CYS A 1 389 ? -8.664 -11.557 25.955 1.00 85.56 389 CYS A O 1
ATOM 2940 N N . THR A 1 390 ? -8.578 -13.535 24.935 1.00 85.75 390 THR A N 1
ATOM 2941 C CA . THR A 1 390 ? -7.367 -13.239 24.149 1.00 85.75 390 THR A CA 1
ATOM 2942 C C . THR A 1 390 ? -7.646 -12.451 22.863 1.00 85.75 390 THR A C 1
ATOM 2944 O O . THR A 1 390 ? -6.762 -12.307 22.021 1.00 85.75 390 THR A O 1
ATOM 2947 N N . LYS A 1 391 ? -8.882 -11.962 22.671 1.00 86.50 391 LYS A N 1
ATOM 2948 C CA . LYS A 1 391 ? -9.315 -11.161 21.506 1.00 86.50 391 LYS A CA 1
ATOM 2949 C C . LYS A 1 391 ? -9.073 -11.836 20.144 1.00 86.50 391 LYS A C 1
ATOM 2951 O O . LYS A 1 391 ? -8.950 -11.171 19.119 1.00 86.50 391 LYS A O 1
ATOM 2956 N N . CYS A 1 392 ? -9.073 -13.171 20.102 1.00 88.00 392 CYS A N 1
ATOM 2957 C CA . CYS A 1 392 ? -8.772 -13.972 18.907 1.00 88.00 392 CYS A CA 1
ATOM 2958 C C . CYS A 1 392 ? -9.855 -13.966 17.806 1.00 88.00 392 CYS A C 1
ATOM 2960 O O . CYS A 1 392 ? -9.701 -14.652 16.800 1.00 88.00 392 CYS A O 1
ATOM 2962 N N . LYS A 1 393 ? -10.975 -13.252 18.002 1.00 89.50 393 LYS A N 1
ATOM 2963 C CA . LYS A 1 393 ? -12.136 -13.160 17.087 1.00 89.50 393 LYS A CA 1
ATOM 2964 C C . LYS A 1 393 ? -12.888 -14.459 16.776 1.00 89.50 393 LYS A C 1
ATOM 2966 O O . LYS A 1 393 ? -13.884 -14.399 16.060 1.00 89.50 393 LYS A O 1
ATOM 2971 N N . ALA A 1 394 ? -12.519 -15.601 17.355 1.00 90.88 394 ALA A N 1
ATOM 2972 C CA . ALA A 1 394 ? -13.203 -16.872 17.090 1.00 90.88 394 ALA A CA 1
ATOM 2973 C C . ALA A 1 394 ? -14.718 -16.806 17.372 1.00 90.88 394 ALA A C 1
ATOM 2975 O O . ALA A 1 394 ? -15.526 -17.231 16.549 1.00 90.88 394 ALA A O 1
ATOM 2976 N N . CYS A 1 395 ? -15.119 -16.196 18.494 1.00 91.56 395 CYS A N 1
ATOM 2977 C CA . CYS A 1 395 ? -16.531 -16.007 18.835 1.00 91.56 395 CYS A CA 1
ATOM 2978 C C . CYS A 1 395 ? -17.261 -15.054 17.874 1.00 91.56 395 CYS A C 1
ATOM 2980 O O . CYS A 1 395 ? -18.430 -15.282 17.573 1.00 91.56 395 CYS A O 1
ATOM 2982 N N . TYR A 1 396 ? -16.575 -14.016 17.384 1.00 91.00 396 TYR A N 1
ATOM 2983 C CA . TYR A 1 396 ? -17.120 -13.029 16.451 1.00 91.00 396 TYR A CA 1
ATOM 2984 C C . TYR A 1 396 ? -17.448 -13.666 15.099 1.00 91.00 396 TYR A C 1
ATOM 2986 O O . TYR A 1 396 ? -18.568 -13.526 14.612 1.00 91.00 396 TYR A O 1
ATOM 2994 N N . SER A 1 3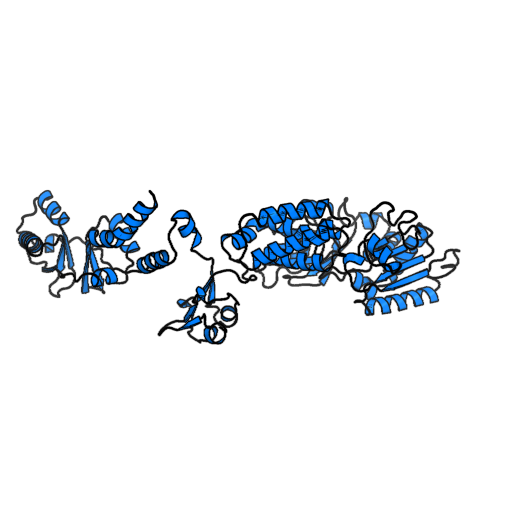97 ? -16.511 -14.437 14.544 1.00 91.31 397 SER A N 1
ATOM 2995 C CA . SER A 1 397 ? -16.689 -15.122 13.258 1.00 91.31 397 SER A CA 1
ATOM 2996 C C . SER A 1 397 ? -17.685 -16.284 13.324 1.00 91.31 397 SER A C 1
ATOM 2998 O O . SER A 1 397 ? -18.340 -16.582 12.332 1.00 91.31 397 SER A O 1
ATOM 3000 N N . ALA A 1 398 ? -17.819 -16.942 14.480 1.00 92.56 398 ALA A N 1
ATOM 3001 C CA . ALA A 1 398 ? -18.735 -18.070 14.658 1.00 92.56 398 ALA A CA 1
ATOM 3002 C C . ALA A 1 398 ? -20.207 -17.661 14.850 1.00 92.56 398 ALA A C 1
ATOM 3004 O O . ALA A 1 398 ? -21.086 -18.519 14.804 1.00 92.56 398 ALA A O 1
ATOM 3005 N N . CYS A 1 399 ? -20.499 -16.384 15.121 1.00 92.62 399 CYS A N 1
ATOM 3006 C CA . CYS A 1 399 ? -21.854 -15.932 15.420 1.00 92.62 399 CYS A CA 1
ATOM 3007 C C . CYS A 1 399 ? -22.677 -15.730 14.130 1.00 92.62 399 CYS A C 1
ATOM 3009 O O . CYS A 1 399 ? -22.410 -14.775 13.400 1.00 92.62 399 CYS A O 1
ATOM 3011 N N . PRO A 1 400 ? -23.720 -16.544 13.865 1.00 91.94 400 PRO A N 1
ATOM 3012 C CA . PRO A 1 400 ? -24.468 -16.486 12.604 1.00 91.94 400 PRO A CA 1
ATOM 3013 C C . PRO A 1 400 ? -25.351 -15.238 12.476 1.00 91.94 400 PRO A C 1
ATOM 3015 O O . PRO A 1 400 ? -25.658 -14.805 11.374 1.00 91.94 400 PRO A O 1
ATOM 3018 N N . VAL A 1 401 ? -25.760 -14.661 13.609 1.00 92.69 401 VAL A N 1
ATOM 3019 C CA . VAL A 1 401 ? -26.598 -13.452 13.683 1.00 92.69 401 VAL A CA 1
ATOM 3020 C C . VAL A 1 401 ? -25.780 -12.191 13.967 1.00 92.69 401 VAL A C 1
ATOM 3022 O O . VAL A 1 401 ? -26.343 -11.125 14.181 1.00 92.69 401 VAL A O 1
ATOM 3025 N N . HIS A 1 402 ? -24.446 -12.300 14.010 1.00 90.38 402 HIS A N 1
ATOM 3026 C CA . HIS A 1 402 ? -23.536 -11.191 14.313 1.00 90.38 402 HIS A CA 1
ATOM 3027 C C . HIS A 1 402 ? -23.847 -10.437 15.623 1.00 90.38 402 HIS A C 1
ATOM 3029 O O . HIS A 1 402 ? -23.533 -9.251 15.748 1.00 90.38 402 HIS A O 1
ATOM 3035 N N . ALA A 1 403 ? -24.421 -11.123 16.619 1.00 89.38 403 ALA A N 1
ATOM 3036 C CA . ALA A 1 403 ? -24.711 -10.567 17.942 1.00 89.38 403 ALA A CA 1
ATOM 3037 C C . ALA A 1 403 ? -23.437 -10.269 18.754 1.00 89.38 403 ALA A C 1
ATOM 3039 O O . ALA A 1 403 ? -23.458 -9.439 19.659 1.00 89.38 403 ALA A O 1
ATOM 3040 N N . VAL A 1 404 ? -22.307 -10.913 18.437 1.00 89.19 404 VAL A N 1
ATOM 3041 C CA . VAL A 1 404 ? -21.003 -10.548 19.009 1.00 89.19 404 VAL A CA 1
ATOM 3042 C C . VAL A 1 404 ? -20.541 -9.242 18.362 1.00 89.19 404 VAL A C 1
ATOM 3044 O O . VAL A 1 404 ? -20.295 -9.191 17.158 1.00 89.19 404 VAL A O 1
ATOM 3047 N N . LYS A 1 405 ? -20.409 -8.181 19.154 1.00 86.75 405 LYS A N 1
ATOM 3048 C CA . LYS A 1 405 ? -19.931 -6.864 18.731 1.00 86.75 405 LYS A CA 1
ATOM 3049 C C . LYS A 1 405 ? -18.549 -6.589 19.315 1.00 86.75 405 LYS A C 1
ATOM 3051 O O . LYS A 1 405 ? -18.206 -7.068 20.394 1.00 86.75 405 LYS A O 1
ATOM 3056 N N . ILE A 1 406 ? -17.773 -5.790 18.594 1.00 87.88 406 ILE A N 1
ATOM 3057 C CA . ILE A 1 406 ? -16.516 -5.218 19.074 1.00 87.88 406 ILE A CA 1
ATOM 3058 C C . ILE A 1 406 ? -16.799 -3.743 19.319 1.00 87.88 406 ILE A C 1
ATOM 3060 O O . ILE A 1 406 ? -17.139 -3.026 18.376 1.00 87.88 406 ILE A O 1
ATOM 3064 N N . ILE A 1 407 ? -16.712 -3.314 20.572 1.00 83.25 407 ILE A N 1
ATOM 3065 C CA . ILE A 1 407 ? -16.968 -1.929 20.974 1.00 83.25 407 ILE A CA 1
ATOM 3066 C C . ILE A 1 407 ? -15.684 -1.267 21.469 1.00 83.25 407 ILE A C 1
ATOM 3068 O O . ILE A 1 407 ? -14.735 -1.948 21.874 1.00 83.25 407 ILE A O 1
ATOM 3072 N N . LYS A 1 408 ? -15.668 0.068 21.439 1.00 75.75 408 LYS A N 1
ATOM 3073 C CA . LYS A 1 408 ? -14.645 0.869 22.116 1.00 75.75 408 LYS A CA 1
ATOM 3074 C C . LYS A 1 408 ? -14.667 0.533 23.605 1.00 75.75 408 LYS A C 1
ATOM 3076 O O . LYS A 1 408 ? -15.741 0.360 24.185 1.00 75.75 408 LYS A O 1
ATOM 3081 N N . LYS A 1 409 ? -13.492 0.426 24.220 1.00 65.38 409 LYS A N 1
ATOM 3082 C CA . LYS A 1 409 ? -13.384 0.264 25.668 1.00 65.38 409 LYS A CA 1
ATOM 3083 C C . LYS A 1 409 ? -13.823 1.593 26.290 1.00 65.38 409 LYS A C 1
ATOM 3085 O O . LYS A 1 409 ? -13.081 2.561 26.288 1.00 65.38 409 LYS A O 1
ATOM 3090 N N . THR A 1 410 ? -15.058 1.669 26.778 1.00 52.25 410 THR A N 1
ATOM 3091 C CA . THR A 1 410 ? -15.666 2.913 27.291 1.00 52.25 410 THR A CA 1
ATOM 3092 C C . THR A 1 410 ? -14.996 3.451 28.571 1.00 52.25 410 THR A C 1
ATOM 3094 O O . THR A 1 410 ? -15.400 4.495 29.074 1.00 52.25 410 THR A O 1
ATOM 3097 N N . TYR A 1 411 ? -14.002 2.748 29.125 1.00 46.12 411 TYR A N 1
ATOM 3098 C CA . TYR A 1 411 ? -13.591 2.892 30.525 1.00 46.12 411 TYR A CA 1
ATOM 3099 C C . TYR A 1 411 ? -12.488 3.918 30.812 1.00 46.12 411 TYR A C 1
ATOM 3101 O O . TYR A 1 411 ? -12.417 4.393 31.940 1.00 46.12 411 TYR A O 1
ATOM 3109 N N . GLU A 1 412 ? -11.694 4.360 29.838 1.00 42.84 412 GLU A N 1
ATOM 3110 C CA . GLU A 1 412 ? -10.561 5.252 30.161 1.00 42.84 412 GLU A CA 1
ATOM 3111 C C . GLU A 1 412 ? -10.949 6.722 30.342 1.00 42.84 412 GLU A C 1
ATOM 3113 O O . GLU A 1 412 ? -10.292 7.441 31.089 1.00 42.84 412 GLU A O 1
ATOM 3118 N N . ARG A 1 413 ? -12.093 7.168 29.803 1.00 37.78 413 ARG A N 1
ATOM 3119 C CA . ARG A 1 413 ? -12.535 8.558 30.014 1.00 37.78 413 ARG A CA 1
ATOM 3120 C C . ARG A 1 413 ? -12.972 8.845 31.458 1.00 37.78 413 ARG A C 1
ATOM 3122 O O . ARG A 1 413 ? -12.975 9.996 31.865 1.00 37.78 413 ARG A O 1
ATOM 3129 N N . LEU A 1 414 ? -13.343 7.813 32.224 1.00 38.19 414 LEU A N 1
ATOM 3130 C CA . LEU A 1 414 ? -13.697 7.932 33.646 1.00 38.19 414 LEU A CA 1
ATOM 3131 C C . LEU A 1 414 ? -12.510 7.607 34.567 1.00 38.19 414 LEU A C 1
ATOM 3133 O O . LEU A 1 414 ? -12.400 8.225 35.621 1.00 38.19 414 LEU A O 1
ATOM 3137 N N . GLU A 1 415 ? -11.613 6.686 34.191 1.00 37.44 415 GLU A N 1
ATOM 3138 C CA . GLU A 1 415 ? -10.391 6.393 34.963 1.00 37.44 415 GLU A CA 1
ATOM 3139 C C . GLU A 1 415 ? -9.418 7.584 34.988 1.00 37.44 415 GLU A C 1
ATOM 3141 O O . GLU A 1 415 ? -8.909 7.921 36.059 1.00 37.44 415 GLU A O 1
ATOM 3146 N N . GLU A 1 416 ? -9.210 8.269 33.856 1.00 41.44 416 GLU A N 1
ATOM 3147 C CA . GLU A 1 416 ? -8.303 9.425 33.783 1.00 41.44 416 GLU A CA 1
ATOM 3148 C C . GLU A 1 416 ? -8.886 10.693 34.428 1.00 41.44 416 GLU A C 1
ATOM 3150 O O . GLU A 1 416 ? -8.154 11.435 35.086 1.00 41.44 416 GLU A O 1
ATOM 3155 N N . GLU A 1 417 ? -10.199 10.931 34.305 1.00 38.44 417 GLU A N 1
ATOM 3156 C CA . GLU A 1 417 ? -10.855 12.101 34.912 1.00 38.44 417 GLU A CA 1
ATOM 3157 C C . GLU A 1 417 ? -11.131 11.933 36.420 1.00 38.44 417 GLU A C 1
ATOM 3159 O O . GLU A 1 417 ? -11.165 12.935 37.135 1.00 38.44 417 GLU A O 1
ATOM 3164 N N . LEU A 1 418 ? -11.317 10.703 36.930 1.00 40.50 418 LEU A N 1
ATOM 3165 C CA . LEU A 1 418 ? -11.757 10.460 38.319 1.00 40.50 418 LEU A CA 1
ATOM 3166 C C . LEU A 1 418 ? -10.781 9.644 39.190 1.00 40.50 418 LEU A C 1
ATOM 3168 O O . LEU A 1 418 ? -11.022 9.540 40.391 1.00 40.50 418 LEU A O 1
ATOM 3172 N N . ARG A 1 419 ? -9.687 9.079 38.647 1.00 48.44 419 ARG A N 1
ATOM 3173 C CA . ARG A 1 419 ? -8.673 8.286 39.391 1.00 48.44 419 ARG A CA 1
ATOM 3174 C C . ARG A 1 419 ? -9.257 7.157 40.263 1.00 48.44 419 ARG A C 1
ATOM 3176 O O . ARG A 1 419 ? -8.846 6.970 41.411 1.00 48.44 419 ARG A O 1
ATOM 3183 N N . LEU A 1 420 ? -10.219 6.392 39.746 1.00 45.06 420 LEU A N 1
ATOM 3184 C CA . LEU A 1 420 ? -10.893 5.336 40.515 1.00 45.06 420 LEU A CA 1
ATOM 3185 C C . LEU A 1 420 ? -10.374 3.925 40.162 1.00 45.06 420 LEU A C 1
ATOM 3187 O O . LEU A 1 420 ? -10.271 3.617 38.981 1.00 45.06 420 LEU A O 1
ATOM 3191 N N . PRO A 1 421 ? -10.091 3.040 41.145 1.00 50.66 421 PRO A N 1
ATOM 3192 C CA . PRO A 1 421 ? -9.702 1.646 40.893 1.00 50.66 421 PRO A CA 1
ATOM 3193 C C . PRO A 1 421 ? -10.799 0.810 40.209 1.00 50.66 421 PRO A C 1
ATOM 3195 O O . PRO A 1 421 ? -11.987 0.968 40.504 1.00 50.66 421 PRO A O 1
ATOM 3198 N N . SER A 1 422 ? -10.392 -0.160 39.388 1.00 46.25 422 SER A N 1
ATOM 3199 C CA . SER A 1 422 ? -11.252 -0.987 38.521 1.00 46.25 422 SER A CA 1
ATOM 3200 C C . SER A 1 422 ? -12.338 -1.775 39.274 1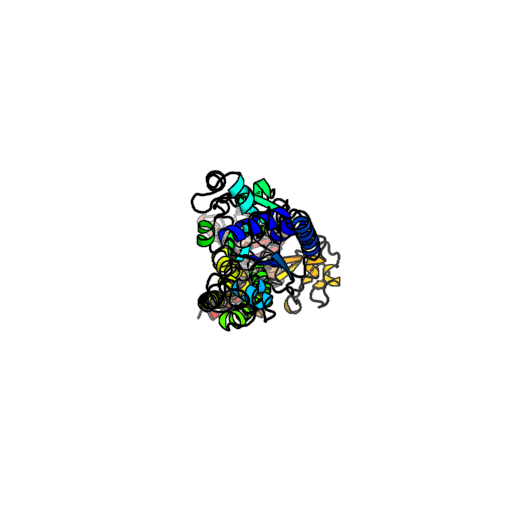.00 46.25 422 SER A C 1
ATOM 3202 O O . SER A 1 422 ? -13.496 -1.779 38.862 1.00 46.25 422 SER A O 1
ATOM 3204 N N . GLU A 1 423 ? -12.015 -2.347 40.439 1.00 50.88 423 GLU A N 1
ATOM 3205 C CA . GLU A 1 423 ? -12.983 -3.055 41.304 1.00 50.88 423 GLU A CA 1
ATOM 3206 C C . GLU A 1 423 ? -14.127 -2.145 41.790 1.00 50.88 423 GLU A C 1
ATOM 3208 O O . GLU A 1 423 ? -15.230 -2.597 42.096 1.00 50.88 423 GLU A O 1
ATOM 3213 N N . LYS A 1 424 ? -13.882 -0.832 41.872 1.00 54.19 424 LYS A N 1
ATOM 3214 C CA . LYS A 1 424 ? -14.858 0.148 42.365 1.00 54.19 424 LYS A CA 1
ATOM 3215 C C . LYS A 1 424 ? -15.697 0.749 41.240 1.00 54.19 424 LYS A C 1
ATOM 3217 O O . LYS A 1 424 ? -16.857 1.084 41.480 1.00 54.19 424 LYS A O 1
ATOM 3222 N N . LEU A 1 425 ? -15.166 0.810 40.018 1.00 52.44 425 LEU A N 1
ATOM 3223 C CA . LEU A 1 425 ? -15.946 1.093 38.807 1.00 52.44 425 LEU A CA 1
ATOM 3224 C C . LEU A 1 425 ? -17.043 0.046 38.603 1.00 52.44 425 LEU A C 1
ATOM 3226 O O . LEU A 1 425 ? -18.181 0.407 38.318 1.00 52.44 425 LEU A O 1
ATOM 3230 N N . GLU A 1 426 ? -16.743 -1.224 38.868 1.00 50.94 426 GLU A N 1
ATOM 3231 C CA . GLU A 1 426 ? -17.724 -2.309 38.796 1.00 50.94 426 GLU A CA 1
ATOM 3232 C C . GLU A 1 426 ? -18.880 -2.119 39.803 1.00 50.94 426 GLU A C 1
ATOM 3234 O O . GLU A 1 426 ? -20.048 -2.353 39.483 1.00 50.94 426 GLU A O 1
ATOM 3239 N N . ILE A 1 427 ? -18.589 -1.593 41.001 1.00 56.09 427 ILE A N 1
ATOM 3240 C CA . ILE A 1 427 ? -19.602 -1.237 42.012 1.00 56.09 427 ILE A CA 1
ATOM 3241 C C . ILE A 1 427 ? -20.465 -0.060 41.537 1.00 56.09 427 ILE A C 1
ATOM 3243 O O . ILE A 1 427 ? -21.690 -0.108 41.678 1.00 56.09 427 ILE A O 1
ATOM 3247 N N . ILE A 1 428 ? -19.853 0.976 40.957 1.00 55.72 428 ILE A N 1
ATOM 3248 C CA . ILE A 1 428 ? -20.555 2.154 40.420 1.00 55.72 428 ILE A CA 1
ATOM 3249 C C . ILE A 1 428 ? -21.443 1.759 39.231 1.00 55.72 428 ILE A C 1
ATOM 3251 O O . ILE A 1 428 ? -22.590 2.196 39.130 1.00 55.72 428 ILE A O 1
ATOM 3255 N N . GLU A 1 429 ? -20.967 0.885 38.347 1.00 55.31 429 GLU A N 1
ATOM 3256 C CA . GLU A 1 429 ? -21.744 0.387 37.212 1.00 55.31 429 GLU A CA 1
ATOM 3257 C C . GLU A 1 429 ? -22.891 -0.524 37.628 1.00 55.31 429 GLU A C 1
ATOM 3259 O O . GLU A 1 429 ? -24.004 -0.395 37.105 1.00 55.31 429 GLU A O 1
ATOM 3264 N N . ARG A 1 430 ? -22.655 -1.402 38.608 1.00 60.66 430 ARG A N 1
ATOM 3265 C CA . ARG A 1 430 ? -23.708 -2.219 39.208 1.00 60.66 430 ARG A CA 1
ATOM 3266 C C . ARG A 1 430 ? -24.790 -1.337 39.827 1.00 60.66 430 ARG A C 1
ATOM 3268 O O . ARG A 1 430 ? -25.968 -1.614 39.627 1.00 60.66 430 ARG A O 1
ATOM 3275 N N . ARG A 1 431 ? -24.407 -0.248 40.503 1.00 61.91 431 ARG A N 1
ATOM 3276 C CA . ARG A 1 431 ? -25.338 0.718 41.111 1.00 61.91 431 ARG A CA 1
ATOM 3277 C C . ARG A 1 431 ? -26.060 1.603 40.094 1.00 61.91 431 ARG A C 1
ATOM 3279 O O . ARG A 1 431 ? -27.234 1.906 40.286 1.00 61.91 431 ARG A O 1
ATOM 3286 N N . ARG A 1 432 ? -25.436 1.919 38.953 1.00 60.59 432 ARG A N 1
ATOM 3287 C CA . ARG A 1 432 ? -26.076 2.612 37.815 1.00 60.59 432 ARG A CA 1
ATOM 3288 C C . ARG A 1 432 ? -27.239 1.837 37.196 1.00 60.59 432 ARG A C 1
ATOM 3290 O O . ARG A 1 432 ? -28.131 2.456 36.619 1.00 60.59 432 ARG A O 1
ATOM 3297 N N . ARG A 1 433 ? -27.218 0.504 37.293 1.00 66.62 433 ARG A N 1
ATOM 3298 C CA . ARG A 1 433 ? -28.284 -0.387 36.806 1.00 66.62 433 ARG A CA 1
ATOM 3299 C C . ARG A 1 433 ? -29.388 -0.633 37.837 1.00 66.62 433 ARG A C 1
ATOM 3301 O O . ARG A 1 433 ? -30.317 -1.372 37.535 1.00 66.62 433 ARG A O 1
ATOM 3308 N N . MET A 1 434 ? -29.294 -0.038 39.027 1.00 76.62 434 MET A N 1
ATOM 3309 C CA . MET A 1 434 ? -30.276 -0.261 40.083 1.00 76.62 434 MET A CA 1
ATOM 3310 C C . MET A 1 434 ? -31.567 0.501 39.833 1.00 76.62 434 MET A C 1
ATOM 3312 O O . MET A 1 434 ? -31.609 1.592 39.251 1.00 76.62 434 MET A O 1
ATOM 3316 N N . THR A 1 435 ? -32.626 -0.121 40.310 1.00 88.00 435 THR A N 1
ATOM 3317 C CA . THR A 1 435 ? -34.016 0.260 40.163 1.00 88.00 435 THR A CA 1
ATOM 3318 C C . THR A 1 435 ? -34.576 0.740 41.500 1.00 88.00 435 THR A C 1
ATOM 3320 O O . THR A 1 435 ? -33.946 0.605 42.552 1.00 88.00 435 THR A O 1
ATOM 3323 N N . LEU A 1 436 ? -35.771 1.327 41.484 1.00 86.31 436 LEU A N 1
ATOM 3324 C CA . LEU A 1 436 ? -36.458 1.706 42.718 1.00 86.31 436 LEU A CA 1
ATOM 3325 C C . LEU A 1 436 ? -36.827 0.486 43.571 1.00 86.31 436 LEU A C 1
ATOM 3327 O O . LEU A 1 436 ? -36.856 0.611 44.795 1.00 86.31 436 LEU A O 1
ATOM 3331 N N . MET A 1 437 ? -37.047 -0.680 42.954 1.00 86.94 437 MET A N 1
ATOM 3332 C CA . MET A 1 437 ? -37.275 -1.933 43.676 1.00 86.94 437 MET A CA 1
ATOM 3333 C C . MET A 1 437 ? -36.090 -2.289 44.577 1.00 86.94 437 MET A C 1
ATOM 3335 O O . MET A 1 437 ? -36.286 -2.610 45.744 1.00 86.94 437 MET A O 1
ATOM 3339 N N . ASP A 1 438 ? -34.859 -2.130 44.087 1.00 85.44 438 ASP A N 1
ATOM 3340 C CA . ASP A 1 438 ? -33.664 -2.446 44.875 1.00 85.44 438 ASP A CA 1
ATOM 3341 C C . ASP A 1 438 ? -33.548 -1.567 46.139 1.00 85.44 438 ASP A C 1
ATOM 3343 O O . ASP A 1 438 ? -33.094 -2.017 47.193 1.00 85.44 438 ASP A O 1
ATOM 3347 N N . ILE A 1 439 ? -33.992 -0.304 46.062 1.00 85.31 439 ILE A N 1
ATOM 3348 C CA . ILE A 1 439 ? -34.053 0.593 47.228 1.00 85.31 439 ILE A CA 1
ATOM 3349 C C . ILE A 1 439 ? -35.114 0.103 48.219 1.00 85.31 439 ILE A C 1
ATOM 3351 O O . ILE A 1 439 ? -34.842 0.050 49.420 1.00 85.31 439 ILE A O 1
ATOM 3355 N N . LEU A 1 440 ? -36.296 -0.275 47.727 1.00 84.56 440 LEU A N 1
ATOM 3356 C CA . LEU A 1 440 ? -37.396 -0.781 48.551 1.00 84.56 440 LEU A CA 1
ATOM 3357 C C . LEU A 1 440 ? -37.065 -2.120 49.229 1.00 84.56 440 LEU A C 1
ATOM 3359 O O . LEU A 1 440 ? -37.496 -2.350 50.353 1.00 84.56 440 LEU A O 1
ATOM 3363 N N . GLU A 1 441 ? -36.271 -2.985 48.601 1.00 82.94 441 GLU A N 1
ATOM 3364 C CA . GLU A 1 441 ? -35.812 -4.240 49.211 1.00 82.94 441 GLU A CA 1
ATOM 3365 C C . GLU A 1 441 ? -34.728 -4.014 50.274 1.00 82.94 441 GLU A C 1
ATOM 3367 O O . GLU A 1 441 ? -34.653 -4.745 51.263 1.00 82.94 441 GLU A O 1
ATOM 3372 N N . SER A 1 442 ? -33.902 -2.974 50.110 1.00 76.69 442 SER A N 1
ATOM 3373 C CA . SER A 1 442 ? -32.818 -2.660 51.050 1.00 76.69 442 SER A CA 1
ATOM 3374 C C . SER A 1 442 ? -33.305 -2.172 52.423 1.00 76.69 442 SER A C 1
ATOM 3376 O O . SER A 1 442 ? -32.554 -2.219 53.402 1.00 76.69 442 SER A O 1
ATOM 3378 N N . ARG A 1 443 ? -34.558 -1.702 52.511 1.00 69.88 443 ARG A N 1
ATOM 3379 C CA . ARG A 1 443 ? -35.208 -1.250 53.746 1.00 69.88 443 ARG A CA 1
ATOM 3380 C C . ARG A 1 443 ? -36.695 -1.601 53.712 1.00 69.88 443 ARG A C 1
ATOM 3382 O O . ARG A 1 443 ? -37.391 -1.074 52.856 1.00 69.88 443 ARG A O 1
ATOM 3389 N N . PRO A 1 444 ? -37.227 -2.392 54.657 1.00 61.28 444 PRO A N 1
ATOM 3390 C CA . PRO A 1 444 ? -38.660 -2.654 54.701 1.00 61.28 444 PRO A CA 1
ATOM 3391 C C . PRO A 1 444 ? -39.416 -1.351 55.002 1.00 61.28 444 PRO A C 1
ATOM 3393 O O . PRO A 1 444 ? -39.337 -0.817 56.109 1.00 61.28 444 PRO A O 1
ATOM 3396 N N . TYR A 1 445 ? -40.130 -0.824 54.007 1.00 66.69 445 TYR A N 1
ATOM 3397 C CA . TYR A 1 445 ? -41.022 0.318 54.178 1.00 66.69 445 TYR A CA 1
ATOM 3398 C C . TYR A 1 445 ? -42.369 -0.160 54.713 1.00 66.69 445 TYR A C 1
ATOM 3400 O O . TYR A 1 445 ? -43.012 -1.025 54.119 1.00 66.69 445 TYR A O 1
ATOM 3408 N N . GLU A 1 446 ? -42.837 0.440 55.806 1.00 72.88 446 GLU A N 1
ATOM 3409 C CA . GLU A 1 446 ? -44.245 0.322 56.174 1.00 72.88 446 GLU A CA 1
ATOM 3410 C C . GLU A 1 446 ? -45.054 1.195 55.205 1.00 72.88 446 GLU A C 1
ATOM 3412 O O . GLU A 1 446 ? -44.889 2.416 55.154 1.00 72.88 446 GLU A O 1
ATOM 3417 N N . VAL A 1 447 ? -45.905 0.570 54.389 1.00 80.94 447 VAL A N 1
ATOM 3418 C CA . VAL A 1 447 ? -46.814 1.295 53.497 1.00 80.94 447 VAL A CA 1
ATOM 3419 C C . VAL A 1 447 ? -47.904 1.936 54.349 1.00 80.94 447 VAL A C 1
ATOM 3421 O O . VAL A 1 447 ? -48.850 1.275 54.772 1.00 80.94 447 VAL A O 1
ATOM 3424 N N . VAL A 1 448 ? -47.775 3.238 54.605 1.00 87.19 448 VAL A N 1
ATOM 3425 C CA . VAL A 1 448 ? -48.768 3.992 55.376 1.00 87.19 448 VAL A CA 1
ATOM 3426 C C . VAL A 1 448 ? -49.780 4.626 54.425 1.00 87.19 448 VAL A C 1
ATOM 3428 O O . VAL A 1 448 ? -49.437 5.469 53.590 1.00 87.19 448 VAL A O 1
ATOM 3431 N N . SER A 1 449 ? -51.037 4.204 54.545 1.00 90.62 449 SER A N 1
ATOM 3432 C CA . SER A 1 449 ? -52.145 4.682 53.718 1.00 90.62 449 SER A CA 1
ATOM 3433 C C . SER A 1 449 ? -53.333 5.133 54.564 1.00 90.62 449 SER A C 1
ATOM 3435 O O . SER A 1 449 ? -53.518 4.674 55.689 1.00 90.62 449 SER A O 1
ATOM 3437 N N . ILE A 1 450 ? -54.130 6.047 54.014 1.00 91.81 450 ILE A N 1
ATOM 3438 C CA . ILE A 1 450 ? -55.336 6.600 54.630 1.00 91.81 450 ILE A CA 1
ATOM 3439 C C . ILE A 1 450 ? -56.457 6.672 53.587 1.00 91.81 450 ILE A C 1
ATOM 3441 O O . ILE A 1 450 ? -56.213 6.996 52.423 1.00 91.81 450 ILE A O 1
ATOM 3445 N N . SER A 1 451 ? -57.695 6.355 53.977 1.00 91.06 451 SER A N 1
ATOM 3446 C CA . SER A 1 451 ? -58.842 6.480 53.063 1.00 91.06 451 SER A CA 1
ATOM 3447 C C . SER A 1 451 ? -59.128 7.953 52.745 1.00 91.06 451 SER A C 1
ATOM 3449 O O . SER A 1 451 ? -59.054 8.800 53.639 1.00 91.06 451 SER A O 1
ATOM 3451 N N . LYS A 1 452 ? -59.521 8.234 51.493 1.00 89.25 452 LYS A N 1
ATOM 3452 C CA . LYS A 1 452 ? -59.969 9.554 50.999 1.00 89.25 452 LYS A CA 1
ATOM 3453 C C . LYS A 1 452 ? -61.061 10.224 51.855 1.00 89.25 452 LYS A C 1
ATOM 3455 O O . LYS A 1 452 ? -61.182 11.447 51.820 1.00 89.25 452 LYS A O 1
ATOM 3460 N N . ASP A 1 453 ? -61.830 9.441 52.615 1.00 89.62 453 ASP A N 1
ATOM 3461 C CA . ASP A 1 453 ? -62.951 9.926 53.431 1.00 89.62 453 ASP A CA 1
ATOM 3462 C C . ASP A 1 453 ? -62.523 10.566 54.759 1.00 89.62 453 ASP A C 1
ATOM 3464 O O . ASP A 1 453 ? -63.340 11.219 55.413 1.00 89.62 453 ASP A O 1
ATOM 3468 N N . HIS A 1 454 ? -61.261 10.386 55.160 1.00 93.44 454 HIS A N 1
ATOM 3469 C CA . HIS A 1 454 ? -60.708 10.987 56.371 1.00 93.44 454 HIS A CA 1
ATOM 3470 C C . HIS A 1 454 ? -60.456 12.485 56.204 1.00 93.44 454 HIS A C 1
ATOM 3472 O O . HIS A 1 454 ? -60.404 13.020 55.093 1.00 93.44 454 HIS A O 1
ATOM 3478 N N . THR A 1 455 ? -60.277 13.166 57.333 1.00 93.81 455 THR A N 1
ATOM 3479 C CA . THR A 1 455 ? -60.012 14.603 57.369 1.00 93.81 455 THR A CA 1
ATOM 3480 C C . THR A 1 455 ? -58.519 14.924 57.311 1.00 93.81 455 THR A C 1
ATOM 3482 O O . THR A 1 455 ? -57.658 14.072 57.555 1.00 93.81 455 THR A O 1
ATOM 3485 N N . VAL A 1 456 ? -58.189 16.190 57.041 1.00 90.88 456 VAL A N 1
ATOM 3486 C CA . VAL A 1 456 ? -56.815 16.708 57.166 1.00 90.88 456 VAL A CA 1
ATOM 3487 C C . VAL A 1 456 ? -56.246 16.447 58.564 1.00 90.88 456 VAL A C 1
ATOM 3489 O O . VAL A 1 456 ? -55.078 16.078 58.686 1.00 90.88 456 VAL A O 1
ATOM 3492 N N . ALA A 1 457 ? -57.051 16.602 59.621 1.00 91.69 457 ALA A N 1
ATOM 3493 C CA . ALA A 1 457 ? -56.623 16.328 60.993 1.00 91.69 457 ALA A CA 1
ATOM 3494 C C . ALA A 1 457 ? -56.193 14.865 61.186 1.00 91.69 457 ALA A C 1
ATOM 3496 O O . ALA A 1 457 ? -55.153 14.606 61.794 1.00 91.69 457 ALA A O 1
ATOM 3497 N N . ASP A 1 458 ? -56.956 13.923 60.630 1.00 92.88 458 ASP A N 1
ATOM 3498 C CA . ASP A 1 458 ? -56.658 12.490 60.715 1.00 92.88 458 ASP A CA 1
ATOM 3499 C C . ASP A 1 458 ? -55.353 12.152 59.987 1.00 92.88 458 ASP A C 1
ATOM 3501 O O . ASP A 1 458 ? -54.508 11.435 60.527 1.00 92.88 458 ASP A O 1
ATOM 3505 N N . ALA A 1 459 ? -55.138 12.734 58.802 1.00 91.44 459 ALA A N 1
ATOM 3506 C CA . ALA A 1 459 ? -53.895 12.573 58.051 1.00 91.44 459 ALA A CA 1
ATOM 3507 C C . ALA A 1 459 ? -52.681 13.107 58.823 1.00 91.44 459 ALA A C 1
ATOM 3509 O O . ALA A 1 459 ? -51.664 12.426 58.925 1.00 91.44 459 ALA A O 1
ATOM 3510 N N . VAL A 1 460 ? -52.784 14.302 59.415 1.00 92.25 460 VAL A N 1
ATOM 3511 C CA . VAL A 1 460 ? -51.694 14.900 60.204 1.00 92.25 460 VAL A CA 1
ATOM 3512 C C . VAL A 1 460 ? -51.389 14.068 61.452 1.00 92.25 460 VAL A C 1
ATOM 3514 O O . VAL A 1 460 ? -50.219 13.844 61.773 1.00 92.25 460 VAL A O 1
ATOM 3517 N N . ASN A 1 461 ? -52.419 13.570 62.141 1.00 92.94 461 ASN A N 1
ATOM 3518 C CA . ASN A 1 461 ? -52.245 12.698 63.300 1.00 92.94 461 ASN A CA 1
ATOM 3519 C C . ASN A 1 461 ? -51.559 11.382 62.915 1.00 92.94 461 ASN A C 1
ATOM 3521 O O . ASN A 1 461 ? -50.602 10.988 63.580 1.00 92.94 461 ASN A O 1
ATOM 3525 N N . MET A 1 462 ? -51.976 10.760 61.810 1.00 92.31 462 MET A N 1
ATOM 3526 C CA . MET A 1 462 ? -51.365 9.533 61.298 1.00 92.31 462 MET A CA 1
ATOM 3527 C C . MET A 1 462 ? -49.908 9.750 60.869 1.00 92.31 462 MET A C 1
ATOM 3529 O O . MET A 1 462 ? -49.048 8.935 61.198 1.00 92.31 462 MET A O 1
ATOM 3533 N N . MET A 1 463 ? -49.599 10.868 60.200 1.00 91.50 463 MET A N 1
ATOM 3534 C CA . MET A 1 463 ? -48.219 11.243 59.860 1.00 91.50 463 MET A CA 1
ATOM 3535 C C . MET A 1 463 ? -47.343 11.372 61.110 1.00 91.50 463 MET A C 1
ATOM 3537 O O . MET A 1 463 ? -46.217 10.873 61.124 1.00 91.50 463 MET A O 1
ATOM 3541 N N . ARG A 1 464 ? -47.867 11.995 62.175 1.00 91.88 464 ARG A N 1
ATOM 3542 C CA . ARG A 1 464 ? -47.159 12.146 63.454 1.00 91.88 464 ARG A CA 1
ATOM 3543 C C . ARG A 1 464 ? -46.953 10.806 64.157 1.00 91.88 464 ARG A C 1
ATOM 3545 O O . ARG A 1 464 ? -45.860 10.548 64.647 1.00 91.88 464 ARG A O 1
ATOM 3552 N N . GLU A 1 465 ? -47.990 9.978 64.227 1.00 91.19 465 GLU A N 1
ATOM 3553 C CA . GLU A 1 465 ? -47.958 8.679 64.909 1.00 91.19 465 GLU A CA 1
ATOM 3554 C C . GLU A 1 465 ? -46.996 7.703 64.227 1.00 91.19 465 GLU A C 1
ATOM 3556 O O . GLU A 1 465 ? -46.189 7.057 64.891 1.00 91.19 465 GLU A O 1
ATOM 3561 N N . LYS A 1 466 ? -47.041 7.641 62.893 1.00 87.75 466 LYS A N 1
ATOM 3562 C CA . LYS A 1 466 ? -46.192 6.759 62.085 1.00 87.75 466 LYS A CA 1
ATOM 3563 C C . LYS A 1 466 ? -44.822 7.355 61.767 1.00 87.75 466 LYS A C 1
ATOM 3565 O O . LYS A 1 466 ? -43.997 6.682 61.159 1.00 87.75 466 LYS A O 1
ATOM 3570 N N . ASN A 1 467 ? -44.564 8.595 62.188 1.00 87.75 467 ASN A N 1
ATOM 3571 C CA . ASN A 1 467 ? -43.327 9.331 61.929 1.00 87.75 467 ASN A CA 1
ATOM 3572 C C . ASN A 1 467 ? -42.955 9.369 60.429 1.00 87.75 467 ASN A C 1
ATOM 3574 O O . ASN A 1 467 ? -41.803 9.153 60.044 1.00 87.75 467 ASN A O 1
ATOM 3578 N N . VAL A 1 468 ? -43.948 9.633 59.573 1.00 87.94 468 VAL A N 1
ATOM 3579 C CA . VAL A 1 468 ? -43.794 9.703 58.111 1.00 87.94 468 VAL A CA 1
ATOM 3580 C C . VAL A 1 468 ? -44.083 11.107 57.587 1.00 87.94 468 VAL A C 1
ATOM 3582 O O . VAL A 1 468 ? -44.939 11.822 58.097 1.00 87.94 468 VAL A O 1
ATOM 3585 N N . SER A 1 469 ? -43.383 11.499 56.521 1.00 86.75 469 SER A N 1
ATOM 3586 C CA . SER A 1 469 ? -43.533 12.815 55.874 1.00 86.75 469 SER A CA 1
ATOM 3587 C C . SER A 1 469 ? -44.499 12.811 54.680 1.00 86.75 469 SER A C 1
ATOM 3589 O O . SER A 1 469 ? -44.694 13.842 54.030 1.00 86.75 469 SER A O 1
ATOM 3591 N N . GLY A 1 470 ? -45.122 11.665 54.396 1.00 88.94 470 GLY A N 1
ATOM 3592 C CA . GLY A 1 470 ? -46.186 11.541 53.411 1.00 88.94 470 GLY A CA 1
ATOM 3593 C C . GLY A 1 470 ? -46.994 10.255 53.578 1.00 88.94 470 GLY A C 1
ATOM 3594 O O . GLY A 1 470 ? -46.485 9.263 54.095 1.00 88.94 470 GLY A O 1
ATOM 3595 N N . LEU A 1 471 ? -48.247 10.294 53.132 1.00 90.62 471 LEU A N 1
ATOM 3596 C CA . LEU A 1 471 ? -49.217 9.201 53.168 1.00 90.62 471 LEU A CA 1
ATOM 3597 C C . LEU A 1 471 ? -49.739 8.911 51.764 1.00 90.62 471 LEU A C 1
ATOM 3599 O O . LEU A 1 471 ? -49.905 9.824 50.951 1.00 90.62 471 LEU A O 1
ATOM 3603 N N . PHE A 1 472 ? -50.073 7.651 51.507 1.00 91.00 472 PHE A N 1
ATOM 3604 C CA . PHE A 1 472 ? -50.889 7.287 50.356 1.00 91.00 472 PHE A CA 1
ATOM 3605 C C . PHE A 1 472 ? -52.367 7.518 50.669 1.00 91.00 472 PHE A C 1
ATOM 3607 O O . PHE A 1 472 ? -52.886 6.974 51.638 1.00 91.00 472 PHE A O 1
ATOM 3614 N N . ILE A 1 473 ? -53.062 8.290 49.840 1.00 89.56 473 ILE A N 1
ATOM 3615 C CA . ILE A 1 473 ? -54.522 8.362 49.868 1.00 89.56 473 ILE A CA 1
ATOM 3616 C C . ILE A 1 473 ? -55.042 7.231 48.988 1.00 89.56 473 ILE A C 1
ATOM 3618 O O . ILE A 1 473 ? -54.711 7.178 47.799 1.00 89.56 473 ILE A O 1
ATOM 3622 N N . VAL A 1 474 ? -55.848 6.343 49.561 1.00 89.62 474 VAL A N 1
ATOM 3623 C CA . VAL A 1 474 ? -56.411 5.183 48.861 1.00 89.62 474 VAL A CA 1
ATOM 3624 C C . VAL A 1 474 ? -57.923 5.291 48.680 1.00 89.62 474 VAL A C 1
ATOM 3626 O O . VAL A 1 474 ? -58.610 5.989 49.432 1.00 89.62 474 VAL A O 1
ATOM 3629 N N . ASP A 1 475 ? -58.430 4.617 47.648 1.00 85.75 475 ASP A N 1
ATOM 3630 C CA . ASP A 1 475 ? -59.864 4.437 47.420 1.00 85.75 475 ASP A CA 1
ATOM 3631 C C . ASP A 1 475 ? -60.442 3.253 48.222 1.00 85.75 475 ASP A C 1
ATOM 3633 O O . ASP A 1 475 ? -59.743 2.567 48.966 1.00 85.75 475 ASP A O 1
ATOM 3637 N N . GLU A 1 476 ? -61.739 2.994 48.043 1.00 81.69 476 GLU A N 1
ATOM 3638 C CA . GLU A 1 476 ? -62.483 1.900 48.692 1.00 81.69 476 GLU A CA 1
ATOM 3639 C C . GLU A 1 476 ? -61.936 0.496 48.358 1.00 81.69 476 GLU A C 1
ATOM 3641 O O . GLU A 1 476 ? -62.242 -0.467 49.056 1.00 81.69 476 GLU A O 1
ATOM 3646 N N . ASN A 1 477 ? -61.103 0.370 47.317 1.00 81.62 477 ASN A N 1
ATOM 3647 C CA . ASN A 1 477 ? -60.464 -0.873 46.885 1.00 81.62 477 ASN A CA 1
ATOM 3648 C C . ASN A 1 477 ? -58.966 -0.927 47.247 1.00 81.62 477 ASN A C 1
ATOM 3650 O O . ASN A 1 477 ? -58.235 -1.729 46.660 1.00 81.62 477 ASN A O 1
ATOM 3654 N N . ASN A 1 478 ? -58.490 -0.074 48.165 1.00 80.44 478 ASN A N 1
ATOM 3655 C CA . ASN A 1 478 ? -57.073 0.082 48.527 1.00 80.44 478 ASN A CA 1
ATOM 3656 C C . ASN A 1 478 ? -56.152 0.442 47.345 1.00 80.44 478 ASN A C 1
ATOM 3658 O O . ASN A 1 478 ? -54.944 0.200 47.391 1.00 80.44 478 ASN A O 1
ATOM 3662 N N . LYS A 1 479 ? -56.692 1.028 46.270 1.00 84.25 479 LYS A N 1
ATOM 3663 C CA . LYS A 1 479 ? -55.881 1.491 45.140 1.00 84.25 479 LYS A CA 1
ATOM 3664 C C . LYS A 1 479 ? -55.410 2.913 45.375 1.00 84.25 479 LYS A C 1
ATOM 3666 O O . LYS A 1 479 ? -56.122 3.729 45.959 1.00 84.25 479 LYS A O 1
ATOM 3671 N N . LEU A 1 480 ? -54.213 3.215 44.875 1.00 86.62 480 LEU A N 1
ATOM 3672 C CA . LEU A 1 480 ? -53.633 4.546 44.989 1.00 86.62 480 LEU A CA 1
ATOM 3673 C C . LEU A 1 480 ? -54.511 5.590 44.288 1.00 86.62 480 LEU A C 1
ATOM 3675 O O . LEU A 1 480 ? -54.731 5.512 43.078 1.00 86.62 480 LEU A O 1
ATOM 3679 N N . ALA A 1 481 ? -54.971 6.575 45.054 1.00 86.38 481 ALA A N 1
ATOM 3680 C CA . ALA A 1 481 ? -55.800 7.670 44.576 1.00 86.38 481 ALA A CA 1
ATOM 3681 C C . ALA A 1 481 ? -55.017 8.998 44.532 1.00 86.38 481 ALA A C 1
ATOM 3683 O O . ALA A 1 481 ? -55.096 9.726 43.547 1.00 86.38 481 ALA A O 1
ATOM 3684 N N . SER A 1 482 ? -54.239 9.311 45.574 1.00 87.50 482 SER A N 1
ATOM 3685 C CA . SER A 1 482 ? -53.355 10.489 45.645 1.00 87.50 482 SER A CA 1
ATOM 3686 C C . SER A 1 482 ? -52.268 10.271 46.707 1.00 87.50 482 SER A C 1
ATOM 3688 O O . SER A 1 482 ? -52.227 9.230 47.357 1.00 87.50 482 SER A O 1
ATOM 3690 N N . ILE A 1 483 ? -51.392 11.252 46.914 1.00 89.56 483 ILE A N 1
ATOM 3691 C CA . ILE A 1 483 ? -50.526 11.337 48.096 1.00 89.56 483 ILE A CA 1
ATOM 3692 C C . ILE A 1 483 ? -50.876 12.583 48.910 1.00 89.56 483 ILE A C 1
ATOM 3694 O O . ILE A 1 483 ? -51.347 13.572 48.347 1.00 89.56 483 ILE A O 1
ATOM 3698 N N . PHE A 1 484 ? -50.642 12.526 50.218 1.00 90.38 484 PHE A N 1
ATOM 3699 C CA . PHE A 1 484 ? -50.727 13.668 51.125 1.00 90.38 484 PHE A CA 1
ATOM 3700 C C . PHE A 1 484 ? -49.373 13.868 51.799 1.00 90.38 484 PHE A C 1
ATOM 3702 O O . PHE A 1 484 ? -48.826 12.927 52.366 1.00 90.38 484 PHE A O 1
ATOM 3709 N N . THR A 1 485 ? -48.806 15.066 51.717 1.00 90.38 485 THR A N 1
ATOM 3710 C CA . THR A 1 485 ? -47.443 15.371 52.174 1.00 90.38 485 THR A CA 1
ATOM 3711 C C . THR A 1 485 ? -47.410 16.610 53.064 1.00 90.38 485 THR A C 1
ATOM 3713 O O . THR A 1 485 ? -48.360 17.387 53.126 1.00 90.38 485 THR A O 1
ATOM 3716 N N . GLU A 1 486 ? -46.266 16.877 53.697 1.00 89.81 486 GLU A N 1
ATOM 3717 C CA . GLU A 1 486 ? -46.043 18.121 54.454 1.00 89.81 486 GLU A CA 1
ATOM 3718 C C . GLU A 1 486 ? -46.335 19.393 53.636 1.00 89.81 486 GLU A C 1
ATOM 3720 O O . GLU A 1 486 ? -46.789 20.402 54.176 1.00 89.81 486 GLU A O 1
ATOM 3725 N N . ARG A 1 487 ? -46.118 19.356 52.313 1.00 86.31 487 ARG A N 1
ATOM 3726 C CA . ARG A 1 487 ? -46.430 20.484 51.425 1.00 86.31 487 ARG A CA 1
ATOM 3727 C C . ARG A 1 487 ? -47.935 20.738 51.341 1.00 86.31 487 ARG A C 1
ATOM 3729 O O . ARG A 1 487 ? -48.344 21.892 51.227 1.00 86.31 487 ARG A O 1
ATOM 3736 N N . ASP A 1 488 ? -48.742 19.688 51.423 1.00 87.88 488 ASP A N 1
ATOM 3737 C CA . ASP A 1 488 ? -50.198 19.787 51.406 1.00 87.88 488 ASP A CA 1
ATOM 3738 C C . ASP A 1 488 ? -50.718 20.360 52.727 1.00 87.88 488 ASP A C 1
ATOM 3740 O O . ASP A 1 488 ? -51.617 21.197 52.704 1.00 87.88 488 ASP A O 1
ATOM 3744 N N . ILE A 1 489 ? -50.073 20.049 53.858 1.00 88.88 489 ILE A N 1
ATOM 3745 C CA . ILE A 1 489 ? -50.345 20.705 55.150 1.00 88.88 489 ILE A CA 1
ATOM 3746 C C . ILE A 1 489 ? -50.091 22.215 55.044 1.00 88.88 489 ILE A C 1
ATOM 3748 O O . ILE A 1 489 ? -50.964 23.017 55.376 1.00 88.88 489 ILE A O 1
ATOM 3752 N N . VAL A 1 490 ? -48.927 22.622 54.522 1.00 88.00 490 VAL A N 1
ATOM 3753 C CA . VAL A 1 490 ? -48.596 24.047 54.320 1.00 88.00 490 VAL A CA 1
ATOM 3754 C C . VAL A 1 490 ? -49.611 24.722 53.395 1.00 88.00 490 VAL A C 1
ATOM 3756 O O . VAL A 1 490 ? -50.033 25.850 53.651 1.00 88.00 490 VAL A O 1
ATOM 3759 N N . ARG A 1 491 ? -50.048 24.029 52.338 1.00 85.38 491 ARG A N 1
ATOM 3760 C CA . ARG A 1 491 ? -51.074 24.527 51.417 1.00 85.38 491 ARG A CA 1
ATOM 3761 C C . ARG A 1 491 ? -52.433 24.687 52.099 1.00 85.38 491 ARG A C 1
ATOM 3763 O O . ARG A 1 491 ? -53.112 25.675 51.820 1.00 85.38 491 ARG A O 1
ATOM 3770 N N . CYS A 1 492 ? -52.822 23.758 52.971 1.00 88.38 492 CYS A N 1
ATOM 3771 C CA . CYS A 1 492 ? -54.056 23.859 53.748 1.00 88.38 492 CYS A CA 1
ATOM 3772 C C . CYS A 1 492 ? -54.024 25.088 54.660 1.00 88.38 492 CYS A C 1
ATOM 3774 O O . CYS A 1 492 ? -54.963 25.877 54.642 1.00 88.38 492 CYS A O 1
ATOM 3776 N N . VAL A 1 493 ? -52.910 25.314 55.365 1.00 89.19 493 VAL A N 1
ATOM 3777 C CA . VAL A 1 493 ? -52.726 26.497 56.222 1.00 89.19 493 VAL A CA 1
ATOM 3778 C C . VAL A 1 493 ? -52.779 27.791 55.406 1.00 89.19 493 VAL A C 1
ATOM 3780 O O . VAL A 1 493 ? -53.502 28.714 55.767 1.00 89.19 493 VAL A O 1
ATOM 3783 N N . TYR A 1 494 ? -52.063 27.855 54.279 1.00 89.38 494 TYR A N 1
ATOM 3784 C CA . TYR A 1 494 ? -52.021 29.050 53.430 1.00 89.38 494 TYR A CA 1
ATOM 3785 C C . TYR A 1 494 ? -53.396 29.423 52.857 1.00 89.38 494 TYR A C 1
ATOM 3787 O O . TYR A 1 494 ? -53.764 30.593 52.841 1.00 89.38 494 TYR A O 1
ATOM 3795 N N . ASN A 1 495 ? -54.170 28.430 52.411 1.00 88.69 495 ASN A N 1
ATOM 3796 C CA . ASN A 1 495 ? -55.495 28.650 51.828 1.00 88.69 495 ASN A CA 1
ATOM 3797 C C . ASN A 1 495 ? -56.625 28.667 52.873 1.00 88.69 495 ASN A C 1
ATOM 3799 O O . ASN A 1 495 ? -57.790 28.697 52.490 1.00 88.69 495 ASN A O 1
ATOM 3803 N N . SER A 1 496 ? -56.303 28.650 54.174 1.00 90.06 496 SER A N 1
ATOM 3804 C CA . SER A 1 496 ? -57.286 28.607 55.270 1.00 90.06 496 SER A CA 1
ATOM 3805 C C . SER A 1 496 ? -58.278 27.438 55.163 1.00 90.06 496 SER A C 1
ATOM 3807 O O . SER A 1 496 ? -59.455 27.575 55.492 1.00 90.06 496 SER A O 1
ATOM 3809 N N . ILE A 1 497 ? -57.806 26.283 54.689 1.00 88.56 497 ILE A N 1
ATOM 3810 C CA . ILE A 1 497 ? -58.618 25.070 54.582 1.00 88.56 497 ILE A CA 1
ATOM 3811 C C . ILE A 1 497 ? -58.851 24.513 55.996 1.00 88.56 497 ILE A C 1
ATOM 3813 O O . ILE A 1 497 ? -57.872 24.307 56.723 1.00 88.56 497 ILE A O 1
ATOM 3817 N N . PRO A 1 498 ? -60.108 24.256 56.407 1.00 88.50 498 PRO A N 1
ATOM 3818 C CA . PRO A 1 498 ? -60.405 23.699 57.722 1.00 88.50 498 PRO A CA 1
ATOM 3819 C C . PRO A 1 498 ? -59.733 22.340 57.938 1.00 88.50 498 PRO A C 1
ATOM 3821 O O . PRO A 1 498 ? -59.682 21.508 57.037 1.00 88.50 498 PRO A O 1
ATOM 3824 N N . THR A 1 499 ? -59.290 22.056 59.162 1.00 86.94 499 THR A N 1
ATOM 3825 C CA . THR A 1 499 ? -58.735 20.734 59.514 1.00 86.94 499 THR A CA 1
ATOM 3826 C C . THR A 1 499 ? -59.769 19.606 59.430 1.00 86.94 499 THR A C 1
ATOM 3828 O O . THR A 1 499 ? -59.393 18.440 59.355 1.00 86.94 499 THR A O 1
ATOM 3831 N N . THR A 1 500 ? -61.058 19.954 59.415 1.00 89.31 500 THR A N 1
ATOM 3832 C CA . THR A 1 500 ? -62.196 19.051 59.199 1.00 89.31 500 THR A CA 1
ATOM 3833 C C . THR A 1 500 ? -62.480 18.772 57.723 1.00 89.31 500 THR A C 1
ATOM 3835 O O . THR A 1 500 ? -63.382 17.993 57.427 1.00 89.31 500 THR A O 1
ATOM 3838 N N . GLU A 1 501 ? -61.773 19.425 56.796 1.00 90.88 501 GLU A N 1
ATOM 3839 C CA . GLU A 1 501 ? -61.934 19.186 55.362 1.00 90.88 501 GLU A CA 1
ATOM 3840 C C . GLU A 1 501 ? -61.513 17.758 55.010 1.00 90.88 501 GLU A C 1
ATOM 3842 O O . GLU A 1 501 ? -60.531 17.237 55.554 1.00 90.88 501 GLU A O 1
ATOM 3847 N N . LYS A 1 502 ? -62.252 17.127 54.096 1.00 91.06 502 LYS A N 1
ATOM 3848 C CA . LYS A 1 502 ? -61.946 15.767 53.654 1.00 91.06 502 LYS A CA 1
ATOM 3849 C C . LYS A 1 502 ? -60.771 15.747 52.686 1.00 91.06 502 LYS A C 1
ATOM 3851 O O . LYS A 1 502 ? -60.629 16.625 51.834 1.00 91.06 502 LYS A O 1
ATOM 3856 N N . LEU A 1 503 ? -59.973 14.685 52.754 1.00 88.06 503 LEU A N 1
ATOM 3857 C CA . LEU A 1 503 ? -58.843 14.484 51.847 1.00 88.06 503 LEU A CA 1
ATOM 3858 C C . LEU A 1 503 ? -59.281 14.376 50.381 1.00 88.06 503 LEU A C 1
ATOM 3860 O O . LEU A 1 503 ? -58.541 14.828 49.510 1.00 88.06 503 LEU A O 1
ATOM 3864 N N . GLU A 1 504 ? -60.484 13.856 50.102 1.00 86.75 504 GLU A N 1
ATOM 3865 C CA . GLU A 1 504 ? -61.045 13.785 48.742 1.00 86.75 504 GLU A CA 1
ATOM 3866 C C . GLU A 1 504 ? -61.088 15.151 48.034 1.00 86.75 504 GLU A C 1
ATOM 3868 O O . GLU A 1 504 ? -60.811 15.246 46.837 1.00 86.75 504 GLU A O 1
ATOM 3873 N N . ASN A 1 505 ? -61.336 16.225 48.790 1.00 83.94 505 ASN A N 1
ATOM 3874 C CA . ASN A 1 505 ? -61.450 17.587 48.267 1.00 83.94 505 ASN A CA 1
ATOM 3875 C C . ASN A 1 505 ? -60.083 18.257 48.036 1.00 83.94 505 ASN A C 1
ATOM 3877 O O . ASN A 1 505 ? -60.007 19.335 47.446 1.00 83.94 505 ASN A O 1
ATOM 3881 N N . LEU A 1 506 ? -58.994 17.614 48.470 1.00 78.94 506 LEU A N 1
ATOM 3882 C CA . LEU A 1 506 ? -57.616 18.104 48.366 1.00 78.94 506 LEU A CA 1
ATOM 3883 C C . LEU A 1 506 ? -56.794 17.398 47.283 1.00 78.94 506 LEU A C 1
ATOM 3885 O O . LEU A 1 506 ? -55.657 17.795 47.013 1.00 78.94 506 LEU A O 1
ATOM 3889 N N . MET A 1 507 ? -57.352 16.363 46.654 1.00 73.44 507 MET A N 1
ATOM 3890 C CA . MET A 1 507 ? -56.648 15.536 45.677 1.00 73.44 507 MET A CA 1
ATOM 3891 C C . MET A 1 507 ? -56.252 16.344 44.430 1.00 73.44 507 MET A C 1
ATOM 3893 O O . MET A 1 507 ? -57.086 16.965 43.766 1.00 73.44 507 MET A O 1
ATOM 3897 N N . MET A 1 508 ? -54.963 16.319 44.076 1.00 61.62 508 MET A N 1
ATOM 3898 C CA . MET A 1 508 ? -54.466 16.926 42.835 1.00 61.62 508 MET A CA 1
ATOM 3899 C C . MET A 1 508 ? -54.674 15.990 41.635 1.00 61.62 508 MET A C 1
ATOM 3901 O O . MET A 1 508 ? -54.575 14.775 41.761 1.00 61.62 508 MET A O 1
ATOM 3905 N N . ARG A 1 509 ? -54.933 16.559 40.447 1.00 54.59 509 ARG A N 1
ATOM 3906 C CA . ARG A 1 509 ? -55.246 15.794 39.221 1.00 54.59 509 ARG A CA 1
ATOM 3907 C C . ARG A 1 509 ? -54.047 15.120 38.539 1.00 54.59 509 ARG A C 1
ATOM 3909 O O . ARG A 1 509 ? -54.266 14.282 37.675 1.00 54.59 509 ARG A O 1
ATOM 3916 N N . GLU A 1 510 ? -52.810 15.444 38.912 1.00 64.56 510 GLU A N 1
ATOM 3917 C CA . GLU A 1 510 ? -51.609 14.826 38.327 1.00 64.56 510 GLU A CA 1
ATOM 3918 C C . GLU A 1 510 ? -50.712 14.235 39.417 1.00 64.56 510 GLU A C 1
ATOM 3920 O O . GLU A 1 510 ? -49.865 14.915 39.997 1.00 64.56 510 GLU A O 1
ATOM 3925 N N . LEU A 1 511 ? -50.907 12.944 39.690 1.00 80.56 511 LEU A N 1
ATOM 3926 C CA . LEU A 1 511 ? -50.005 12.149 40.512 1.00 80.56 511 LEU A CA 1
ATOM 3927 C C . LEU A 1 511 ? -48.922 11.534 39.622 1.00 80.56 511 LEU A C 1
ATOM 3929 O O . LEU A 1 511 ? -49.229 10.822 38.669 1.00 80.56 511 LEU A O 1
ATOM 3933 N N . ILE A 1 512 ? -47.655 11.788 39.946 1.00 84.69 512 ILE A N 1
ATOM 3934 C CA . ILE A 1 512 ? -46.525 11.140 39.274 1.00 84.69 512 ILE A CA 1
ATOM 3935 C C . ILE A 1 512 ? -46.182 9.878 40.054 1.00 84.69 512 ILE A C 1
ATOM 3937 O O . ILE A 1 512 ? -45.736 9.967 41.197 1.00 84.69 512 ILE A O 1
ATOM 3941 N N . THR A 1 513 ? -46.377 8.723 39.428 1.00 88.88 513 THR A N 1
ATOM 3942 C CA . THR A 1 513 ? -45.996 7.415 39.964 1.00 88.88 513 THR A CA 1
ATOM 3943 C C . THR A 1 513 ? -44.805 6.839 39.215 1.00 88.88 513 THR A C 1
ATOM 3945 O O . THR A 1 513 ? -44.529 7.221 38.077 1.00 88.88 513 THR A O 1
ATOM 3948 N N . PHE A 1 514 ? -44.101 5.916 39.859 1.00 89.75 514 PHE A N 1
ATOM 3949 C CA . PHE A 1 514 ? -42.918 5.269 39.309 1.00 89.75 514 PHE A CA 1
ATOM 3950 C C . PHE A 1 514 ? -43.108 3.758 39.278 1.00 89.75 514 PHE A C 1
ATOM 3952 O O . PHE A 1 514 ? -43.636 3.183 40.225 1.00 89.75 514 PHE A O 1
ATOM 3959 N N . ASP A 1 515 ? -42.656 3.123 38.202 1.00 88.44 515 ASP A N 1
ATOM 3960 C CA . ASP A 1 515 ? -42.605 1.665 38.118 1.00 88.44 515 ASP A CA 1
ATOM 3961 C C . ASP A 1 515 ? -41.439 1.131 38.979 1.00 88.44 515 ASP A C 1
ATOM 3963 O O . ASP A 1 515 ? -40.388 1.791 39.010 1.00 88.44 515 ASP A O 1
ATOM 3967 N N . PRO A 1 516 ? -41.564 -0.025 39.663 1.00 86.50 516 PRO A N 1
ATOM 3968 C CA . PRO A 1 516 ? -40.466 -0.638 40.411 1.00 86.50 516 PRO A CA 1
ATOM 3969 C C . PRO A 1 516 ? -39.183 -0.804 39.593 1.00 86.50 516 PRO A C 1
ATOM 3971 O O . PRO A 1 516 ? -38.097 -0.615 40.139 1.00 86.50 516 PRO A O 1
ATOM 3974 N N . SER A 1 517 ? -39.289 -1.067 38.284 1.00 84.12 517 SER A N 1
ATOM 3975 C CA . SER A 1 517 ? -38.148 -1.226 37.376 1.00 84.12 517 SER A CA 1
ATOM 3976 C C . SER A 1 517 ? -37.497 0.102 36.965 1.00 84.12 517 SER A C 1
ATOM 3978 O O . SER A 1 517 ? -36.539 0.112 36.188 1.00 84.12 517 SER A O 1
ATOM 3980 N N . THR A 1 518 ? -38.016 1.244 37.427 1.00 83.94 518 THR A N 1
ATOM 3981 C CA . THR A 1 518 ? -37.471 2.559 37.073 1.00 83.94 518 THR A CA 1
ATOM 3982 C C . THR A 1 518 ? -36.063 2.709 37.636 1.00 83.94 518 THR A C 1
ATOM 3984 O O . THR A 1 518 ? -35.855 2.572 38.839 1.00 83.94 518 THR A O 1
ATOM 3987 N N . GLY A 1 519 ? -35.098 3.055 36.783 1.00 86.44 519 GLY A N 1
ATOM 3988 C CA . GLY A 1 519 ? -33.726 3.327 37.211 1.00 86.44 519 GLY A CA 1
ATOM 3989 C C . GLY A 1 519 ? -33.629 4.511 38.181 1.00 86.44 519 GLY A C 1
ATOM 3990 O O . GLY A 1 519 ? -34.272 5.549 37.982 1.00 86.44 519 GLY A O 1
ATOM 3991 N N . VAL A 1 520 ? -32.777 4.389 39.203 1.00 85.56 520 VAL A N 1
ATOM 3992 C CA . VAL A 1 520 ? -32.600 5.402 40.265 1.00 85.56 520 VAL A CA 1
ATOM 3993 C C . VAL A 1 520 ? -32.205 6.776 39.700 1.00 85.56 520 VAL A C 1
ATOM 3995 O O . VAL A 1 520 ? -32.734 7.804 40.122 1.00 85.56 520 VAL A O 1
ATOM 3998 N N . SER A 1 521 ? -31.333 6.817 38.689 1.00 79.50 521 SER A N 1
ATOM 3999 C CA . SER A 1 521 ? -30.900 8.061 38.030 1.00 79.50 521 SER A CA 1
ATOM 4000 C C . SER A 1 521 ? -32.054 8.798 37.335 1.00 79.50 521 SER A C 1
ATOM 4002 O O . SER A 1 521 ? -32.199 10.018 37.474 1.00 79.50 521 SER A O 1
ATOM 4004 N N . THR A 1 522 ? -32.921 8.059 36.640 1.00 79.38 522 THR A N 1
ATOM 4005 C CA . THR A 1 522 ? -34.136 8.592 36.013 1.00 79.38 522 THR A CA 1
ATOM 4006 C C . THR A 1 522 ? -35.099 9.119 37.076 1.00 79.38 522 THR A C 1
ATOM 4008 O O . THR A 1 522 ? -35.609 10.234 36.937 1.00 79.38 522 THR A O 1
ATOM 4011 N N . ALA A 1 523 ? -35.291 8.378 38.174 1.00 85.81 523 ALA A N 1
ATOM 4012 C CA . ALA A 1 523 ? -36.143 8.793 39.285 1.00 85.81 523 ALA A CA 1
ATOM 4013 C C . ALA A 1 523 ? -35.671 10.113 39.923 1.00 85.81 523 ALA A C 1
ATOM 4015 O O . ALA A 1 523 ? -36.479 11.020 40.123 1.00 85.81 523 ALA A O 1
ATOM 4016 N N . ILE A 1 524 ? -34.363 10.278 40.151 1.00 83.81 524 ILE A N 1
ATOM 4017 C CA . ILE A 1 524 ? -33.770 11.522 40.676 1.00 83.81 524 ILE A CA 1
ATOM 4018 C C . ILE A 1 524 ? -33.974 12.693 39.715 1.00 83.81 524 ILE A C 1
ATOM 4020 O O . ILE A 1 524 ? -34.343 13.789 40.142 1.00 83.81 524 ILE A O 1
ATOM 4024 N N . SER A 1 525 ? -33.755 12.473 38.417 1.00 80.06 525 SER A N 1
ATOM 4025 C CA . SER A 1 525 ? -33.915 13.513 37.396 1.00 80.06 525 SER A CA 1
ATOM 4026 C C . SER A 1 525 ? -35.356 14.021 37.337 1.00 80.06 525 SER A C 1
ATOM 4028 O O . SER A 1 525 ? -35.597 15.232 37.364 1.00 80.06 525 SER A O 1
ATOM 4030 N N . ILE A 1 526 ? -36.328 13.102 37.338 1.00 81.50 526 ILE A N 1
ATOM 4031 C CA . ILE A 1 526 ? -37.754 13.441 37.380 1.00 81.50 526 ILE A CA 1
ATOM 4032 C C . ILE A 1 526 ? -38.084 14.146 38.697 1.00 81.50 526 ILE A C 1
ATOM 4034 O O . ILE A 1 526 ? -38.712 15.207 38.671 1.00 81.50 526 ILE A O 1
ATOM 4038 N N . ALA A 1 527 ? -37.617 13.614 39.831 1.00 84.75 527 ALA A N 1
ATOM 4039 C CA . ALA A 1 527 ? -37.912 14.164 41.146 1.00 84.75 527 ALA A CA 1
ATOM 4040 C C . ALA A 1 527 ? -37.412 15.603 41.315 1.00 84.75 527 ALA A C 1
ATOM 4042 O O . ALA A 1 527 ? -38.157 16.479 41.760 1.00 84.75 527 ALA A O 1
ATOM 4043 N N . SER A 1 528 ? -36.180 15.863 40.875 1.00 83.12 528 SER A N 1
ATOM 4044 C CA . SER A 1 528 ? -35.560 17.187 40.895 1.00 83.12 528 SER A CA 1
ATOM 4045 C C . SER A 1 528 ? -36.279 18.168 39.961 1.00 83.12 528 SER A C 1
ATOM 4047 O O . SER A 1 528 ? -36.726 19.230 40.402 1.00 83.12 528 SER A O 1
ATOM 4049 N N . ARG A 1 529 ? -36.500 17.790 38.689 1.00 81.62 529 ARG A N 1
ATOM 4050 C CA . ARG A 1 529 ? -37.176 18.644 37.690 1.00 81.62 529 ARG A CA 1
ATOM 4051 C C . ARG A 1 529 ? -38.609 18.991 38.087 1.00 81.62 529 ARG A C 1
ATOM 4053 O O . ARG A 1 529 ? -39.040 20.127 37.906 1.00 81.62 529 ARG A O 1
ATOM 4060 N N . LYS A 1 530 ? -39.348 18.021 38.629 1.00 82.12 530 LYS A N 1
ATOM 4061 C CA . LYS A 1 530 ? -40.746 18.182 39.058 1.00 82.12 530 LYS A CA 1
ATOM 4062 C C . LYS A 1 530 ? -40.877 18.652 40.513 1.00 82.12 530 LYS A C 1
ATOM 4064 O O . LYS A 1 530 ? -41.992 18.867 40.977 1.00 82.12 530 LYS A O 1
ATOM 4069 N N . LYS A 1 531 ? -39.760 18.860 41.225 1.00 83.62 531 LYS A N 1
ATOM 4070 C CA . LYS A 1 531 ? -39.697 19.311 42.630 1.00 83.62 531 LYS A CA 1
ATOM 4071 C C . LYS A 1 531 ? -40.530 18.447 43.593 1.00 83.62 531 LYS A C 1
ATOM 4073 O O . LYS A 1 531 ? -41.129 18.971 44.544 1.00 83.62 531 LYS A O 1
ATOM 4078 N N . ILE A 1 532 ? -40.561 17.137 43.356 1.00 84.81 532 ILE A N 1
ATOM 4079 C CA . ILE A 1 532 ? -41.244 16.141 44.194 1.00 84.81 532 ILE A CA 1
ATOM 4080 C C . ILE A 1 532 ? -40.238 15.474 45.137 1.00 84.81 532 ILE A C 1
ATOM 4082 O O . ILE A 1 532 ? -39.087 15.244 44.776 1.00 84.81 532 ILE A O 1
ATOM 4086 N N . ARG A 1 533 ? -40.661 15.215 46.377 1.00 86.12 533 ARG A N 1
ATOM 4087 C CA . ARG A 1 533 ? -39.808 14.633 47.432 1.00 86.12 533 ARG A CA 1
ATOM 4088 C C . ARG A 1 533 ? -40.210 13.216 47.827 1.00 86.12 533 ARG A C 1
ATOM 4090 O O . ARG A 1 533 ? -39.433 12.534 48.486 1.00 86.12 533 ARG A O 1
ATOM 4097 N N . HIS A 1 534 ? -41.393 12.797 47.404 1.00 89.94 534 HIS A N 1
ATOM 4098 C CA . HIS A 1 534 ? -42.001 11.509 47.689 1.00 89.94 534 HIS A CA 1
ATOM 4099 C C . HIS A 1 534 ? -42.337 10.879 46.345 1.00 89.94 534 HIS A C 1
ATOM 4101 O O . HIS A 1 534 ? -43.025 11.498 45.533 1.00 89.94 534 HIS A O 1
ATOM 4107 N N . LEU A 1 535 ? -41.768 9.708 46.086 1.00 91.19 535 LEU A N 1
ATOM 4108 C CA . LEU A 1 535 ? -41.889 8.979 44.836 1.00 91.19 535 LEU A CA 1
ATOM 4109 C C . LEU A 1 535 ? -42.733 7.731 45.114 1.00 91.19 535 LEU A C 1
ATOM 4111 O O . LEU A 1 535 ? -42.213 6.749 45.651 1.00 91.19 535 LEU A O 1
ATOM 4115 N N . PRO A 1 536 ? -44.036 7.772 44.796 1.00 89.81 536 PRO A N 1
ATOM 4116 C CA . PRO A 1 536 ? -44.903 6.620 44.958 1.00 89.81 536 PRO A CA 1
ATOM 4117 C C . PRO A 1 536 ? -44.548 5.566 43.901 1.00 89.81 536 PRO A C 1
ATOM 4119 O O . PRO A 1 536 ? -44.666 5.822 42.699 1.00 89.81 536 PRO A O 1
ATOM 4122 N N . VAL A 1 537 ? -44.097 4.396 44.353 1.00 90.19 537 VAL A N 1
ATOM 4123 C CA . VAL A 1 537 ? -43.720 3.265 43.499 1.00 90.19 537 VAL A CA 1
ATOM 4124 C C . VAL A 1 537 ? -44.893 2.298 43.413 1.00 90.19 537 VAL A C 1
ATOM 4126 O O . VAL A 1 537 ? -45.383 1.810 44.437 1.00 90.19 537 VAL A O 1
ATOM 4129 N N . VAL A 1 538 ? -45.366 2.045 42.195 1.00 87.25 538 VAL A N 1
ATOM 4130 C CA . VAL A 1 538 ? -46.570 1.253 41.933 1.00 87.25 538 VAL A CA 1
ATOM 4131 C C . VAL A 1 538 ? -46.374 0.309 40.761 1.00 87.25 538 VAL A C 1
ATOM 4133 O O . VAL A 1 538 ? -45.786 0.680 39.751 1.00 87.25 538 VAL A O 1
ATOM 4136 N N . GLU A 1 539 ? -46.957 -0.878 40.865 1.00 84.19 539 GLU A N 1
ATOM 4137 C CA . GLU A 1 539 ? -47.127 -1.786 39.734 1.00 84.19 539 GLU A CA 1
ATOM 4138 C C . GLU A 1 539 ? -48.596 -1.706 39.290 1.00 84.19 539 GLU A C 1
ATOM 4140 O O . GLU A 1 539 ? -49.524 -2.148 39.979 1.00 84.19 539 GLU A O 1
ATOM 4145 N N . GLY A 1 540 ? -48.846 -1.005 38.182 1.00 77.69 540 GLY A N 1
ATOM 4146 C CA . GLY A 1 540 ? -50.200 -0.629 37.769 1.00 77.69 540 GLY A CA 1
ATOM 4147 C C . GLY A 1 540 ? -50.867 0.343 38.755 1.00 77.69 540 GLY A C 1
ATOM 4148 O O . GLY A 1 540 ? -50.580 1.536 38.745 1.00 77.69 540 GLY A O 1
ATOM 4149 N N . LYS A 1 541 ? -51.797 -0.151 39.585 1.00 74.31 541 LYS A N 1
ATOM 4150 C CA . LYS A 1 541 ? -52.458 0.625 40.664 1.00 74.31 541 LYS A CA 1
ATOM 4151 C C . LYS A 1 541 ? -52.154 0.095 42.069 1.00 74.31 541 LYS A C 1
ATOM 4153 O O . LYS A 1 541 ? -52.702 0.612 43.045 1.00 74.31 541 LYS A O 1
ATOM 4158 N N . THR A 1 542 ? -51.321 -0.936 42.163 1.00 82.25 542 THR A N 1
ATOM 4159 C CA . THR A 1 542 ? -50.935 -1.563 43.424 1.00 82.25 542 THR A CA 1
ATOM 4160 C C . THR A 1 542 ? -49.744 -0.817 44.001 1.00 82.25 542 THR A C 1
ATOM 4162 O O . THR A 1 542 ? -48.753 -0.602 43.306 1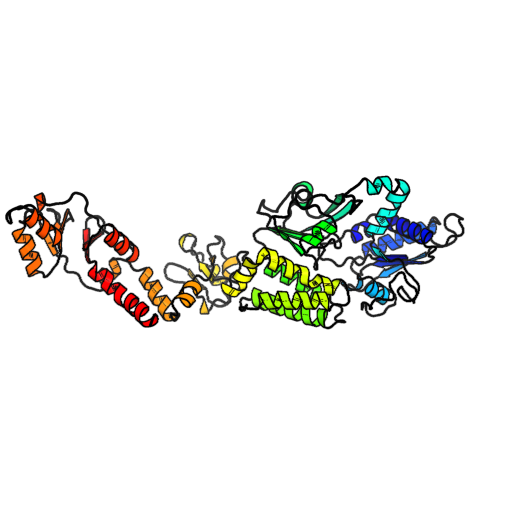.00 82.25 542 THR A O 1
ATOM 4165 N N . ILE A 1 543 ? -49.842 -0.407 45.263 1.00 88.44 543 ILE A N 1
ATOM 4166 C CA . ILE A 1 543 ? -48.763 0.301 45.954 1.00 88.44 543 ILE A CA 1
ATOM 4167 C C . ILE A 1 543 ? -47.689 -0.711 46.341 1.00 88.44 543 ILE A C 1
ATOM 4169 O O . ILE A 1 543 ? -47.970 -1.647 47.085 1.00 88.44 543 ILE A O 1
ATOM 4173 N N . ILE A 1 544 ? -46.469 -0.503 45.851 1.00 87.75 544 ILE A N 1
ATOM 4174 C CA . ILE A 1 544 ? -45.301 -1.315 46.209 1.00 87.75 544 ILE A CA 1
ATOM 4175 C C . ILE A 1 544 ? -44.535 -0.646 47.352 1.00 87.75 544 ILE A C 1
ATOM 4177 O O . ILE A 1 544 ? -44.126 -1.308 48.300 1.00 87.75 544 ILE A O 1
ATOM 4181 N N . GLY A 1 545 ? -44.386 0.681 47.308 1.00 88.44 545 GLY A N 1
ATOM 4182 C CA . GLY A 1 545 ? -43.717 1.425 48.371 1.00 88.44 545 GLY A CA 1
ATOM 4183 C C . GLY A 1 545 ? -43.559 2.911 48.075 1.00 88.44 545 GLY A C 1
ATOM 4184 O O . GLY A 1 545 ? -43.924 3.397 47.005 1.00 88.44 545 GLY A O 1
ATOM 4185 N N . MET A 1 546 ? -43.017 3.649 49.043 1.00 89.00 546 MET A N 1
ATOM 4186 C CA . MET A 1 546 ? -42.704 5.072 48.909 1.00 89.00 546 MET A CA 1
ATOM 4187 C C . MET A 1 546 ? -41.194 5.257 49.001 1.00 89.00 546 MET A C 1
ATOM 4189 O O . MET A 1 546 ? -40.613 5.000 50.051 1.00 89.00 546 MET A O 1
ATOM 4193 N N . VAL A 1 547 ? -40.569 5.764 47.941 1.00 89.88 547 VAL A N 1
ATOM 4194 C CA . VAL A 1 547 ? -39.159 6.169 47.985 1.00 89.88 547 VAL A CA 1
ATOM 4195 C C . VAL A 1 547 ? -39.098 7.673 48.209 1.00 89.88 547 VAL A C 1
ATOM 4197 O O . VAL A 1 547 ? -39.732 8.445 47.492 1.00 89.88 547 VAL A O 1
ATOM 4200 N N . THR A 1 548 ? -38.349 8.132 49.207 1.00 88.44 548 THR A N 1
ATOM 4201 C CA . THR A 1 548 ? -38.166 9.572 49.420 1.00 88.44 548 THR A CA 1
ATOM 4202 C C . THR A 1 548 ? -36.917 10.077 48.711 1.00 88.44 548 THR A C 1
ATOM 4204 O O . THR A 1 548 ? -35.966 9.341 48.457 1.00 88.44 548 THR A O 1
ATOM 4207 N N . PHE A 1 549 ? -36.862 11.379 48.442 1.00 84.94 549 PHE A N 1
ATOM 4208 C CA . PHE A 1 549 ? -35.647 12.006 47.926 1.00 84.94 549 PHE A CA 1
ATOM 4209 C C . PHE A 1 549 ? -34.458 11.825 48.882 1.00 84.94 549 PHE A C 1
ATOM 4211 O O . PHE A 1 549 ? -33.321 11.716 48.434 1.00 84.94 549 PHE A O 1
ATOM 4218 N N . ARG A 1 550 ? -34.711 11.739 50.197 1.00 83.56 550 ARG A N 1
ATOM 4219 C CA . ARG A 1 550 ? -33.676 11.404 51.182 1.00 83.56 550 ARG A CA 1
ATOM 4220 C C . ARG A 1 550 ? -33.120 10.007 50.934 1.00 83.56 550 ARG A C 1
ATOM 4222 O O . ARG A 1 550 ? -31.914 9.852 51.020 1.00 83.56 550 ARG A O 1
ATOM 4229 N N . ASP A 1 551 ? -33.959 9.034 50.602 1.00 85.06 551 ASP A N 1
ATOM 4230 C CA . ASP A 1 551 ? -33.513 7.665 50.333 1.00 85.06 551 ASP A CA 1
ATOM 4231 C C . ASP A 1 551 ? -32.652 7.603 49.074 1.00 85.06 551 ASP A C 1
ATOM 4233 O O . ASP A 1 551 ? -31.570 7.027 49.109 1.00 85.06 551 ASP A O 1
ATOM 4237 N N . LEU A 1 552 ? -33.065 8.302 48.009 1.00 84.06 552 LEU A N 1
ATOM 4238 C CA . LEU A 1 552 ? -32.260 8.456 46.792 1.00 84.06 552 LEU A CA 1
ATOM 4239 C C . LEU A 1 552 ? -30.885 9.070 47.104 1.00 84.06 552 LEU A C 1
ATOM 4241 O O . LEU A 1 552 ? -29.860 8.576 46.643 1.00 84.06 552 LEU A O 1
ATOM 4245 N N . VAL A 1 553 ? -30.850 10.128 47.922 1.00 77.50 553 VAL A N 1
ATOM 4246 C CA . VAL A 1 553 ? -29.602 10.796 48.321 1.00 77.50 553 VAL A CA 1
ATOM 4247 C C . VAL A 1 553 ? -28.760 9.918 49.241 1.00 77.50 553 VAL A C 1
ATOM 4249 O O . VAL A 1 553 ? -27.562 9.828 49.028 1.00 77.50 553 VAL A O 1
ATOM 4252 N N . SER A 1 554 ? -29.343 9.253 50.240 1.00 77.25 554 SER A N 1
ATOM 4253 C CA . SER A 1 554 ? -28.630 8.324 51.126 1.00 77.25 554 SER A CA 1
ATOM 4254 C C . SER A 1 554 ? -28.025 7.156 50.357 1.00 77.25 554 SER A C 1
ATOM 4256 O O . SER A 1 554 ? -26.956 6.678 50.726 1.00 77.25 554 SER A O 1
ATOM 4258 N N . TYR A 1 555 ? -28.682 6.727 49.281 1.00 73.38 555 TYR A N 1
ATOM 4259 C CA . TYR A 1 555 ? -28.180 5.676 48.410 1.00 73.38 555 TYR A CA 1
ATOM 4260 C C . TYR A 1 555 ? -26.958 6.123 47.593 1.00 73.38 555 TYR A C 1
ATOM 4262 O O . TYR A 1 555 ? -26.001 5.362 47.450 1.00 73.38 555 TYR A O 1
ATOM 4270 N N . LEU A 1 556 ? -26.966 7.376 47.122 1.00 70.06 556 LEU A N 1
ATOM 4271 C CA . LEU A 1 556 ? -25.861 7.996 46.381 1.00 70.06 556 LEU A CA 1
ATOM 4272 C C . LEU A 1 556 ? -24.773 8.615 47.271 1.00 70.06 556 LEU A C 1
ATOM 4274 O O . LEU A 1 556 ? -23.676 8.889 46.795 1.00 70.06 556 LEU A O 1
ATOM 4278 N N . LEU A 1 557 ? -25.048 8.857 48.555 1.00 67.06 557 LEU A N 1
ATOM 4279 C CA . LEU A 1 557 ? -24.140 9.547 49.474 1.00 67.06 557 LEU A CA 1
ATOM 4280 C C . LEU A 1 557 ? -22.748 8.900 49.544 1.00 67.06 557 LEU A C 1
ATOM 4282 O O . LEU A 1 557 ? -21.773 9.644 49.509 1.00 67.06 557 LEU A O 1
ATOM 4286 N N . PRO A 1 558 ? -22.615 7.557 49.588 1.00 65.94 558 PRO A N 1
ATOM 4287 C CA . PRO A 1 558 ? -21.307 6.912 49.559 1.00 65.94 558 PRO A CA 1
ATOM 4288 C C . PRO A 1 558 ? -20.499 7.256 48.302 1.00 65.94 558 PRO A C 1
ATOM 4290 O O . PRO A 1 558 ? -19.286 7.387 48.388 1.00 65.94 558 PRO A O 1
ATOM 4293 N N . GLU A 1 559 ? -21.157 7.439 47.153 1.00 63.78 559 GLU A N 1
ATOM 4294 C CA . GLU A 1 559 ? -20.513 7.816 45.888 1.00 63.78 559 GLU A CA 1
ATOM 4295 C C . GLU A 1 559 ? -20.121 9.297 45.898 1.00 63.78 559 GLU A C 1
ATOM 4297 O O . GLU A 1 559 ? -18.997 9.633 45.543 1.00 63.78 559 GLU A O 1
ATOM 4302 N N . ILE A 1 560 ? -21.009 10.177 46.374 1.00 63.78 560 ILE A N 1
ATOM 4303 C CA . ILE A 1 560 ? -20.752 11.623 46.466 1.00 63.78 560 ILE A CA 1
ATOM 4304 C C . ILE A 1 560 ? -19.618 11.922 47.455 1.00 63.78 560 ILE A C 1
ATOM 4306 O O . ILE A 1 560 ? -18.721 12.698 47.134 1.00 63.78 560 ILE A O 1
ATOM 4310 N N . CYS A 1 561 ? -19.636 11.307 48.641 1.00 59.16 561 CYS A N 1
ATOM 4311 C CA . CYS A 1 561 ? -18.565 11.442 49.629 1.00 59.16 561 CYS A CA 1
ATOM 4312 C C . CYS A 1 561 ? -17.246 10.887 49.087 1.00 59.16 561 CYS A C 1
ATOM 4314 O O . CYS A 1 561 ? -16.214 11.521 49.255 1.00 59.16 561 CYS A O 1
ATOM 4316 N N . TYR A 1 562 ? -17.284 9.760 48.373 1.00 57.12 562 TYR A N 1
ATOM 4317 C CA . TYR A 1 562 ? -16.085 9.187 47.774 1.00 57.12 562 TYR A CA 1
ATOM 4318 C C . TYR A 1 562 ? -15.488 10.081 46.684 1.00 57.12 562 TYR A C 1
ATOM 4320 O O . TYR A 1 562 ? -14.291 10.336 46.711 1.00 57.12 562 TYR A O 1
ATOM 4328 N N . MET A 1 563 ? -16.318 10.614 45.780 1.00 53.47 563 MET A N 1
ATOM 4329 C CA . MET A 1 563 ? -15.880 11.584 44.772 1.00 53.47 563 MET A CA 1
ATOM 4330 C C . MET A 1 563 ? -15.268 12.829 45.425 1.00 53.47 563 MET A C 1
ATOM 4332 O O . MET A 1 563 ? -14.237 13.311 44.963 1.00 53.47 563 MET A O 1
ATOM 4336 N N . ALA A 1 564 ? -15.869 13.322 46.513 1.00 56.34 564 ALA A N 1
ATOM 4337 C CA . ALA A 1 564 ? -15.357 14.469 47.258 1.00 56.34 564 ALA A CA 1
ATOM 4338 C C . ALA A 1 564 ? -14.007 14.178 47.940 1.00 56.34 564 ALA A C 1
ATOM 4340 O O . ALA A 1 564 ? -13.110 15.013 47.855 1.00 56.34 564 ALA A O 1
ATOM 4341 N N . ASP A 1 565 ? -13.839 12.997 48.542 1.00 52.00 565 ASP A N 1
ATOM 4342 C CA . ASP A 1 565 ? -12.597 12.571 49.207 1.00 52.00 565 ASP A CA 1
ATOM 4343 C C . ASP A 1 565 ? -11.449 12.286 48.222 1.00 52.00 565 ASP A C 1
ATOM 4345 O O . ASP A 1 565 ? -10.291 12.309 48.615 1.00 52.00 565 ASP A O 1
ATOM 4349 N N . THR A 1 566 ? -11.743 12.003 46.948 1.00 46.50 566 THR A N 1
ATOM 4350 C CA . THR A 1 566 ? -10.726 11.817 45.890 1.00 46.50 566 THR A CA 1
ATOM 4351 C C . THR A 1 566 ? -10.367 13.098 45.131 1.00 46.50 566 THR A C 1
ATOM 4353 O O . THR A 1 566 ? -9.393 13.108 44.378 1.00 46.50 566 THR A O 1
ATOM 4356 N N . MET A 1 567 ? -11.158 14.166 45.289 1.00 45.69 567 MET A N 1
ATOM 4357 C CA . MET A 1 567 ? -10.929 15.473 44.654 1.00 45.69 567 MET A CA 1
ATOM 4358 C C . MET A 1 567 ? -10.091 16.436 45.515 1.00 45.69 567 MET A C 1
ATOM 4360 O O . MET A 1 567 ? -9.707 17.499 45.020 1.00 45.69 567 MET A O 1
ATOM 4364 N N . TYR A 1 568 ? -9.786 16.062 46.759 1.00 40.88 568 TYR A N 1
ATOM 4365 C CA . TYR A 1 568 ? -8.873 16.743 47.686 1.00 40.88 568 TYR A CA 1
ATOM 4366 C C . TYR A 1 568 ? -7.755 15.791 48.110 1.00 40.88 568 TYR A C 1
ATOM 4368 O O . TYR A 1 568 ? -6.649 16.302 48.403 1.00 40.88 568 TYR A O 1
#

Secondary structure (DSSP, 8-state):
-EEEE---STT--HHHHHHHH-HHHHHHHHHHHHHHHT--EEEEEE-TT-HHHHHHHHHHHHHHHHTTSSBSSGGGSS--BEEEEEE--S-GGGGSHHHHHHHHTTS-----PSSSPTTSTTTSGGG----EEEHHHHHTHHHHHHH-HHHHHTSEETTEESEEEEEEEESBSS-EEEEEETT-BHHIIIIIIS-SBGGGPPEEEEEESSTTSEEEEGGGTT-B-SHHHHHHTT----SSEEEEEETT--HHHHHHHHHHHHHHT----SHIIIIIHHHHHHHHHHHHTT---TTHHHHHHHHHHHHHHH-SSHHHHHTTHHHHHHHHHHHHHHHHHHTS---TTS-SS-SEEEE-TTT-----HHHHT-TT--EEE-SS-EEE-TTT----SHHHHH-TT--EEEE--TTHHHHHHH---HHHHHHHHHHHT-BHHHHHHHS-----EEETTSBHHHHHHHHHHHT-SEEEEE-TTS-EEEEEEHHHHHHHHHTT--TTSBGGGG--S----B-TT-BHHHHHHHHHHTT-SEEEEEETTEEEEEEEHHHHHHHHHHHHHHHHHH--

pLDDT: mean 88.01, std 11.45, range [37.44, 98.31]